Protein AF-A0A3E2GWB5-F1 (afdb_monomer_lite)

Secondary structure (DSSP, 8-state):
--SSHHHHGGG---------TTSHHHHHHHHHHHHHHHHHHHHHHHHHHHHHHHHHTS-HHHHHHHHHHHHHTTGGGS-HHHHHHHHHHHHHHHHHHHHHHTTSS---S----S----------PPP-GGG-PPPPTTTTT-GGGS--SSS-----S--S--EEEEEEETTEEEEEEE-TTHHHHT--BHHHHHHHHHTTTTPPTT--EEEEETTEE---SSSBGGGGT--TTEEEEEEE-------------------------------------------------------------PPPP---SHHHHHHHHHHHIIIIIHHHHHHHHHS--SSHHHHHHHHHHHHHHIIIIIIHHHHH---SS-HHHHHHHHHHHHHHHHHHHHHHHHTT------SSGGGTGGGS--S--------------S----SS-S-EEEE-TTBBHHHHHHHHHHHHHHT--EEEE-GGG-EEES-HHHHHHHHHHHHT---SS-SSSSS-----SHHHHHHHHHHTTTTTTSHHHHHHHHTEEE-SS--TTTTTSPPB--GGGBHHHHS-TT--EEEHHHHHHTTT-TTHHHHHHHHHHHHHHHHHHHHHHHHHHHHHHHHHHH----HHHHHHHHHHHHHHHHHHHHHHHHHHHHHHHHTSSS--

Sequence (660 aa):
MSIIPTLILLFNNEQMTEFNPLIILKTSSLRLLGVVLMNFASYVEIALVQLHKAYLQLPLPVQKYFNSVATYANLDTLSPTALLGSLLLIIAATVSMSRWGSSIWGRNSTRISPFSSRQYEASVPTITDDDFSYITSQDLQEPSRTYDPQNRPVYTPSSVEDDLLLIKHKGATYPIRFPAYSIGEGKLQVRDVKERVAAVLDLPSGTKMRLVYKGRILKDDYAPCRDYNLKNQSEILCTVTEIPITSGDDSDGRSEDIQQEEQTKKKRNSKSKKNKKKKGSDPNLSPPASSSYTGSPRTASPSPAILRTPMDKLEAIANHFHDNILPVCKKFIKSPPTEEKKKQFEHAKLSEIIMNDALLKLDAVVTDGDDSARQRRKELVREAQAILHELDTANGRVYPQHYHKSIATSRLKLNQDDNRQNRQPSTITKDRMSTFEPVITIDGKGHLLGRLASTVAKQLLNGQKIVVVRCEALNISGEFFRAKLKYHAYLRKMTRYNPTRGGPFHFRAPSRIFYKTVRGMIPHKTARGAAAMERLKVFEGVPPPYDKVKRVVVPQALRVLRLKPGRKYCTVGRLSHEVGWKYQDVVARLEERRKVKGAAYYQRKKVARKQLSDAKASAKVDDKTKKQLAEAWFNIKQRMDWRRAASEKSADGAEKLVCV

Organism: Scytalidium lignicola (NCBI:txid5539)

Radius of gyration: 44.13 Å; chains: 1; bounding box: 100×86×129 Å

Foldseek 3Di:
DPDPPVVVVVPPDDDDDDDDPPVVVVVVVVVVVVVVVVVVVVVVVVVVVVVVVVLVVDDPVVNVVVVVVCVVVVVVVDDPVVVVVVVVVVVVVVVVCCVVPVPPDDDDDDDDDPPDDDDPPDDDDDDDPVVDDDCDPVCVVCVVVPDDPVPDPDDDPPPLDFQWEWEAEPRDTDIDTDHHCCLVVLVAFQLNVVVSVCVRVVHDPPFDKWKAFPNDTSPDRGGGVVVVVDGRHGYIYIDTDDDDDDDDDDDDDDDDDDDDDDDDDDDDDDDDDDDDDDDDDDDDDDDDDDDDDDDDDDDDDDDDDDPDALVSQLVVLVCCCVPPQVVLLVVCLVDPDPDLVVSVVSLVVSLVCLVPSRVVSLVVRDDPPDVVSVVSSVVSNVVSVVSNVSSCVSNVNDDPPPDDPPPPPVPPPDPDDPDDDDDDDDPDDPDPPDPEDQEAEAEQAQFALLQVLLVLLVVLLVVHQYEYEALQRHKHFAAPVVLLVVLVVVVPFADPVDRPPPTDDNDLDSQVVSLVSSLVNFPCVDPSRVSSSVSYHTYNAQDPPRLVPDHDYDQSGGNVNPPDPPGHMDGSNVSSVVVPDPCSVVSVVVNVVSVVVVVVVVVVVVVVVVVVVVCVVVDPDDPVVVVVVVVVVVVVVCVVVVVVVVVVVVVVCVVPPPPD

pLDDT: mean 71.98, std 24.99, range [23.56, 98.5]

InterPro domains:
  IPR000626 Ubiquitin-like domain [PS50053] (190-236)
  IPR003103 BAG domain [PF02179] (314-393)
  IPR003103 BAG domain [PS51035] (323-395)
  IPR003103 BAG domain [SM00264] (313-395)
  IPR005755 Large ribosomal subunit protein uL13, eukaryota/archaea [TIGR01077] (441-583)
  IPR005822 Large ribosomal subunit protein uL13 [MF_01366] (439-564)
  IPR005822 Large ribosomal subunit protein uL13 [PF00572] (439-544)
  IPR005822 Large ribosomal subunit protein uL13 [PTHR11545] (435-610)
  IPR005822 Large ribosomal subunit protein uL13 [cd00392] (442-542)
  IPR023563 Large ribosomal subunit protein uL13, conserved site [PS00783] (518-541)
  IPR029071 Ubiquitin-like domain superfamily [SSF54236] (173-254)
  IPR036533 BAG domain superfamily [G3DSA:1.20.58.120] (252-397)
  IPR036899 Large ribosomal subunit protein uL13 superfamily [G3DSA:3.90.1180.10] (433-583)
  IPR036899 Large ribosomal subunit protein uL13 superfamily [SSF52161] (440-583)

Structure (mmCIF, N/CA/C/O backbone):
data_AF-A0A3E2GWB5-F1
#
_entry.id   AF-A0A3E2GWB5-F1
#
loop_
_atom_site.group_PDB
_atom_site.id
_atom_site.type_symbol
_atom_site.label_atom_id
_atom_site.label_alt_id
_atom_site.label_comp_id
_atom_site.label_asym_id
_atom_site.label_entity_id
_atom_site.label_seq_id
_atom_site.pdbx_PDB_ins_code
_atom_site.Cartn_x
_atom_site.Cartn_y
_atom_site.Cartn_z
_atom_site.occupancy
_atom_site.B_iso_or_equiv
_atom_site.auth_seq_id
_atom_site.auth_comp_id
_atom_site.auth_asym_id
_atom_site.auth_atom_id
_atom_site.pdbx_PDB_model_num
ATOM 1 N N . MET A 1 1 ? 53.294 7.467 -57.005 1.00 46.75 1 MET A N 1
ATOM 2 C CA . MET A 1 1 ? 52.626 8.222 -58.086 1.00 46.75 1 MET A CA 1
ATOM 3 C C . MET A 1 1 ? 52.822 7.505 -59.426 1.00 46.75 1 MET A C 1
ATOM 5 O O . MET A 1 1 ? 53.767 7.852 -60.112 1.00 46.75 1 MET A O 1
ATOM 9 N N . SER A 1 2 ? 52.017 6.484 -59.786 1.00 42.97 2 SER A N 1
ATOM 10 C CA . SER A 1 2 ? 52.048 5.898 -61.157 1.00 42.97 2 SER A CA 1
ATOM 11 C C . SER A 1 2 ? 50.873 4.947 -61.512 1.00 42.97 2 SER A C 1
ATOM 13 O O . SER A 1 2 ? 51.078 3.908 -62.125 1.00 42.97 2 SER A O 1
ATOM 15 N N . ILE A 1 3 ? 49.635 5.234 -61.077 1.00 41.16 3 ILE A N 1
ATOM 16 C CA . ILE A 1 3 ? 48.445 4.395 -61.410 1.00 41.16 3 ILE A CA 1
ATOM 17 C C . ILE A 1 3 ? 47.252 5.238 -61.924 1.00 41.16 3 ILE A C 1
ATOM 19 O O . ILE A 1 3 ? 46.281 4.715 -62.454 1.00 41.16 3 ILE A O 1
ATOM 23 N N . ILE A 1 4 ? 47.325 6.569 -61.818 1.00 45.19 4 ILE A N 1
ATOM 24 C CA . ILE A 1 4 ? 46.234 7.479 -62.204 1.00 45.19 4 ILE A CA 1
ATOM 25 C C . ILE A 1 4 ? 46.151 7.726 -63.733 1.00 45.19 4 ILE A C 1
ATOM 27 O O . ILE A 1 4 ? 45.031 7.731 -64.243 1.00 45.19 4 ILE A O 1
ATOM 31 N N . PRO A 1 5 ? 47.257 7.877 -64.501 1.00 45.84 5 PRO A N 1
ATOM 32 C CA . PRO A 1 5 ? 47.168 8.196 -65.935 1.00 45.84 5 PRO A CA 1
ATOM 33 C C . PRO A 1 5 ? 46.448 7.137 -66.786 1.00 45.84 5 PRO A C 1
ATOM 35 O O . PRO A 1 5 ? 45.696 7.476 -67.697 1.00 45.84 5 PRO A O 1
ATOM 38 N N . THR A 1 6 ? 46.632 5.852 -66.474 1.00 40.69 6 THR A N 1
ATOM 39 C CA . THR A 1 6 ? 46.067 4.724 -67.237 1.00 40.69 6 THR A CA 1
ATOM 40 C C . THR A 1 6 ? 44.550 4.583 -67.108 1.00 40.69 6 THR A C 1
ATOM 42 O O . THR A 1 6 ? 43.925 3.997 -67.986 1.00 40.69 6 THR A O 1
ATOM 45 N N . LEU A 1 7 ? 43.938 5.149 -66.064 1.00 39.25 7 LEU A N 1
ATOM 46 C CA . LEU A 1 7 ? 42.481 5.138 -65.872 1.00 39.25 7 LEU A CA 1
ATOM 47 C C . LEU A 1 7 ? 41.755 6.269 -66.621 1.00 39.25 7 LEU A C 1
ATOM 49 O O . LEU A 1 7 ? 40.544 6.188 -66.812 1.00 39.25 7 LEU A O 1
ATOM 53 N N . ILE A 1 8 ? 42.478 7.303 -67.064 1.00 44.75 8 ILE A N 1
ATOM 54 C CA . ILE A 1 8 ? 41.906 8.457 -67.779 1.00 44.75 8 ILE A CA 1
ATOM 55 C C . ILE A 1 8 ? 41.738 8.148 -69.277 1.00 44.75 8 ILE A C 1
ATOM 57 O O . ILE A 1 8 ? 40.730 8.518 -69.874 1.00 44.75 8 ILE A O 1
ATOM 61 N N . LEU A 1 9 ? 42.672 7.399 -69.877 1.00 39.81 9 LEU A N 1
ATOM 62 C CA . LEU A 1 9 ? 42.625 7.033 -71.302 1.00 39.81 9 LEU A CA 1
ATOM 63 C C . LEU A 1 9 ? 41.451 6.110 -71.683 1.00 39.81 9 LEU A C 1
ATOM 65 O O . LEU A 1 9 ? 41.078 6.061 -72.850 1.00 39.81 9 LEU A O 1
ATOM 69 N N . LEU A 1 10 ? 40.829 5.422 -70.719 1.00 40.62 10 LEU A N 1
ATOM 70 C CA . LEU A 1 10 ? 39.669 4.550 -70.958 1.00 40.62 10 LEU A CA 1
ATOM 71 C C . LEU A 1 10 ? 38.327 5.295 -71.108 1.00 40.62 10 LEU A C 1
ATOM 73 O O . LEU A 1 10 ? 37.320 4.651 -71.388 1.00 40.62 10 LEU A O 1
ATOM 77 N N . PHE A 1 11 ? 38.289 6.622 -70.932 1.00 40.50 11 PHE A N 1
ATOM 78 C CA . PHE A 1 11 ? 37.046 7.412 -70.946 1.00 40.50 11 PHE A CA 1
ATOM 79 C C . PHE A 1 11 ? 36.886 8.384 -72.131 1.00 40.50 11 PHE A C 1
ATOM 81 O O . PHE A 1 11 ? 35.860 9.055 -72.204 1.00 40.50 11 PHE A O 1
ATOM 88 N N . ASN A 1 12 ? 37.854 8.453 -73.056 1.00 41.72 12 ASN A N 1
ATOM 89 C CA . ASN A 1 12 ? 37.936 9.524 -74.067 1.00 41.72 12 ASN A CA 1
ATOM 90 C C . ASN A 1 12 ? 37.714 9.101 -75.539 1.00 41.72 12 ASN A C 1
ATOM 92 O O . ASN A 1 12 ? 37.899 9.933 -76.422 1.00 41.72 12 ASN A O 1
ATOM 96 N N . ASN A 1 13 ? 37.307 7.859 -75.829 1.00 34.53 13 ASN A N 1
ATOM 97 C CA . ASN A 1 13 ? 36.960 7.440 -77.197 1.00 34.53 13 ASN A CA 1
ATOM 98 C C . ASN A 1 13 ? 35.439 7.439 -77.415 1.00 34.53 13 ASN A C 1
ATOM 100 O O . ASN A 1 13 ? 34.759 6.467 -77.090 1.00 34.53 13 ASN A O 1
ATOM 104 N N . GLU A 1 14 ? 34.917 8.514 -78.008 1.00 44.44 14 GLU A N 1
ATOM 105 C CA . GLU A 1 14 ? 33.548 8.574 -78.533 1.00 44.44 14 GLU A CA 1
ATOM 106 C C . GLU A 1 14 ? 33.479 7.950 -79.935 1.00 44.44 14 GLU A C 1
ATOM 108 O O . GLU A 1 14 ? 33.845 8.594 -80.915 1.00 44.44 14 GLU A O 1
ATOM 113 N N . GLN A 1 15 ? 32.977 6.716 -80.040 1.00 39.53 15 GLN A N 1
ATOM 114 C CA . GLN A 1 15 ? 32.376 6.141 -81.254 1.00 39.53 15 GLN A CA 1
ATOM 115 C C . GLN A 1 15 ? 31.337 5.072 -80.872 1.00 39.53 15 GLN A C 1
ATOM 117 O O . GLN A 1 15 ? 31.369 4.542 -79.764 1.00 39.53 15 GLN A O 1
ATOM 122 N N . MET A 1 16 ? 30.471 4.733 -81.835 1.00 29.80 16 MET A N 1
ATOM 123 C CA . MET A 1 16 ? 29.294 3.850 -81.746 1.00 29.80 16 MET A CA 1
ATOM 124 C C . MET A 1 16 ? 28.069 4.450 -81.038 1.00 29.80 16 MET A C 1
ATOM 126 O O . MET A 1 16 ? 28.073 4.801 -79.861 1.00 29.80 16 MET A O 1
ATOM 130 N N . THR A 1 17 ? 26.997 4.547 -81.820 1.00 42.91 17 THR A N 1
ATOM 131 C CA . THR A 1 17 ? 25.679 5.091 -81.483 1.00 42.91 17 THR A CA 1
ATOM 132 C C . THR A 1 17 ? 24.715 4.031 -80.930 1.00 42.91 17 THR A C 1
ATOM 134 O O . THR A 1 17 ? 24.952 2.834 -81.053 1.00 42.91 17 THR A O 1
ATOM 137 N N . GLU A 1 18 ? 23.568 4.516 -80.438 1.00 43.22 18 GLU A N 1
ATOM 138 C CA . GLU A 1 18 ? 22.340 3.779 -80.078 1.00 43.22 18 GLU A CA 1
ATOM 139 C C . GLU A 1 18 ? 22.242 3.117 -78.679 1.00 43.22 18 GLU A C 1
ATOM 141 O O . GLU A 1 18 ? 23.217 2.772 -78.021 1.00 43.22 18 GLU A O 1
ATOM 146 N N . PHE A 1 19 ? 20.977 2.941 -78.266 1.00 38.34 19 PHE A N 1
ATOM 147 C CA . PHE A 1 19 ? 20.426 2.257 -77.081 1.00 38.34 19 PHE A CA 1
ATOM 148 C C . PHE A 1 19 ? 20.389 2.938 -75.685 1.00 38.34 19 PHE A C 1
ATOM 150 O O . PHE A 1 19 ? 21.379 3.156 -74.997 1.00 38.34 19 PHE A O 1
ATOM 157 N N . ASN A 1 20 ? 19.138 3.041 -75.202 1.00 39.44 20 ASN A N 1
ATOM 158 C CA . ASN A 1 20 ? 18.639 3.124 -73.816 1.00 39.44 20 ASN A CA 1
ATOM 159 C C . ASN A 1 20 ? 18.847 4.410 -72.962 1.00 39.44 20 ASN A C 1
ATOM 161 O O . ASN A 1 20 ? 19.953 4.700 -72.505 1.00 39.44 20 ASN A O 1
ATOM 165 N N . PRO A 1 21 ? 17.754 5.097 -72.540 1.00 41.44 21 PRO A N 1
ATOM 166 C CA . PRO A 1 21 ? 17.824 6.316 -71.717 1.00 41.44 21 PRO A CA 1
ATOM 167 C C . PRO A 1 21 ? 18.235 6.086 -70.246 1.00 41.44 21 PRO A C 1
ATOM 169 O O . PRO A 1 21 ? 18.482 7.043 -69.514 1.00 41.44 21 PRO A O 1
ATOM 172 N N . LEU A 1 22 ? 18.343 4.831 -69.790 1.00 41.59 22 LEU A N 1
ATOM 173 C CA . LEU A 1 22 ? 18.706 4.482 -68.405 1.00 41.59 22 LEU A CA 1
ATOM 174 C C . LEU A 1 22 ? 20.176 4.773 -68.034 1.00 41.59 22 LEU A C 1
ATOM 176 O O . LEU A 1 22 ? 20.525 4.741 -66.852 1.00 41.59 22 LEU A O 1
ATOM 180 N N . ILE A 1 23 ? 21.042 5.055 -69.012 1.00 45.25 23 ILE A N 1
ATOM 181 C CA . ILE A 1 23 ? 22.482 5.277 -68.791 1.00 45.25 23 ILE A CA 1
ATOM 182 C C . ILE A 1 23 ? 22.783 6.736 -68.393 1.00 45.25 23 ILE A C 1
ATOM 184 O O . ILE A 1 23 ? 23.653 6.982 -67.554 1.00 45.25 23 ILE A O 1
ATOM 188 N N . ILE A 1 24 ? 22.012 7.700 -68.910 1.00 42.44 24 ILE A N 1
ATOM 189 C CA . ILE A 1 24 ? 22.249 9.152 -68.758 1.00 42.44 24 ILE A CA 1
ATOM 190 C C . ILE A 1 24 ? 22.200 9.602 -67.282 1.00 42.44 24 ILE A C 1
ATOM 192 O O . ILE A 1 24 ? 22.941 10.490 -66.866 1.00 42.44 24 ILE A O 1
ATOM 196 N N . LEU A 1 25 ? 21.391 8.944 -66.445 1.00 40.75 25 LEU A N 1
ATOM 197 C CA . LEU A 1 25 ? 21.301 9.240 -65.007 1.00 40.75 25 LEU A CA 1
ATOM 198 C C . LEU A 1 25 ? 22.512 8.756 -64.181 1.00 40.75 25 LEU A C 1
ATOM 200 O O . LEU A 1 25 ? 22.728 9.252 -63.074 1.00 40.75 25 LEU A O 1
ATOM 204 N N . LYS A 1 26 ? 23.325 7.814 -64.686 1.00 43.28 26 LYS A N 1
ATOM 205 C CA . LYS A 1 26 ? 24.507 7.303 -63.962 1.00 43.28 26 LYS A CA 1
ATOM 206 C C . LYS A 1 26 ? 25.749 8.179 -64.135 1.00 43.28 26 LYS A C 1
ATOM 208 O O . LYS A 1 26 ? 26.505 8.341 -63.176 1.00 43.28 26 LYS A O 1
ATOM 213 N N . THR A 1 27 ? 25.959 8.761 -65.314 1.00 48.22 27 THR A N 1
ATOM 214 C CA . THR A 1 27 ? 27.166 9.552 -65.625 1.00 48.22 27 THR A CA 1
ATOM 215 C C . THR A 1 27 ? 27.237 10.846 -64.806 1.00 48.22 27 THR A C 1
ATOM 217 O O . THR A 1 27 ? 28.289 11.168 -64.251 1.00 48.22 27 THR A O 1
ATOM 220 N N . SER A 1 28 ? 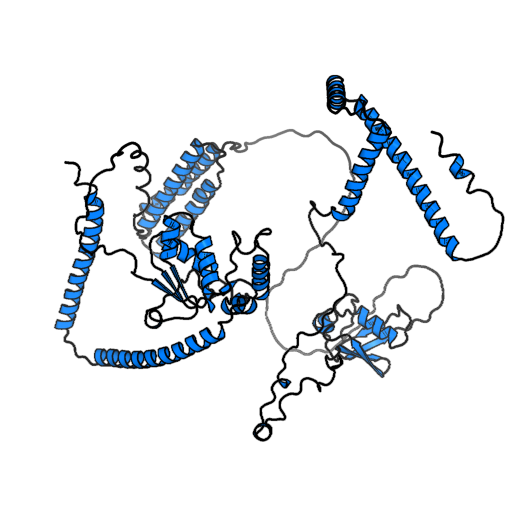26.108 11.539 -64.630 1.00 46.66 28 SER A N 1
ATOM 221 C CA . SER A 1 28 ? 26.008 12.768 -63.826 1.00 46.66 28 SER A CA 1
ATOM 222 C C . SER A 1 28 ? 26.363 12.555 -62.348 1.00 46.66 28 SER A C 1
ATOM 224 O O . SER A 1 28 ? 27.075 13.366 -61.757 1.00 46.66 28 SER A O 1
ATOM 226 N N . SER A 1 29 ? 25.925 11.438 -61.755 1.00 49.94 29 SER A N 1
ATOM 227 C CA . SER A 1 29 ? 26.216 11.105 -60.351 1.00 49.94 29 SER A CA 1
ATOM 228 C C . SER A 1 29 ? 27.706 10.808 -60.121 1.00 49.94 29 SER A C 1
ATOM 230 O O . SER A 1 29 ? 28.295 11.261 -59.139 1.00 49.94 29 SER A O 1
ATOM 232 N N . LEU A 1 30 ? 28.353 10.123 -61.073 1.00 53.59 30 LEU A N 1
ATOM 233 C CA . LEU A 1 30 ? 29.791 9.835 -61.027 1.00 53.59 30 LEU A CA 1
ATOM 234 C C . LEU A 1 30 ? 30.649 11.104 -61.152 1.00 53.59 30 LEU A C 1
ATOM 236 O O . LEU A 1 30 ? 31.619 11.254 -60.408 1.00 53.59 30 LEU A O 1
ATOM 240 N N . ARG A 1 31 ? 30.267 12.053 -62.023 1.00 52.62 31 ARG A N 1
ATOM 241 C CA . ARG A 1 31 ? 30.941 13.363 -62.122 1.00 52.62 31 ARG A CA 1
ATOM 242 C C . ARG A 1 31 ? 30.854 14.147 -60.806 1.00 52.62 31 ARG A C 1
ATOM 244 O O . ARG A 1 31 ? 31.863 14.690 -60.361 1.00 52.62 31 ARG A O 1
ATOM 251 N N . LEU A 1 32 ? 29.694 14.143 -60.143 1.00 53.34 32 LEU A N 1
ATOM 252 C CA . LEU A 1 32 ? 29.520 14.806 -58.845 1.00 53.34 32 LEU A CA 1
ATOM 253 C C . LEU A 1 32 ? 30.402 14.175 -57.749 1.00 53.34 32 LEU A C 1
ATOM 255 O O . LEU A 1 32 ? 31.018 14.893 -56.961 1.00 53.34 32 LEU A O 1
ATOM 259 N N . LEU A 1 33 ? 30.513 12.841 -57.730 1.00 52.59 33 LEU A N 1
ATOM 260 C CA . LEU A 1 33 ? 31.361 12.115 -56.778 1.00 52.59 33 LEU A CA 1
ATOM 261 C C . LEU A 1 33 ? 32.852 12.461 -56.953 1.00 52.59 33 LEU A C 1
ATOM 263 O O . LEU A 1 33 ? 33.560 12.646 -55.964 1.00 52.59 33 LEU A O 1
ATOM 267 N N . GLY A 1 34 ? 33.315 12.596 -58.201 1.00 52.88 34 GLY A N 1
ATOM 268 C CA . GLY A 1 34 ? 34.690 12.992 -58.521 1.00 52.88 34 GLY A CA 1
ATOM 269 C C . GLY A 1 34 ? 35.057 14.376 -57.976 1.00 52.88 34 GLY A C 1
ATOM 270 O O . GLY A 1 34 ? 36.101 14.527 -57.342 1.00 52.88 34 GLY A O 1
ATOM 271 N N . VAL A 1 35 ? 34.172 15.368 -58.136 1.00 57.38 35 VAL A N 1
ATOM 272 C CA . VAL A 1 35 ? 34.379 16.731 -57.604 1.00 57.38 35 VAL A CA 1
ATOM 273 C C . VAL A 1 35 ? 34.455 16.733 -56.071 1.00 57.38 35 VAL A C 1
ATOM 275 O O . VAL A 1 35 ? 35.313 17.400 -55.494 1.00 57.38 35 VAL A O 1
ATOM 278 N N . VAL A 1 36 ? 33.610 15.947 -55.393 1.00 54.62 36 VAL A N 1
ATOM 279 C CA . VAL A 1 36 ? 33.646 15.818 -53.924 1.00 54.62 36 VAL A CA 1
ATOM 280 C C . VAL A 1 36 ? 34.953 15.174 -53.443 1.00 54.62 36 VAL A C 1
ATOM 282 O O . VAL A 1 36 ? 35.527 15.636 -52.458 1.00 54.62 36 VAL A O 1
ATOM 285 N N . LEU A 1 37 ? 35.459 14.153 -54.142 1.00 58.44 37 LEU A N 1
ATOM 286 C CA . LEU A 1 37 ? 36.720 13.487 -53.790 1.00 58.44 37 LEU A CA 1
ATOM 287 C C . LEU A 1 37 ? 37.947 14.386 -54.017 1.00 58.44 37 LEU A C 1
ATOM 289 O O . LEU A 1 37 ? 38.837 14.408 -53.167 1.00 58.44 37 LEU A O 1
ATOM 293 N N . MET A 1 38 ? 37.974 15.170 -55.100 1.00 55.75 38 MET A N 1
ATOM 294 C CA . MET A 1 38 ? 39.048 16.143 -55.359 1.00 55.75 38 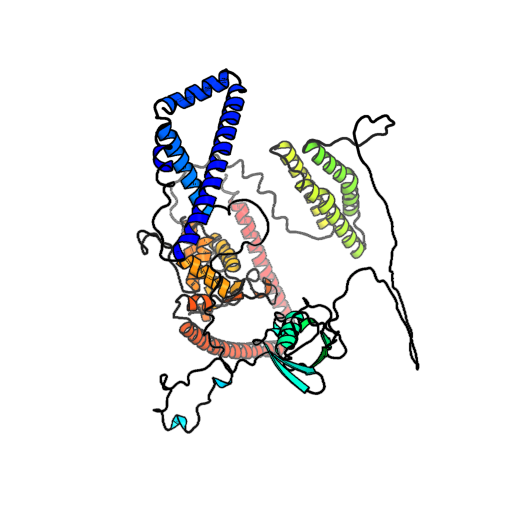MET A CA 1
ATOM 295 C C . MET A 1 38 ? 39.096 17.242 -54.288 1.00 55.75 38 MET A C 1
ATOM 297 O O . MET A 1 38 ? 40.168 17.554 -53.773 1.00 55.75 38 MET A O 1
ATOM 301 N N . ASN A 1 39 ? 37.936 17.765 -53.878 1.00 61.00 39 ASN A N 1
ATOM 302 C CA . ASN A 1 39 ? 37.860 18.734 -52.781 1.00 61.00 39 ASN A CA 1
ATOM 303 C C . ASN A 1 39 ? 38.260 18.123 -51.427 1.00 61.00 39 ASN A C 1
ATOM 305 O O . ASN A 1 39 ? 38.873 18.798 -50.606 1.00 61.00 39 ASN A O 1
ATOM 309 N N . PHE A 1 40 ? 37.953 16.847 -51.170 1.00 61.84 40 PHE A N 1
ATOM 310 C CA . PHE A 1 40 ? 38.382 16.192 -49.931 1.00 61.84 40 PHE A CA 1
ATOM 311 C C . PHE A 1 40 ? 39.910 16.024 -49.861 1.00 61.84 40 PHE A C 1
ATOM 313 O O . PHE A 1 40 ? 40.494 16.223 -48.796 1.00 61.84 40 PHE A O 1
ATOM 320 N N . ALA A 1 41 ? 40.566 15.716 -50.985 1.00 62.56 41 ALA A N 1
ATOM 321 C CA . ALA A 1 41 ? 42.020 15.572 -51.047 1.00 62.56 41 ALA A CA 1
ATOM 322 C C . ALA A 1 41 ? 42.758 16.869 -50.660 1.00 62.56 41 ALA A C 1
ATOM 324 O O . ALA A 1 41 ? 43.644 16.834 -49.806 1.00 62.56 41 ALA A O 1
ATOM 325 N N . SER A 1 42 ? 42.349 18.021 -51.206 1.00 67.12 42 SER A N 1
ATOM 326 C CA . SER A 1 42 ? 42.990 19.308 -50.896 1.00 67.12 42 SER A CA 1
ATOM 327 C C . SER A 1 42 ? 42.795 19.735 -49.434 1.00 67.12 42 SER A C 1
ATOM 329 O O . SER A 1 42 ? 43.739 20.221 -48.811 1.00 67.12 42 SER A O 1
ATOM 331 N N . TYR A 1 43 ? 41.626 19.478 -48.833 1.00 66.50 43 TYR A N 1
ATOM 332 C CA . TYR A 1 43 ? 41.426 19.699 -47.393 1.00 66.50 43 TYR A CA 1
ATOM 333 C C . TYR A 1 43 ? 42.333 18.818 -46.519 1.00 66.50 43 TYR A C 1
ATOM 335 O O . TYR A 1 43 ? 42.822 19.291 -45.490 1.00 66.50 43 TYR A O 1
ATOM 343 N N . VAL A 1 44 ? 42.589 17.564 -46.913 1.00 70.56 44 VAL A N 1
ATOM 344 C CA . VAL A 1 44 ? 43.498 16.665 -46.180 1.00 70.56 44 VAL A CA 1
ATOM 345 C C . VAL A 1 44 ? 44.950 17.140 -46.273 1.00 70.56 44 VAL A C 1
ATOM 347 O O . VAL A 1 44 ? 45.630 17.183 -45.248 1.00 70.56 44 VAL A O 1
ATOM 350 N N . GLU A 1 45 ? 45.427 17.562 -47.448 1.00 71.81 45 GLU A N 1
ATOM 351 C CA . GLU A 1 45 ? 46.792 18.092 -47.590 1.00 71.81 45 GLU A CA 1
ATOM 352 C C . GLU A 1 45 ? 47.000 19.389 -46.792 1.00 71.81 45 GLU A C 1
ATOM 354 O O . GLU A 1 45 ? 47.985 19.507 -46.060 1.00 71.81 45 GLU A O 1
ATOM 359 N N . ILE A 1 46 ? 46.047 20.330 -46.841 1.00 73.19 46 ILE A N 1
ATOM 360 C CA . ILE A 1 46 ? 46.103 21.571 -46.048 1.00 73.19 46 ILE A CA 1
ATOM 361 C C . ILE A 1 46 ? 46.160 21.256 -44.545 1.00 73.19 46 ILE A C 1
ATOM 363 O O . ILE A 1 46 ? 46.992 21.822 -43.828 1.00 73.19 46 ILE A O 1
ATOM 367 N N . ALA A 1 47 ? 45.334 20.317 -44.069 1.00 65.94 47 ALA A N 1
ATOM 368 C CA . ALA A 1 47 ? 45.324 19.898 -42.670 1.00 65.94 47 ALA A CA 1
ATOM 369 C C . ALA A 1 47 ? 46.651 19.245 -42.239 1.00 65.94 47 ALA A C 1
ATOM 371 O O . ALA A 1 47 ? 47.155 19.550 -41.158 1.00 65.94 47 ALA A O 1
ATOM 372 N N . LEU A 1 48 ? 47.256 18.400 -43.083 1.00 72.06 48 LEU A N 1
ATOM 373 C CA . LEU A 1 48 ? 48.562 17.785 -42.814 1.00 72.06 48 LEU A CA 1
ATOM 374 C C . LEU A 1 48 ? 49.692 18.826 -42.772 1.00 72.06 48 LEU A C 1
ATOM 376 O O . LEU A 1 48 ? 50.526 18.789 -41.867 1.00 72.06 48 LEU A O 1
ATOM 380 N N . VAL A 1 49 ? 49.692 19.802 -43.687 1.00 77.06 49 VAL A N 1
ATOM 381 C CA . VAL A 1 49 ? 50.666 20.909 -43.691 1.00 77.06 49 VAL A CA 1
ATOM 382 C C . VAL A 1 49 ? 50.521 21.787 -42.443 1.00 77.06 49 VAL A C 1
ATOM 384 O O . VAL A 1 49 ? 51.528 22.196 -41.860 1.00 77.06 49 VAL A O 1
ATOM 387 N N . GLN A 1 50 ? 49.295 22.060 -41.986 1.00 73.69 50 GLN A N 1
ATOM 388 C CA . GLN A 1 50 ? 49.064 22.790 -40.734 1.00 73.69 50 GLN A CA 1
ATOM 389 C C . GLN A 1 50 ? 49.476 21.975 -39.499 1.00 73.69 50 GLN A C 1
ATOM 391 O O . GLN A 1 50 ? 50.105 22.534 -38.601 1.00 73.69 50 GLN A O 1
ATOM 396 N N . LEU A 1 51 ? 49.210 20.665 -39.470 1.00 71.88 51 LEU A N 1
ATOM 397 C CA . LEU A 1 51 ? 49.639 19.778 -38.384 1.00 71.88 51 LEU A CA 1
ATOM 398 C C . LEU A 1 51 ? 51.172 19.706 -38.282 1.00 71.88 51 LEU A C 1
ATOM 400 O O . LEU A 1 51 ? 51.721 19.789 -37.186 1.00 71.88 51 LEU A O 1
ATOM 404 N N . HIS A 1 52 ? 51.874 19.624 -39.416 1.00 78.75 52 HIS A N 1
ATOM 405 C CA . HIS A 1 52 ? 53.337 19.629 -39.449 1.00 78.75 52 HIS A CA 1
ATOM 406 C C . HIS A 1 52 ? 53.923 20.976 -38.988 1.00 78.75 52 HIS A C 1
ATOM 408 O O . HIS A 1 52 ? 54.850 21.001 -38.180 1.00 78.75 52 HIS A O 1
ATOM 414 N N . LYS A 1 53 ? 53.337 22.107 -39.412 1.00 78.38 53 LYS A N 1
ATOM 415 C CA . LYS A 1 53 ? 53.724 23.440 -38.912 1.00 78.38 53 LYS A CA 1
ATOM 416 C C . LYS A 1 53 ? 53.493 23.585 -37.403 1.00 78.38 53 LYS A C 1
ATOM 418 O O . LYS A 1 53 ? 54.353 24.132 -36.721 1.00 78.38 53 LYS A O 1
ATOM 423 N N . ALA A 1 54 ? 52.391 23.050 -36.874 1.00 78.06 54 ALA A N 1
ATOM 424 C CA . ALA A 1 54 ? 52.136 23.017 -35.435 1.00 78.06 54 ALA A CA 1
ATOM 425 C C . ALA A 1 54 ? 53.140 22.117 -34.686 1.00 78.06 54 ALA A C 1
ATOM 427 O O . ALA A 1 54 ? 53.605 22.492 -33.613 1.00 78.06 54 ALA A O 1
ATOM 428 N N . TYR A 1 55 ? 53.537 20.974 -35.264 1.00 77.94 55 TYR A N 1
ATOM 429 C CA . TYR A 1 55 ? 54.574 20.108 -34.688 1.00 77.94 55 TYR A CA 1
ATOM 430 C C . TYR A 1 55 ? 55.914 20.839 -34.534 1.00 77.94 55 TYR A C 1
ATOM 432 O O . TYR A 1 55 ? 56.525 20.806 -33.464 1.00 77.94 55 TYR A O 1
ATOM 440 N N . LEU A 1 56 ? 56.334 21.569 -35.572 1.00 80.12 56 LEU A N 1
ATOM 441 C CA . LEU A 1 56 ? 57.566 22.365 -35.572 1.00 80.12 56 LEU A CA 1
ATOM 442 C C . LEU A 1 56 ? 57.552 23.536 -34.569 1.00 80.12 56 LEU A C 1
ATOM 444 O O . LEU A 1 56 ? 58.618 24.008 -34.186 1.00 80.12 56 LEU A O 1
ATOM 448 N N . GLN A 1 57 ? 56.376 23.982 -34.113 1.00 84.88 57 GLN A N 1
ATOM 449 C CA . GLN A 1 57 ? 56.222 25.044 -33.107 1.00 84.88 57 GLN A CA 1
ATOM 450 C C . GLN A 1 57 ? 56.314 24.547 -31.649 1.00 84.88 57 GLN A C 1
ATOM 452 O O . GLN A 1 57 ? 56.356 25.366 -30.730 1.00 84.88 57 GLN A O 1
ATOM 457 N N . LEU A 1 58 ? 56.353 23.231 -31.403 1.00 83.75 58 LEU A N 1
ATOM 458 C CA . LEU A 1 58 ? 56.531 22.677 -30.054 1.00 83.75 58 LEU A CA 1
ATOM 459 C C . LEU A 1 58 ? 58.000 22.738 -29.586 1.00 83.75 58 LEU A C 1
ATOM 461 O O . LEU A 1 58 ? 58.909 22.541 -30.392 1.00 83.75 58 LEU A O 1
ATOM 465 N N . PRO A 1 59 ? 58.269 22.929 -28.278 1.00 85.94 59 PRO A N 1
ATOM 466 C CA . PRO A 1 59 ? 59.631 22.911 -27.747 1.00 85.94 59 PRO A CA 1
ATOM 467 C C . PRO A 1 59 ? 60.366 21.587 -28.010 1.00 85.94 59 PRO A C 1
ATOM 469 O O . PRO A 1 59 ? 59.798 20.504 -27.841 1.00 85.94 59 PRO A O 1
ATOM 472 N N . LEU A 1 60 ? 61.665 21.670 -28.321 1.00 82.31 60 LEU A N 1
ATOM 473 C CA . LEU A 1 60 ? 62.530 20.523 -28.651 1.00 82.31 60 LEU A CA 1
ATOM 474 C C . LEU A 1 60 ? 62.447 19.324 -27.670 1.00 82.31 60 LEU A C 1
ATOM 476 O O . LEU A 1 60 ? 62.461 18.187 -28.148 1.00 82.31 60 LEU A O 1
ATOM 480 N N . PRO A 1 61 ? 62.329 19.493 -26.331 1.00 83.50 61 PRO A N 1
ATOM 481 C CA . PRO A 1 61 ? 62.160 18.355 -25.419 1.00 83.50 61 PRO A CA 1
ATOM 482 C C . PRO A 1 61 ? 60.859 17.574 -25.655 1.00 83.50 61 PRO A C 1
ATOM 484 O O . PRO A 1 61 ? 60.832 16.355 -25.504 1.00 83.50 61 PRO A O 1
ATOM 487 N N . VAL A 1 62 ? 59.790 18.263 -26.064 1.00 78.06 62 VAL A N 1
ATOM 488 C CA . VAL A 1 62 ? 58.465 17.674 -26.303 1.00 78.06 62 VAL A CA 1
ATOM 489 C C . VAL A 1 62 ? 58.440 16.927 -27.638 1.00 78.06 62 VAL A C 1
ATOM 491 O O . VAL A 1 62 ? 57.925 15.815 -27.703 1.00 78.06 62 VAL A O 1
ATOM 494 N N . GLN A 1 63 ? 59.080 17.470 -28.680 1.00 79.00 63 GLN A N 1
ATOM 495 C CA . GLN A 1 63 ? 59.296 16.756 -29.947 1.00 79.00 63 GLN A CA 1
ATOM 496 C C . GLN A 1 63 ? 60.115 15.468 -29.737 1.00 79.00 63 GLN A C 1
ATOM 498 O O . GLN A 1 63 ? 59.741 14.400 -30.220 1.00 79.00 63 GLN A O 1
ATOM 503 N N . LYS A 1 64 ? 61.191 15.525 -28.936 1.00 80.69 64 LYS A N 1
ATOM 504 C CA . LYS A 1 64 ? 61.973 14.330 -28.565 1.00 80.69 64 LYS A CA 1
ATOM 505 C C . LYS A 1 64 ? 61.136 13.290 -27.813 1.00 80.69 64 LYS A C 1
ATOM 507 O O . LYS A 1 64 ? 61.291 12.100 -28.074 1.00 80.69 64 LYS A O 1
ATOM 512 N N . TYR A 1 65 ? 60.226 13.717 -26.934 1.00 82.38 65 TYR A N 1
ATOM 513 C CA . TYR A 1 65 ? 59.290 12.808 -26.267 1.00 82.38 65 TYR A CA 1
ATOM 514 C C . TYR A 1 65 ? 58.317 12.148 -27.259 1.00 82.38 65 TYR A C 1
ATOM 516 O O . TYR A 1 65 ? 58.145 10.933 -27.212 1.00 82.38 65 TYR A O 1
ATOM 524 N N . PHE A 1 66 ? 57.744 12.896 -28.208 1.00 77.94 66 PHE A N 1
ATOM 525 C CA . PHE A 1 66 ? 56.872 12.319 -29.241 1.00 77.94 66 PHE A CA 1
ATOM 526 C C . PHE A 1 66 ? 57.600 11.318 -30.149 1.00 77.94 66 PHE A C 1
ATOM 528 O O . PHE A 1 66 ? 57.074 10.230 -30.375 1.00 77.94 66 PHE A O 1
ATOM 535 N N . ASN A 1 67 ? 58.827 11.616 -30.589 1.00 76.25 67 ASN A N 1
ATOM 536 C CA . ASN A 1 67 ? 59.647 10.664 -31.351 1.00 76.25 67 ASN A CA 1
ATOM 537 C C . ASN A 1 67 ? 59.997 9.410 -30.518 1.00 76.25 67 ASN A C 1
ATOM 539 O O . ASN A 1 67 ? 60.021 8.296 -31.040 1.00 76.25 67 ASN A O 1
ATOM 543 N N . SER A 1 68 ? 60.225 9.560 -29.206 1.00 78.25 68 SER A N 1
ATOM 544 C CA . SER A 1 68 ? 60.420 8.419 -28.300 1.00 78.25 68 SER A CA 1
ATOM 545 C C . SER A 1 68 ? 59.154 7.559 -28.178 1.00 78.25 68 SER A C 1
ATOM 547 O O . SER A 1 68 ? 59.239 6.336 -28.210 1.00 78.25 68 SER A O 1
ATOM 549 N N . VAL A 1 69 ? 57.968 8.167 -28.099 1.00 76.50 69 VAL A N 1
ATOM 550 C CA . VAL A 1 69 ? 56.692 7.431 -28.085 1.00 76.50 69 VAL A CA 1
ATOM 551 C C . VAL A 1 69 ? 56.418 6.740 -29.430 1.00 76.50 69 VAL A C 1
ATOM 553 O O . VAL A 1 69 ? 55.925 5.614 -29.426 1.00 76.50 69 VAL A O 1
ATOM 556 N N . ALA A 1 70 ? 56.773 7.355 -30.565 1.00 72.06 70 ALA A N 1
ATOM 557 C CA . ALA A 1 70 ? 56.649 6.746 -31.895 1.00 72.06 70 ALA A CA 1
ATOM 558 C C . ALA A 1 70 ? 57.510 5.477 -32.033 1.00 72.06 70 ALA A C 1
ATOM 560 O O . ALA A 1 70 ? 56.991 4.412 -32.387 1.00 72.06 70 ALA A O 1
ATOM 561 N N . THR A 1 71 ? 58.781 5.572 -31.629 1.00 76.25 71 THR A N 1
ATOM 562 C CA . THR A 1 71 ? 59.729 4.447 -31.629 1.00 76.25 71 THR A CA 1
ATOM 563 C C . THR A 1 71 ? 59.304 3.335 -30.667 1.00 76.25 71 THR A C 1
ATOM 565 O O . THR A 1 71 ? 59.244 2.178 -31.078 1.00 76.25 71 THR A O 1
ATOM 568 N N . TYR A 1 72 ? 58.901 3.650 -29.427 1.00 73.62 72 TYR A N 1
ATOM 569 C CA . TYR A 1 72 ? 58.356 2.646 -28.494 1.00 73.62 72 TYR A CA 1
ATOM 570 C C . TYR A 1 72 ? 57.073 1.970 -29.009 1.00 73.62 72 TYR A C 1
ATOM 572 O O . TYR A 1 72 ? 56.840 0.793 -28.732 1.00 73.62 72 TYR A O 1
ATOM 580 N N . ALA A 1 73 ? 56.246 2.685 -29.774 1.00 72.56 73 ALA A N 1
ATOM 581 C CA . ALA A 1 73 ? 55.044 2.140 -30.402 1.00 72.56 73 ALA A CA 1
ATOM 582 C C . ALA A 1 73 ? 55.320 1.369 -31.711 1.00 72.56 73 ALA A C 1
ATOM 584 O O . ALA A 1 73 ? 54.376 0.850 -32.306 1.00 72.56 73 ALA A O 1
ATOM 585 N N . ASN A 1 74 ? 56.581 1.279 -32.160 1.00 69.25 74 ASN A N 1
ATOM 586 C CA . ASN A 1 74 ? 56.991 0.726 -33.461 1.00 69.25 74 ASN A CA 1
ATOM 587 C C . ASN A 1 74 ? 56.269 1.383 -34.661 1.00 69.25 74 ASN A C 1
ATOM 589 O O . ASN A 1 74 ? 56.115 0.779 -35.725 1.00 69.25 74 ASN A O 1
ATOM 593 N N . LEU A 1 75 ? 55.825 2.638 -34.511 1.00 64.12 75 LEU A N 1
ATOM 594 C CA . LEU A 1 75 ? 55.131 3.365 -35.579 1.00 64.12 75 LEU A CA 1
ATOM 595 C C . LEU A 1 75 ? 56.071 3.667 -36.751 1.00 64.12 75 LEU A C 1
ATOM 597 O O . LEU A 1 75 ? 55.642 3.622 -37.900 1.00 64.12 75 LEU A O 1
ATOM 601 N N . ASP A 1 76 ? 57.358 3.870 -36.468 1.00 63.44 76 ASP A N 1
ATOM 602 C CA . ASP A 1 76 ? 58.388 4.177 -37.466 1.00 63.44 76 ASP A CA 1
ATOM 603 C C . ASP A 1 76 ? 58.793 2.962 -38.328 1.00 63.44 76 ASP A C 1
ATOM 605 O O . ASP A 1 76 ? 59.415 3.130 -39.375 1.00 63.44 76 ASP A O 1
ATOM 609 N N . THR A 1 77 ? 58.426 1.735 -37.928 1.00 66.75 77 THR A N 1
ATOM 610 C CA . THR A 1 77 ? 58.664 0.512 -38.725 1.00 66.75 77 THR A CA 1
ATOM 611 C C . THR A 1 77 ? 57.485 0.142 -39.630 1.00 66.75 77 THR A C 1
ATOM 613 O O . THR A 1 77 ? 57.594 -0.769 -40.450 1.00 66.75 77 THR A O 1
ATOM 616 N N . LEU A 1 78 ? 56.337 0.810 -39.479 1.00 61.94 78 LEU A N 1
ATOM 617 C CA . LEU A 1 78 ? 55.148 0.565 -40.292 1.00 61.94 78 LEU A CA 1
ATOM 618 C C . LEU A 1 78 ? 55.207 1.386 -41.581 1.00 61.94 78 LEU A C 1
ATOM 620 O O . LEU A 1 78 ? 55.456 2.590 -41.566 1.00 61.94 78 LEU A O 1
ATOM 624 N N . SER A 1 79 ? 54.926 0.745 -42.717 1.00 62.59 79 SER A N 1
ATOM 625 C CA . SER A 1 79 ? 54.887 1.450 -43.998 1.00 62.59 79 SER A CA 1
ATOM 626 C C . SER A 1 79 ? 53.814 2.555 -43.985 1.00 62.59 79 SER A C 1
ATOM 628 O O . SER A 1 79 ? 52.731 2.358 -43.418 1.00 62.59 79 SER A O 1
ATOM 630 N N . PRO A 1 80 ? 54.034 3.704 -44.658 1.00 61.78 80 PRO A N 1
ATOM 631 C CA . PRO A 1 80 ? 53.044 4.784 -44.703 1.00 61.78 80 PRO A CA 1
ATOM 632 C C . PRO A 1 80 ? 51.674 4.338 -45.234 1.00 61.78 80 PRO A C 1
ATOM 634 O O . PRO A 1 80 ? 50.643 4.867 -44.827 1.00 61.78 80 PRO A O 1
ATOM 637 N N . THR A 1 81 ? 51.641 3.319 -46.098 1.00 62.56 81 THR A N 1
ATOM 638 C CA . THR A 1 81 ? 50.408 2.694 -46.597 1.00 62.56 81 THR A CA 1
ATOM 639 C C . THR A 1 81 ? 49.673 1.874 -45.533 1.00 62.56 81 THR A C 1
ATOM 641 O O . THR A 1 81 ? 48.445 1.889 -45.520 1.00 62.56 81 THR A O 1
ATOM 644 N N . ALA A 1 82 ? 50.378 1.211 -44.610 1.00 65.06 82 ALA A N 1
ATOM 645 C CA . ALA A 1 82 ? 49.767 0.513 -43.477 1.00 65.06 82 ALA A CA 1
ATOM 646 C C . ALA A 1 82 ? 49.216 1.493 -42.426 1.00 65.06 82 ALA A C 1
ATOM 648 O O . ALA A 1 82 ? 48.126 1.271 -41.897 1.00 65.06 82 ALA A O 1
ATOM 649 N N . LEU A 1 83 ? 49.919 2.604 -42.170 1.00 66.94 83 LEU A N 1
ATOM 650 C CA . LEU A 1 83 ? 49.443 3.677 -41.286 1.00 66.94 83 LEU A CA 1
ATOM 651 C C . LEU A 1 83 ? 48.236 4.420 -41.878 1.00 66.94 83 LEU A C 1
ATOM 653 O O . LEU A 1 83 ? 47.259 4.664 -41.173 1.00 66.94 83 LEU A O 1
ATOM 657 N N . LEU A 1 84 ? 48.245 4.712 -43.183 1.00 62.12 84 LEU A N 1
ATOM 658 C CA . LEU A 1 84 ? 47.063 5.232 -43.873 1.00 62.12 84 LEU A CA 1
ATOM 659 C C . LEU A 1 84 ? 45.916 4.214 -43.863 1.00 62.12 84 LEU A C 1
ATOM 661 O O . LEU A 1 84 ? 44.781 4.603 -43.620 1.00 62.12 84 LEU A O 1
ATOM 665 N N . GLY A 1 85 ? 46.188 2.921 -44.062 1.00 65.50 85 GLY A N 1
ATOM 666 C CA . GLY A 1 85 ? 45.176 1.863 -44.010 1.00 65.50 85 GLY A CA 1
ATOM 667 C C . GLY A 1 85 ? 44.521 1.709 -42.633 1.00 65.50 85 GLY A C 1
ATOM 668 O O . GLY A 1 85 ? 43.298 1.590 -42.546 1.00 65.50 85 GLY A O 1
ATOM 669 N N . SER A 1 86 ? 45.299 1.769 -41.548 1.00 68.50 86 SER A N 1
ATOM 670 C CA . SER A 1 86 ? 44.766 1.715 -40.181 1.00 68.50 86 SER A CA 1
ATOM 671 C C . SER A 1 86 ? 44.021 2.999 -39.805 1.00 68.50 86 SER A C 1
ATOM 673 O O . SER A 1 86 ? 42.941 2.920 -39.219 1.00 68.50 86 SER A O 1
ATOM 675 N N . LEU A 1 87 ? 44.509 4.172 -40.225 1.00 71.25 87 LEU A N 1
ATOM 676 C CA . LEU A 1 87 ? 43.795 5.441 -40.077 1.00 71.25 87 LEU A CA 1
ATOM 677 C C . LEU A 1 87 ? 42.471 5.438 -40.857 1.00 71.25 87 LEU A C 1
ATOM 679 O O . LEU A 1 87 ? 41.452 5.859 -40.318 1.00 71.25 87 LEU A O 1
ATOM 683 N N . LEU A 1 88 ? 42.447 4.911 -42.085 1.00 68.94 88 LEU A N 1
ATOM 684 C CA . LEU A 1 88 ? 41.234 4.784 -42.898 1.00 68.94 88 LEU A CA 1
ATOM 685 C C . LEU A 1 88 ? 40.265 3.762 -42.281 1.00 68.94 88 LEU A C 1
ATOM 687 O O . LEU A 1 88 ? 39.065 4.010 -42.278 1.00 68.94 88 LEU A O 1
ATOM 691 N N . LEU A 1 89 ? 40.746 2.683 -41.652 1.00 70.88 89 LEU A N 1
ATOM 692 C CA . LEU A 1 89 ? 39.908 1.783 -40.846 1.00 70.88 89 LEU A CA 1
ATOM 693 C C . LEU A 1 89 ? 39.344 2.460 -39.586 1.00 70.88 89 LEU A C 1
ATOM 695 O O . LEU A 1 89 ? 38.178 2.245 -39.263 1.00 70.88 89 LEU A O 1
ATOM 699 N N . ILE A 1 90 ? 40.110 3.311 -38.897 1.00 73.00 90 ILE A N 1
ATOM 700 C CA . ILE A 1 90 ? 39.637 4.085 -37.734 1.00 73.00 90 ILE A CA 1
ATOM 701 C C . ILE A 1 90 ? 38.632 5.166 -38.166 1.00 73.00 90 ILE A C 1
ATOM 703 O O . ILE A 1 90 ? 37.618 5.372 -37.496 1.00 73.00 90 ILE A O 1
ATOM 707 N N . ILE A 1 91 ? 38.845 5.814 -39.312 1.00 68.81 91 ILE A N 1
ATOM 708 C CA . ILE A 1 91 ? 37.900 6.763 -39.914 1.00 68.81 91 ILE A CA 1
ATOM 709 C C . ILE A 1 91 ? 36.641 6.027 -40.393 1.00 68.81 91 ILE A C 1
ATOM 711 O O . ILE A 1 91 ? 35.537 6.454 -40.081 1.00 68.81 91 ILE A O 1
ATOM 715 N N . ALA A 1 92 ? 36.756 4.874 -41.051 1.00 64.81 92 ALA A N 1
ATOM 716 C CA . ALA A 1 92 ? 35.612 4.051 -41.443 1.00 64.81 92 ALA A CA 1
ATOM 717 C C . ALA A 1 92 ? 34.833 3.534 -40.222 1.00 64.81 92 ALA A C 1
ATOM 719 O O . ALA A 1 92 ? 33.602 3.558 -40.225 1.00 64.81 92 ALA A O 1
ATOM 720 N N . ALA A 1 93 ? 35.521 3.140 -39.146 1.00 60.34 93 ALA A N 1
ATOM 721 C CA . ALA A 1 93 ? 34.901 2.756 -37.884 1.00 60.34 93 ALA A CA 1
ATOM 722 C C . ALA A 1 93 ? 34.188 3.942 -37.222 1.00 60.34 93 ALA A C 1
ATOM 724 O O . ALA A 1 93 ? 33.042 3.800 -36.811 1.00 60.34 93 ALA A O 1
ATOM 725 N N . THR A 1 94 ? 34.794 5.131 -37.173 1.00 57.62 94 THR A N 1
ATOM 726 C CA . THR A 1 94 ? 34.163 6.333 -36.595 1.00 57.62 94 THR A CA 1
ATOM 727 C C . THR A 1 94 ? 33.079 6.946 -37.488 1.00 57.62 94 THR A C 1
ATOM 729 O O . THR A 1 94 ? 32.134 7.528 -36.962 1.00 57.62 94 THR A O 1
ATOM 732 N N . VAL A 1 95 ? 33.105 6.748 -38.809 1.00 59.25 95 VAL A N 1
ATOM 733 C CA . VAL A 1 95 ? 32.008 7.093 -39.738 1.00 59.25 95 VAL A CA 1
ATOM 734 C C . VAL A 1 95 ? 30.852 6.093 -39.616 1.00 59.25 95 VAL A C 1
ATOM 736 O O . VAL A 1 95 ? 29.695 6.496 -39.492 1.00 59.25 95 VAL A O 1
ATOM 739 N N . SER A 1 96 ? 31.145 4.792 -39.551 1.00 51.62 96 SER A N 1
ATOM 740 C CA . SER A 1 96 ? 30.154 3.742 -39.275 1.00 51.62 96 SER A CA 1
ATOM 741 C C . SER A 1 96 ? 29.499 3.945 -37.902 1.00 51.62 96 SER A C 1
ATOM 743 O O . SER A 1 96 ? 28.272 3.961 -37.778 1.00 51.62 96 SER A O 1
ATOM 745 N N . MET A 1 97 ? 30.303 4.233 -36.873 1.00 44.66 97 MET A N 1
ATOM 746 C CA . MET A 1 97 ? 29.812 4.534 -35.532 1.00 44.66 97 MET A CA 1
ATOM 747 C C . MET A 1 97 ? 29.144 5.906 -35.432 1.00 44.66 97 MET A C 1
ATOM 749 O O . MET A 1 97 ? 28.204 6.014 -34.662 1.00 44.66 97 MET A O 1
ATOM 753 N N . SER A 1 98 ? 29.510 6.943 -36.194 1.00 47.62 98 SER A N 1
ATOM 754 C CA . SER A 1 98 ? 28.795 8.237 -36.153 1.00 47.62 98 SER A CA 1
ATOM 755 C C . SER A 1 98 ? 27.460 8.214 -36.906 1.00 47.62 98 SER A C 1
ATOM 757 O O . SER A 1 98 ? 26.532 8.913 -36.489 1.00 47.62 98 SER A O 1
ATOM 759 N N . ARG A 1 99 ? 27.283 7.310 -37.884 1.00 49.31 99 ARG A N 1
ATOM 760 C CA . ARG A 1 99 ? 25.956 6.940 -38.420 1.00 49.31 99 ARG A CA 1
ATOM 761 C C . ARG A 1 99 ? 25.074 6.172 -37.413 1.00 49.31 99 ARG A C 1
ATOM 763 O O . ARG A 1 99 ? 23.883 6.030 -37.672 1.00 49.31 99 ARG A O 1
ATOM 770 N N . TRP A 1 100 ? 25.603 5.758 -36.252 1.00 44.72 100 TRP A N 1
ATOM 771 C CA . TRP A 1 100 ? 24.838 5.152 -35.139 1.00 44.72 100 TRP A CA 1
ATOM 772 C C . TRP A 1 100 ? 24.988 5.894 -33.781 1.00 44.72 100 TRP A C 1
ATOM 774 O O . TRP A 1 100 ? 24.291 5.592 -32.816 1.00 44.72 100 TRP A O 1
ATOM 784 N N . GLY A 1 101 ? 25.886 6.877 -33.672 1.00 44.69 101 GLY A N 1
ATOM 785 C CA . GLY A 1 101 ? 26.457 7.324 -32.389 1.00 44.69 101 GLY A CA 1
ATOM 786 C C . GLY A 1 101 ? 26.212 8.787 -32.024 1.00 44.69 101 GLY A C 1
ATOM 787 O O . GLY A 1 101 ? 26.516 9.202 -30.907 1.00 44.69 101 GLY A O 1
ATOM 788 N N . SER A 1 102 ? 25.613 9.574 -32.916 1.00 39.22 102 SER A N 1
ATOM 789 C CA . SER A 1 102 ? 25.365 11.013 -32.747 1.00 39.22 102 SER A CA 1
ATOM 790 C C . SER A 1 102 ? 24.225 11.348 -31.762 1.00 39.22 102 SER A C 1
ATOM 792 O O . SER A 1 102 ? 23.366 12.174 -32.066 1.00 39.22 102 SER A O 1
ATOM 794 N N . SER A 1 103 ? 24.167 10.716 -30.579 1.00 40.25 103 SER A N 1
ATOM 795 C CA . SER A 1 103 ? 23.119 10.948 -29.557 1.00 40.25 103 SER A CA 1
ATOM 796 C C . SER A 1 103 ? 23.579 10.918 -28.088 1.00 40.25 103 SER A C 1
ATOM 798 O O . SER A 1 103 ? 22.742 10.891 -27.185 1.00 40.25 103 SER A O 1
ATOM 800 N N . ILE A 1 104 ? 24.889 10.962 -27.824 1.00 39.16 104 ILE A N 1
ATOM 801 C CA . ILE A 1 104 ? 25.451 10.993 -26.466 1.00 39.16 104 ILE A CA 1
ATOM 802 C C . ILE A 1 104 ? 26.113 12.362 -26.225 1.00 39.16 104 ILE A C 1
ATOM 804 O O . ILE A 1 104 ? 27.080 12.705 -26.892 1.00 39.16 104 ILE A O 1
ATOM 808 N N . TRP A 1 105 ? 25.575 13.092 -25.235 1.00 30.50 105 TRP A N 1
ATOM 809 C CA . TRP A 1 105 ? 25.914 14.462 -24.789 1.00 30.50 105 TRP A CA 1
ATOM 810 C C . TRP A 1 105 ? 25.372 15.604 -25.683 1.00 30.50 105 TRP A C 1
ATOM 812 O O . TRP A 1 105 ? 25.220 15.467 -26.892 1.00 30.50 105 TRP A O 1
ATOM 822 N N . GLY A 1 106 ? 25.009 16.728 -25.044 1.00 29.56 106 GLY A N 1
ATOM 823 C CA . GLY A 1 106 ? 24.228 17.838 -25.625 1.00 29.56 106 GLY A CA 1
ATOM 824 C C . GLY A 1 106 ? 22.788 17.903 -25.079 1.00 29.56 106 GLY A C 1
ATOM 825 O O . GLY A 1 106 ? 22.158 16.870 -24.857 1.00 29.56 106 GLY A O 1
ATOM 826 N N . ARG A 1 107 ? 22.267 19.109 -24.791 1.00 34.00 107 ARG A N 1
ATOM 827 C CA . ARG A 1 107 ? 20.958 19.324 -24.126 1.00 34.00 107 ARG A CA 1
ATOM 828 C C . ARG A 1 107 ? 19.913 19.948 -25.062 1.00 34.00 107 ARG A C 1
ATOM 830 O O . ARG A 1 107 ? 20.252 20.723 -25.943 1.00 34.00 107 ARG A O 1
ATOM 837 N N . ASN A 1 108 ? 18.650 19.692 -24.712 1.00 33.78 108 ASN A N 1
ATOM 838 C CA . ASN A 1 108 ? 17.395 20.248 -25.239 1.00 33.78 108 ASN A CA 1
ATOM 839 C C . ASN A 1 108 ? 16.861 19.732 -26.595 1.00 33.78 108 ASN A C 1
ATOM 841 O O . ASN A 1 108 ? 17.580 19.480 -27.549 1.00 33.78 108 ASN A O 1
ATOM 845 N N . SER A 1 109 ? 15.526 19.653 -26.604 1.00 35.94 109 SER A N 1
ATOM 846 C CA . SER A 1 109 ? 14.567 19.333 -27.669 1.00 35.94 109 SER A CA 1
ATOM 847 C C . SER A 1 109 ? 14.550 17.946 -28.336 1.00 35.94 109 SER A C 1
ATOM 849 O O . SER A 1 109 ? 15.549 17.355 -28.728 1.00 35.94 109 SER A O 1
ATOM 851 N N . THR A 1 110 ? 13.309 17.470 -28.459 1.00 47.88 110 THR A N 1
ATOM 852 C CA . THR A 1 110 ? 12.740 16.499 -29.409 1.00 47.88 110 THR A CA 1
ATOM 853 C C . THR A 1 110 ? 13.682 15.849 -30.432 1.00 47.88 110 THR A C 1
ATOM 855 O O . THR A 1 110 ? 14.029 16.463 -31.440 1.00 47.88 110 THR A O 1
ATOM 858 N N . ARG A 1 111 ? 13.947 14.544 -30.270 1.00 34.91 111 ARG A N 1
ATOM 859 C CA . ARG A 1 111 ? 14.423 13.694 -31.372 1.00 34.91 111 ARG A CA 1
ATOM 860 C C . ARG A 1 111 ? 13.296 12.878 -31.992 1.00 34.91 111 ARG A C 1
ATOM 862 O O . ARG A 1 111 ? 12.621 12.110 -31.312 1.00 34.91 111 ARG A O 1
ATOM 869 N N . ILE A 1 112 ? 13.168 13.049 -33.303 1.00 35.12 112 ILE A N 1
ATOM 870 C CA . ILE A 1 112 ? 12.434 12.195 -34.238 1.00 35.12 112 ILE A CA 1
ATOM 871 C C . ILE A 1 112 ? 13.029 10.776 -34.195 1.00 35.12 112 ILE A C 1
ATOM 873 O O . ILE A 1 112 ? 14.244 10.623 -34.051 1.00 35.12 112 ILE A O 1
ATOM 877 N N . SER A 1 113 ? 12.196 9.740 -34.330 1.00 32.31 113 SER A N 1
ATOM 878 C CA . SER A 1 113 ? 12.626 8.336 -34.394 1.00 32.31 113 SER A CA 1
ATOM 879 C C . SER A 1 113 ? 12.349 7.718 -35.777 1.00 32.31 113 SER A C 1
ATOM 881 O O . SER A 1 113 ? 11.223 7.812 -36.265 1.00 32.31 113 SER A O 1
ATOM 883 N N . PRO A 1 114 ? 13.316 7.010 -36.400 1.00 34.78 114 PRO A N 1
ATOM 884 C CA . PRO A 1 114 ? 13.160 6.395 -37.727 1.00 34.78 114 PRO A CA 1
ATOM 885 C C . PRO A 1 114 ? 12.404 5.047 -37.701 1.00 34.78 114 PRO A C 1
ATOM 887 O O . PRO A 1 114 ? 12.609 4.196 -38.557 1.00 34.78 114 PRO A O 1
ATOM 890 N N . PHE A 1 115 ? 11.533 4.847 -36.710 1.00 34.88 115 PHE A N 1
ATOM 891 C CA . PHE A 1 115 ? 10.608 3.708 -36.596 1.00 34.88 115 PHE A CA 1
ATOM 892 C C . PHE A 1 115 ? 9.169 4.228 -36.424 1.00 34.88 115 PHE A C 1
ATOM 894 O O . PHE A 1 115 ? 8.420 3.774 -35.561 1.00 34.88 115 PHE A O 1
ATOM 901 N N . SER A 1 116 ? 8.822 5.254 -37.204 1.00 35.22 116 SER A N 1
ATOM 902 C CA . SER A 1 116 ? 7.477 5.824 -37.286 1.00 35.22 116 SER A CA 1
ATOM 903 C C . SER A 1 116 ? 6.843 5.467 -38.630 1.00 35.22 116 SER A C 1
ATOM 905 O O . SER A 1 116 ? 7.528 5.444 -39.652 1.00 35.22 116 SER A O 1
ATOM 907 N N . SER A 1 117 ? 5.529 5.230 -38.616 1.00 34.47 117 SER A N 1
ATOM 908 C CA . SER A 1 117 ? 4.743 4.538 -39.652 1.00 34.47 117 SER A CA 1
ATOM 909 C C . SER A 1 117 ? 5.137 3.058 -39.865 1.00 34.47 117 SER A C 1
ATOM 911 O O . SER A 1 117 ? 6.298 2.680 -39.754 1.00 34.47 117 SER A O 1
ATOM 913 N N . ARG A 1 118 ? 4.196 2.149 -40.144 1.00 27.14 118 ARG A N 1
ATOM 914 C CA . ARG A 1 118 ? 2.735 2.331 -40.268 1.00 27.14 118 ARG A CA 1
ATOM 915 C C . ARG A 1 118 ? 2.000 2.008 -38.962 1.00 27.14 118 ARG A C 1
ATOM 917 O O . ARG A 1 118 ? 2.375 1.082 -38.249 1.00 27.14 118 ARG A O 1
ATOM 924 N N . GLN A 1 119 ? 0.915 2.733 -38.688 1.00 36.19 119 GLN A N 1
ATOM 925 C CA . GLN A 1 119 ? -0.102 2.271 -37.741 1.00 36.19 119 GLN A CA 1
ATOM 926 C C . GLN A 1 119 ? -0.793 1.033 -38.326 1.00 36.19 119 GLN A C 1
ATOM 928 O O . GLN A 1 119 ? -1.345 1.096 -39.420 1.00 36.19 119 GLN A O 1
ATOM 933 N N . TYR A 1 120 ? -0.792 -0.065 -37.573 1.00 28.58 120 TYR A N 1
ATOM 934 C CA . TYR A 1 120 ? -1.813 -1.108 -37.671 1.00 28.58 120 TYR A CA 1
ATOM 935 C C . TYR A 1 120 ? -2.628 -1.050 -36.378 1.00 28.58 120 TYR A C 1
ATOM 937 O O . TYR A 1 120 ? -2.433 -1.820 -35.441 1.00 28.58 120 TYR A O 1
ATOM 945 N N . GLU A 1 121 ? -3.483 -0.034 -36.296 1.00 34.78 121 GLU A N 1
ATOM 946 C CA . GLU A 1 121 ? -4.325 0.249 -35.134 1.00 34.78 121 GLU A CA 1
ATOM 947 C C . GLU A 1 121 ? -5.687 -0.429 -35.323 1.00 34.78 121 GLU A C 1
ATOM 949 O O . GLU A 1 121 ? -6.709 0.210 -35.546 1.00 34.78 121 GLU A O 1
ATOM 954 N N . ALA A 1 122 ? -5.664 -1.765 -35.306 1.00 39.19 122 ALA A N 1
ATOM 955 C CA . ALA A 1 122 ? -6.825 -2.616 -35.539 1.00 39.19 122 ALA A CA 1
ATOM 956 C C . ALA A 1 122 ? -7.158 -3.458 -34.296 1.00 39.19 122 ALA A C 1
ATOM 958 O O . ALA A 1 122 ? -6.302 -4.146 -33.742 1.00 39.19 122 ALA A O 1
ATOM 959 N N . SER A 1 123 ? -8.432 -3.430 -33.897 1.00 41.94 123 SER A N 1
ATOM 960 C CA . SER A 1 123 ? -9.059 -4.307 -32.894 1.00 41.94 123 SER A CA 1
ATOM 961 C C . SER A 1 123 ? -8.386 -4.407 -31.510 1.00 41.94 123 SER A C 1
ATOM 963 O O . SER A 1 123 ? -7.705 -5.376 -31.181 1.00 41.94 123 SER A O 1
ATOM 965 N N . VAL A 1 124 ? -8.770 -3.498 -30.613 1.00 39.38 124 VAL A N 1
ATOM 966 C CA . VAL A 1 124 ? -9.284 -3.930 -29.302 1.00 39.38 124 VAL A CA 1
ATOM 967 C C . VAL A 1 124 ? -10.753 -3.502 -29.269 1.00 39.38 124 VAL A C 1
ATOM 969 O O . VAL A 1 124 ? -10.995 -2.301 -29.363 1.00 39.38 124 VAL A O 1
ATOM 972 N N . PRO A 1 125 ? -11.732 -4.424 -29.196 1.00 40.38 125 PRO A N 1
ATOM 973 C CA . PRO A 1 125 ? -13.141 -4.041 -29.178 1.00 40.38 125 PRO A CA 1
ATOM 974 C C . PRO A 1 125 ? -13.485 -3.216 -27.934 1.00 40.38 125 PRO A C 1
ATOM 976 O O . PRO A 1 125 ? -13.133 -3.593 -26.812 1.00 40.38 125 PRO A O 1
ATOM 979 N N . THR A 1 126 ? -14.198 -2.111 -28.135 1.00 48.66 126 THR A N 1
ATOM 980 C CA . THR A 1 126 ? -14.932 -1.434 -27.062 1.00 48.66 126 THR A CA 1
ATOM 981 C C . THR A 1 126 ? -16.245 -2.179 -26.888 1.00 48.66 126 THR A C 1
ATOM 983 O O . THR A 1 126 ? -17.016 -2.231 -27.836 1.00 48.66 126 THR A O 1
ATOM 986 N N . ILE A 1 127 ? -16.479 -2.752 -25.706 1.00 46.84 127 ILE A N 1
ATOM 987 C CA . ILE A 1 127 ? -17.764 -3.385 -25.381 1.00 46.84 127 ILE A CA 1
ATOM 988 C C . ILE A 1 127 ? -18.816 -2.276 -25.252 1.00 46.84 127 ILE A C 1
ATOM 990 O O . ILE A 1 127 ? -18.596 -1.337 -24.477 1.00 46.84 127 ILE A O 1
ATOM 994 N N . THR A 1 128 ? -19.912 -2.371 -26.002 1.00 54.66 128 THR A N 1
ATOM 995 C CA . THR A 1 128 ? -21.064 -1.452 -25.933 1.00 54.66 128 THR A CA 1
ATOM 996 C C . THR A 1 128 ? -22.254 -2.126 -25.250 1.00 54.66 128 THR A C 1
ATOM 998 O O . THR A 1 128 ? -22.228 -3.327 -24.989 1.00 54.66 128 THR A O 1
ATOM 1001 N N . ASP A 1 129 ? -23.301 -1.367 -24.909 1.00 50.22 129 ASP A N 1
ATOM 1002 C CA . ASP A 1 129 ? -24.475 -1.961 -24.253 1.00 50.22 129 ASP A CA 1
ATOM 1003 C C . ASP A 1 129 ? -25.244 -2.931 -25.183 1.00 50.22 129 ASP A C 1
ATOM 1005 O O . ASP A 1 129 ? -25.890 -3.859 -24.701 1.00 50.22 129 ASP A O 1
ATOM 1009 N N . ASP A 1 130 ? -25.082 -2.802 -26.506 1.00 50.09 130 ASP A N 1
ATOM 1010 C CA . ASP A 1 130 ? -25.635 -3.721 -27.516 1.00 50.09 130 ASP A CA 1
ATOM 1011 C C . ASP A 1 130 ? -24.958 -5.111 -27.534 1.00 50.09 130 ASP A C 1
ATOM 1013 O O . ASP A 1 130 ? -25.521 -6.058 -28.082 1.00 50.09 130 ASP A O 1
ATOM 1017 N N . ASP A 1 131 ? -23.782 -5.274 -26.907 1.00 55.16 131 ASP A N 1
ATOM 1018 C CA . ASP A 1 131 ? -23.147 -6.590 -26.712 1.00 55.16 131 ASP A CA 1
ATOM 1019 C C . ASP A 1 131 ? -23.870 -7.442 -25.636 1.00 55.16 131 ASP A C 1
ATOM 1021 O O . ASP A 1 131 ? -23.535 -8.616 -25.446 1.00 55.16 131 ASP A O 1
ATOM 1025 N N . PHE A 1 132 ? -24.855 -6.886 -24.911 1.00 46.88 132 PHE A N 1
ATOM 1026 C CA . PHE A 1 132 ? -25.620 -7.585 -23.869 1.00 46.88 132 PHE A CA 1
ATOM 1027 C C . PHE A 1 132 ? -27.011 -8.027 -24.349 1.00 46.88 132 PHE A C 1
ATOM 1029 O O . PHE A 1 132 ? -28.037 -7.467 -23.953 1.00 46.88 132 PHE A O 1
ATOM 1036 N N . SER A 1 133 ? -27.074 -9.105 -25.133 1.00 56.69 133 SER A N 1
ATOM 1037 C CA . SER A 1 133 ? -28.342 -9.810 -25.342 1.00 56.69 133 SER A CA 1
ATOM 1038 C C . SER A 1 133 ? -28.806 -10.500 -24.050 1.00 56.69 133 SER A C 1
ATOM 1040 O O . SER A 1 133 ? -28.071 -11.253 -23.406 1.00 56.69 133 SER A O 1
ATOM 1042 N N . TYR A 1 134 ? -30.054 -10.248 -23.653 1.00 55.34 134 TYR A N 1
ATOM 1043 C CA . TYR A 1 134 ? -30.701 -10.995 -22.577 1.00 55.34 134 TYR A CA 1
ATOM 1044 C C . TYR A 1 134 ? -31.205 -12.334 -23.119 1.00 55.34 134 TYR A C 1
ATOM 1046 O O . TYR A 1 134 ? -31.899 -12.360 -24.131 1.00 55.34 134 TYR A O 1
ATOM 1054 N N . ILE A 1 135 ? -30.889 -13.429 -22.420 1.00 61.06 135 ILE A N 1
ATOM 1055 C CA . ILE A 1 135 ? -31.411 -14.772 -22.720 1.00 61.06 135 ILE A CA 1
ATOM 1056 C C . ILE A 1 135 ? -32.942 -14.715 -22.684 1.00 61.06 135 ILE A C 1
ATOM 1058 O O . ILE A 1 135 ? -33.528 -14.433 -21.634 1.00 61.06 135 ILE A O 1
ATOM 1062 N N . THR A 1 136 ? -33.586 -14.975 -23.819 1.00 63.31 136 THR A N 1
ATOM 1063 C CA . THR A 1 136 ? -35.045 -15.014 -23.916 1.00 63.31 136 THR A CA 1
ATOM 1064 C C . THR A 1 136 ? -35.589 -16.346 -23.396 1.00 63.31 136 THR A C 1
ATOM 1066 O O . THR A 1 136 ? -34.872 -17.341 -23.267 1.00 63.31 136 THR A O 1
ATOM 1069 N N . SER A 1 137 ? -36.895 -16.409 -23.135 1.00 65.94 137 SER A N 1
ATOM 1070 C CA . SER A 1 137 ? -37.579 -17.672 -22.825 1.00 65.94 137 SER A CA 1
ATOM 1071 C C . SER A 1 137 ? -37.539 -18.688 -23.976 1.00 65.94 137 SER A C 1
ATOM 1073 O O . SER A 1 137 ? -37.781 -19.867 -23.733 1.00 65.94 137 SER A O 1
ATOM 1075 N N . GLN A 1 138 ? -37.220 -18.249 -25.197 1.00 59.69 138 GLN A N 1
ATOM 1076 C CA . GLN A 1 138 ? -37.113 -19.087 -26.391 1.00 59.69 138 GLN A CA 1
ATOM 1077 C C . GLN A 1 138 ? -35.702 -19.694 -26.528 1.00 59.69 138 GLN A C 1
ATOM 1079 O O . GLN A 1 138 ? -35.571 -20.880 -26.822 1.00 59.69 138 GLN A O 1
ATOM 1084 N N . ASP A 1 139 ? -34.651 -18.946 -26.170 1.00 57.31 139 ASP A N 1
ATOM 1085 C CA . ASP A 1 139 ? -33.265 -19.455 -26.103 1.00 57.31 139 ASP A CA 1
ATOM 1086 C C . ASP A 1 139 ? -33.091 -20.570 -25.052 1.00 57.31 139 ASP A C 1
ATOM 1088 O O . ASP A 1 139 ? -32.211 -21.422 -25.168 1.00 57.31 139 ASP A O 1
ATOM 1092 N N . LEU A 1 140 ? -33.949 -20.595 -24.025 1.00 64.25 140 LEU A N 1
ATOM 1093 C CA . LEU A 1 140 ? -33.990 -21.659 -23.014 1.00 64.25 140 LEU A CA 1
ATOM 1094 C C . LEU A 1 140 ? -34.631 -22.968 -23.514 1.00 64.25 140 LEU A C 1
ATOM 1096 O O . LEU A 1 140 ? -34.534 -23.980 -22.820 1.00 64.25 140 LEU A O 1
ATOM 1100 N N . GLN A 1 141 ? -35.286 -22.960 -24.679 1.00 65.94 141 GLN A N 1
ATOM 1101 C CA . GLN A 1 141 ? -35.951 -24.133 -25.262 1.00 65.94 141 GLN A CA 1
ATOM 1102 C C . GLN A 1 141 ? -35.092 -24.826 -26.338 1.00 65.94 141 GLN A C 1
ATOM 1104 O O . GLN A 1 141 ? -35.183 -26.043 -26.487 1.00 65.94 141 GLN A O 1
ATOM 1109 N N . GLU A 1 142 ? -34.209 -24.093 -27.031 1.00 53.78 142 GLU A N 1
ATOM 1110 C CA . GLU A 1 142 ? -33.348 -24.605 -28.116 1.00 53.78 142 GLU A CA 1
ATOM 1111 C C . GLU A 1 142 ? -31.838 -24.408 -27.818 1.00 53.78 142 GLU A C 1
ATOM 1113 O O . GLU A 1 142 ? -31.183 -23.553 -28.423 1.00 53.78 142 GLU A O 1
ATOM 1118 N N . PRO A 1 143 ? -31.217 -25.206 -26.923 1.00 51.06 143 PRO A N 1
ATOM 1119 C CA . PRO A 1 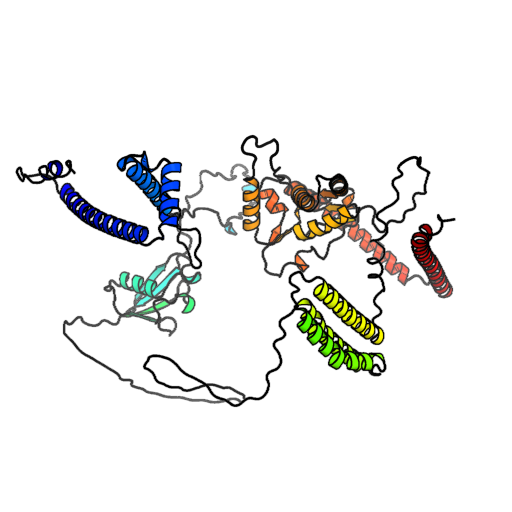143 ? -29.829 -24.986 -26.486 1.00 51.06 143 PRO A CA 1
ATOM 1120 C C . PRO A 1 143 ? -28.771 -25.127 -27.600 1.00 51.06 143 PRO A C 1
ATOM 1122 O O . PRO A 1 143 ? -27.641 -24.656 -27.450 1.00 51.06 143 PRO A O 1
ATOM 1125 N N . SER A 1 144 ? -29.117 -25.751 -28.729 1.00 50.56 144 SER A N 1
ATOM 1126 C CA . SER A 1 144 ? -28.256 -25.900 -29.910 1.00 50.56 144 SER A CA 1
ATOM 1127 C C . SER A 1 144 ? -28.047 -24.603 -30.702 1.00 50.56 144 SER A C 1
ATOM 1129 O O . SER A 1 144 ? -27.135 -24.550 -31.521 1.00 50.56 144 SER A O 1
ATOM 1131 N N . ARG A 1 145 ? -28.821 -23.538 -30.446 1.00 50.38 145 ARG A N 1
ATOM 1132 C CA . ARG A 1 145 ? -28.684 -22.234 -31.127 1.00 50.38 145 ARG A CA 1
ATOM 1133 C C . ARG A 1 145 ? -27.558 -21.348 -30.557 1.00 50.38 145 ARG A C 1
ATOM 1135 O O . ARG A 1 145 ? -27.464 -20.161 -30.862 1.00 50.38 145 ARG A O 1
ATOM 1142 N N . THR A 1 146 ? -26.692 -21.925 -29.723 1.00 48.12 146 THR A N 1
ATOM 1143 C CA . THR A 1 146 ? -25.631 -21.223 -28.989 1.00 48.12 146 THR A CA 1
ATOM 1144 C C . THR A 1 146 ? -24.417 -20.901 -29.871 1.00 48.12 146 THR A C 1
ATOM 1146 O O . THR A 1 146 ? -23.583 -21.768 -30.109 1.00 48.12 146 THR A O 1
ATOM 1149 N N . TYR A 1 147 ? -24.284 -19.626 -30.253 1.00 49.19 147 TYR A N 1
ATOM 1150 C CA . TYR A 1 147 ? -23.045 -18.951 -30.687 1.00 49.19 147 TYR A CA 1
ATOM 1151 C C . TYR A 1 147 ? -22.156 -19.723 -31.688 1.00 49.19 147 TYR A C 1
ATOM 1153 O O . TYR A 1 147 ? -21.157 -20.337 -31.311 1.00 49.19 147 TYR A O 1
ATOM 1161 N N . ASP A 1 148 ? -22.457 -19.604 -32.984 1.00 46.03 148 ASP A N 1
ATOM 1162 C CA . ASP A 1 148 ? -21.520 -19.980 -34.049 1.00 46.03 148 ASP A CA 1
ATOM 1163 C C . ASP A 1 148 ? -20.503 -18.841 -34.310 1.00 46.03 148 ASP A C 1
ATOM 1165 O O . ASP A 1 148 ? -20.896 -17.763 -34.766 1.00 46.03 148 ASP A O 1
ATOM 1169 N N . PRO A 1 149 ? -19.193 -19.039 -34.049 1.00 47.22 149 PRO A N 1
ATOM 1170 C CA . PRO A 1 149 ? -18.171 -18.029 -34.308 1.00 47.22 149 PRO A CA 1
ATOM 1171 C C . PRO A 1 149 ? -17.786 -17.889 -35.791 1.00 47.22 149 PRO A C 1
ATOM 1173 O O . PRO A 1 149 ? -17.044 -16.961 -36.119 1.00 47.22 149 PRO A O 1
ATOM 1176 N N . GLN A 1 150 ? -18.219 -18.793 -36.680 1.00 44.47 150 GLN A N 1
ATOM 1177 C CA . GLN A 1 150 ? -17.856 -18.768 -38.102 1.00 44.47 150 GLN A CA 1
ATOM 1178 C C . GLN A 1 150 ? -18.772 -17.858 -38.929 1.00 44.47 150 GLN A C 1
ATOM 1180 O O . GLN A 1 150 ? -18.301 -17.227 -39.874 1.00 44.47 150 GLN A O 1
ATOM 1185 N N . ASN A 1 151 ? -20.042 -17.707 -38.545 1.00 46.31 151 ASN A N 1
ATOM 1186 C CA . ASN A 1 151 ? -21.033 -16.928 -39.294 1.00 46.31 151 ASN A CA 1
ATOM 1187 C C . ASN A 1 151 ? -21.171 -15.464 -38.813 1.00 46.31 151 ASN A C 1
ATOM 1189 O O . ASN A 1 151 ? -22.267 -14.909 -38.722 1.00 46.31 151 ASN A O 1
ATOM 1193 N N . ARG A 1 152 ? -20.048 -14.819 -38.459 1.00 44.47 152 ARG A N 1
ATOM 1194 C CA . ARG A 1 152 ? -20.032 -13.403 -38.052 1.00 44.47 152 ARG A CA 1
ATOM 1195 C C . ARG A 1 152 ? -20.010 -12.495 -39.293 1.00 44.47 152 ARG A C 1
ATOM 1197 O O . ARG A 1 152 ? -19.088 -12.634 -40.098 1.00 44.47 152 ARG A O 1
ATOM 1204 N N . PRO A 1 153 ? -20.919 -11.508 -39.434 1.00 34.84 153 PRO A N 1
ATOM 1205 C CA . PRO A 1 153 ? -20.831 -10.537 -40.521 1.00 34.84 153 PRO A CA 1
ATOM 1206 C C . PRO A 1 153 ? -19.517 -9.749 -40.433 1.00 34.84 153 PRO A C 1
ATOM 1208 O O . PRO A 1 153 ? -19.118 -9.283 -39.360 1.00 34.84 153 PRO A O 1
ATOM 1211 N N . VAL A 1 154 ? -18.829 -9.608 -41.569 1.00 31.84 154 VAL A N 1
ATOM 1212 C CA . VAL A 1 154 ? -17.549 -8.894 -41.650 1.00 31.84 154 VAL A CA 1
ATOM 1213 C C . VAL A 1 154 ? -17.796 -7.401 -41.447 1.00 31.84 154 VAL A C 1
ATOM 1215 O O . VAL A 1 154 ? -18.352 -6.729 -42.311 1.00 31.84 154 VAL A O 1
ATOM 1218 N N . TYR A 1 155 ? -17.369 -6.878 -40.298 1.00 31.14 155 TYR A N 1
ATOM 1219 C CA . TYR A 1 155 ? -17.502 -5.462 -39.969 1.00 31.14 155 TYR A CA 1
ATOM 1220 C C . TYR A 1 155 ? -16.563 -4.610 -40.839 1.00 31.14 155 TYR A C 1
ATOM 1222 O O . TYR A 1 155 ? -15.364 -4.491 -40.571 1.00 31.14 155 TYR A O 1
ATOM 1230 N N . THR A 1 156 ? -17.121 -4.007 -41.888 1.00 36.81 156 THR A N 1
ATOM 1231 C CA . THR A 1 156 ? -16.503 -2.892 -42.612 1.00 36.81 156 THR A CA 1
ATOM 1232 C C . THR A 1 156 ? -16.419 -1.654 -41.706 1.00 36.81 156 THR A C 1
ATOM 1234 O O . THR A 1 156 ? -17.281 -1.470 -40.846 1.00 36.81 156 THR A O 1
ATOM 1237 N N . PRO A 1 157 ? -15.411 -0.776 -41.865 1.00 39.44 157 PRO A N 1
ATOM 1238 C CA . PRO A 1 157 ? -15.176 0.352 -40.958 1.00 39.44 157 PRO A CA 1
ATOM 1239 C C . PRO A 1 157 ? -16.128 1.533 -41.239 1.00 39.44 157 PRO A C 1
ATOM 1241 O O . PRO A 1 157 ? -15.688 2.614 -41.617 1.00 39.44 157 PRO A O 1
ATOM 1244 N N . SER A 1 158 ? -17.439 1.315 -41.093 1.00 39.84 158 SER A N 1
ATOM 1245 C CA . SER A 1 158 ? -18.494 2.206 -41.606 1.00 39.84 158 SER A CA 1
ATOM 1246 C C . SER A 1 158 ? -19.488 2.744 -40.565 1.00 39.84 158 SER A C 1
ATOM 1248 O O . SER A 1 158 ? -20.368 3.508 -40.946 1.00 39.84 158 SER A O 1
ATOM 1250 N N . SER A 1 159 ? -19.363 2.403 -39.273 1.00 45.03 159 SER A N 1
ATOM 1251 C CA . SER A 1 159 ? -20.197 2.976 -38.192 1.00 45.03 159 SER A CA 1
ATOM 1252 C C . SER A 1 159 ? -19.401 3.689 -37.089 1.00 45.03 159 SER A C 1
ATOM 1254 O O . SER A 1 159 ? -19.850 3.780 -35.948 1.00 45.03 159 SER A O 1
ATOM 1256 N N . VAL A 1 160 ? -18.221 4.224 -37.422 1.00 54.16 160 VAL A N 1
ATOM 1257 C CA . VAL A 1 160 ? -17.660 5.366 -36.685 1.00 54.16 160 VAL A CA 1
ATOM 1258 C C . VAL A 1 160 ? -18.053 6.603 -37.485 1.00 54.16 160 VAL A C 1
ATOM 1260 O O . VAL A 1 160 ? -17.568 6.777 -38.599 1.00 54.16 160 VAL A O 1
ATOM 1263 N N . GLU A 1 161 ? -18.983 7.410 -36.974 1.00 63.06 161 GLU A N 1
ATOM 1264 C CA . GLU A 1 161 ? -19.503 8.559 -37.724 1.00 63.06 161 GLU A CA 1
ATOM 1265 C C . GLU A 1 161 ? -18.409 9.610 -37.971 1.00 63.06 161 GLU A C 1
ATOM 1267 O O . GLU A 1 161 ? -17.782 10.106 -37.031 1.00 63.06 161 GLU A O 1
ATOM 1272 N N . ASP A 1 162 ? -18.197 9.959 -39.243 1.00 80.19 162 ASP A N 1
ATOM 1273 C CA . ASP A 1 162 ? -17.331 11.069 -39.649 1.00 80.19 162 ASP A CA 1
ATOM 1274 C C . ASP A 1 162 ? -17.790 12.396 -39.018 1.00 80.19 162 ASP A C 1
ATOM 1276 O O . ASP A 1 162 ? -18.985 12.654 -38.853 1.00 80.19 162 ASP A O 1
ATOM 1280 N N . ASP A 1 163 ? -16.839 13.289 -38.739 1.00 87.00 163 ASP A N 1
ATOM 1281 C CA . ASP A 1 163 ? -17.145 14.674 -38.380 1.00 87.00 163 ASP A CA 1
ATOM 1282 C C . ASP A 1 163 ? -17.647 15.410 -39.638 1.00 87.00 163 ASP A C 1
ATOM 1284 O O . ASP A 1 163 ? -16.874 15.755 -40.537 1.00 87.00 163 ASP A O 1
ATOM 1288 N N . LEU A 1 164 ? -18.958 15.653 -39.713 1.00 89.75 164 LEU A N 1
ATOM 1289 C CA . LEU A 1 164 ? -19.614 16.357 -40.814 1.00 89.75 164 LEU A CA 1
ATOM 1290 C C . LEU A 1 164 ? -19.614 17.874 -40.582 1.00 89.75 164 LEU A C 1
ATOM 1292 O O . LEU A 1 164 ? -19.934 18.348 -39.490 1.00 89.75 164 LEU A O 1
ATOM 1296 N N . LEU A 1 165 ? -19.351 18.652 -41.632 1.00 92.44 165 LEU A N 1
ATOM 1297 C CA . LEU A 1 165 ? -19.570 20.101 -41.678 1.00 92.44 165 LEU A CA 1
ATOM 1298 C C . LEU A 1 165 ? -20.463 20.451 -42.875 1.00 92.44 165 LEU A C 1
ATOM 1300 O O . LEU A 1 165 ? -20.253 19.963 -43.983 1.00 92.44 165 LEU A O 1
ATOM 1304 N N . LEU A 1 166 ? -21.469 21.297 -42.649 1.00 93.00 166 LEU A N 1
ATOM 1305 C CA . LEU A 1 166 ? -22.476 21.664 -43.648 1.00 93.00 166 LEU A CA 1
ATOM 1306 C C . LEU A 1 166 ? -22.150 23.050 -44.210 1.00 93.00 166 LEU A C 1
ATOM 1308 O O . LEU A 1 166 ? -22.370 24.064 -43.551 1.00 93.00 166 LEU A O 1
ATOM 1312 N N . ILE A 1 167 ? -21.598 23.111 -45.418 1.00 94.50 167 ILE A N 1
ATOM 1313 C CA . ILE A 1 167 ? -21.113 24.363 -46.005 1.00 94.50 167 ILE A CA 1
ATOM 1314 C C . ILE A 1 167 ? -22.204 24.983 -46.874 1.00 94.50 167 ILE A C 1
ATOM 1316 O O . ILE A 1 167 ? -22.591 24.405 -47.884 1.00 94.50 167 ILE A O 1
ATOM 1320 N N . LYS A 1 168 ? -22.701 26.164 -46.507 1.00 92.31 168 LYS A N 1
ATOM 1321 C CA . LYS A 1 168 ? -23.716 26.897 -47.276 1.00 92.31 168 LYS A CA 1
ATOM 1322 C C . LYS A 1 168 ? -23.051 27.893 -48.222 1.00 92.31 168 LYS A C 1
ATOM 1324 O O . LYS A 1 168 ? -22.306 28.756 -47.764 1.00 92.31 168 LYS A O 1
ATOM 1329 N N . HIS A 1 169 ? -23.313 27.787 -49.523 1.00 90.00 169 HIS A N 1
ATOM 1330 C CA . HIS A 1 169 ? -22.748 28.655 -50.564 1.00 90.00 169 HIS A CA 1
ATOM 1331 C C . HIS A 1 169 ? -23.762 28.865 -51.698 1.00 90.00 169 HIS A C 1
ATOM 1333 O O . HIS A 1 169 ? -24.357 27.899 -52.168 1.00 90.00 169 HIS A O 1
ATOM 1339 N N . LYS A 1 170 ? -23.983 30.124 -52.114 1.00 84.06 170 LYS A N 1
ATOM 1340 C CA . LYS A 1 170 ? -24.934 30.532 -53.179 1.00 84.06 170 LYS A CA 1
ATOM 1341 C C . LYS A 1 170 ? -26.312 29.823 -53.111 1.00 84.06 170 LYS A C 1
ATOM 1343 O O . LYS A 1 170 ? -26.906 29.500 -54.130 1.00 84.06 170 LYS A O 1
ATOM 1348 N N . GLY A 1 171 ? -26.820 29.579 -51.896 1.00 79.81 171 GLY A N 1
ATOM 1349 C CA . GLY A 1 171 ? -28.111 28.921 -51.627 1.00 79.81 171 GLY A CA 1
ATOM 1350 C C . GLY A 1 171 ? -28.058 27.396 -51.439 1.00 79.81 171 GLY A C 1
ATOM 1351 O O . GLY A 1 171 ? -28.912 26.847 -50.747 1.00 79.81 171 GLY A O 1
ATOM 1352 N N . ALA A 1 172 ? -27.038 26.713 -51.962 1.00 85.31 172 ALA A N 1
ATOM 1353 C CA . ALA A 1 172 ? -26.846 25.272 -51.790 1.00 85.31 172 ALA A CA 1
ATOM 1354 C C . ALA A 1 172 ? -26.126 24.928 -50.469 1.00 85.31 172 ALA A C 1
ATOM 1356 O O . ALA A 1 172 ? -25.400 25.754 -49.908 1.00 85.31 172 ALA A O 1
ATOM 1357 N N . THR A 1 173 ? -26.321 23.699 -49.970 1.00 91.62 173 THR A N 1
ATOM 1358 C CA . THR A 1 173 ? -25.658 23.169 -48.762 1.00 91.62 173 THR A CA 1
ATOM 1359 C C . THR A 1 173 ? -24.848 21.920 -49.107 1.00 91.62 173 THR A C 1
ATOM 1361 O O . THR A 1 173 ? -25.414 20.912 -49.518 1.00 91.62 173 THR A O 1
ATOM 1364 N N . TYR A 1 174 ? -23.533 21.976 -48.906 1.00 91.06 174 TYR A N 1
ATOM 1365 C CA . TYR A 1 174 ? -22.575 20.930 -49.260 1.00 91.06 174 TYR A CA 1
ATOM 1366 C C . TYR A 1 174 ? -22.100 20.193 -47.992 1.00 91.06 174 TYR A C 1
ATOM 1368 O O . TYR A 1 174 ? -21.449 20.814 -47.144 1.00 91.06 174 TYR A O 1
ATOM 1376 N N . PRO A 1 175 ? -22.416 18.895 -47.813 1.00 91.81 175 PRO A N 1
ATOM 1377 C CA . PRO A 1 175 ? -21.967 18.119 -46.661 1.00 91.81 175 PRO A CA 1
ATOM 1378 C C . PRO A 1 175 ? -20.528 17.624 -46.860 1.00 91.81 175 PRO A C 1
ATOM 1380 O O . PRO A 1 175 ? -20.274 16.689 -47.618 1.00 91.81 175 PRO A O 1
ATOM 1383 N N . ILE A 1 176 ? -19.580 18.231 -46.150 1.00 91.25 176 ILE A N 1
ATOM 1384 C CA . ILE A 1 176 ? -18.167 17.842 -46.175 1.00 91.25 176 ILE A CA 1
ATOM 1385 C C . ILE A 1 176 ? -17.865 16.921 -44.990 1.00 91.25 176 ILE A C 1
ATOM 1387 O O . ILE A 1 176 ? -18.220 17.231 -43.853 1.00 91.25 176 ILE A O 1
ATOM 1391 N N . ARG A 1 177 ? -17.195 15.794 -45.257 1.00 89.31 177 ARG A N 1
ATOM 1392 C CA . ARG A 1 177 ? -16.787 14.810 -44.242 1.00 89.31 177 ARG A CA 1
ATOM 1393 C C . ARG A 1 177 ? -15.318 14.966 -43.866 1.00 89.31 177 ARG A C 1
ATOM 1395 O O . ARG A 1 177 ? -14.471 15.134 -44.743 1.00 89.31 177 ARG A O 1
ATOM 1402 N N . PHE A 1 178 ? -15.024 14.831 -42.578 1.00 89.88 178 PHE A N 1
ATOM 1403 C CA . PHE A 1 178 ? -13.676 14.717 -42.026 1.00 89.88 178 PHE A CA 1
ATOM 1404 C C . PHE A 1 178 ? -13.599 13.480 -41.118 1.00 89.88 178 PHE A C 1
ATOM 1406 O O . PHE A 1 178 ? -14.615 13.125 -40.520 1.00 89.88 178 PHE A O 1
ATOM 1413 N N . PRO A 1 179 ? -12.427 12.833 -40.964 1.00 88.19 179 PRO A N 1
ATOM 1414 C CA . PRO A 1 179 ? -12.310 11.623 -40.154 1.00 88.19 179 PRO A CA 1
ATOM 1415 C C . PRO A 1 179 ? -12.838 11.829 -38.731 1.00 88.19 179 PRO A C 1
ATOM 1417 O O . PRO A 1 179 ? -12.552 12.859 -38.110 1.00 88.19 179 PRO A O 1
ATOM 1420 N N . ALA A 1 180 ? -13.579 10.847 -38.219 1.00 81.69 180 ALA A N 1
ATOM 1421 C CA . ALA A 1 180 ? -14.243 10.896 -36.917 1.00 81.69 180 ALA A CA 1
ATOM 1422 C C . ALA A 1 180 ? -13.383 11.500 -35.784 1.00 81.69 180 ALA A C 1
ATOM 1424 O O . ALA A 1 180 ? -12.200 11.186 -35.624 1.00 81.69 180 ALA A O 1
ATOM 1425 N N . TYR A 1 181 ? -14.008 12.358 -34.973 1.00 81.19 181 TYR A N 1
ATOM 1426 C CA . TYR A 1 181 ? -13.425 13.080 -33.831 1.00 81.19 181 TYR A CA 1
ATOM 1427 C C . TYR A 1 181 ? -12.321 14.117 -34.143 1.00 81.19 181 TYR A C 1
ATOM 1429 O O . TYR A 1 181 ? -11.801 14.735 -33.206 1.00 81.19 181 TYR A O 1
ATOM 1437 N N . SER A 1 182 ? -11.979 14.382 -35.411 1.00 86.12 182 SER A N 1
ATOM 1438 C CA . SER A 1 182 ? -10.979 15.398 -35.797 1.00 86.12 182 SER A CA 1
ATOM 1439 C C . SER A 1 182 ? -11.290 16.807 -35.266 1.00 86.12 182 SER A C 1
ATOM 1441 O O . SER A 1 182 ? -10.365 17.543 -34.899 1.00 86.12 182 SER A O 1
ATOM 1443 N N . ILE A 1 183 ? -12.570 17.184 -35.167 1.00 86.62 183 ILE A N 1
ATOM 1444 C CA . ILE A 1 183 ? -13.024 18.437 -34.543 1.00 86.62 183 ILE A CA 1
ATOM 1445 C C . ILE A 1 183 ? -12.865 18.351 -33.019 1.00 86.62 183 ILE A C 1
ATOM 1447 O O . ILE A 1 183 ? -12.320 19.264 -32.398 1.00 86.62 183 ILE A O 1
ATOM 1451 N N . GLY A 1 184 ? -13.310 17.252 -32.403 1.00 80.88 184 GLY A N 1
ATOM 1452 C CA . GLY A 1 184 ? -13.299 17.065 -30.946 1.00 80.88 184 GLY A CA 1
ATOM 1453 C C . GLY A 1 184 ? -11.892 17.080 -30.339 1.00 80.88 184 GLY A C 1
ATOM 1454 O O . GLY A 1 184 ? -11.629 17.796 -29.365 1.00 80.88 184 GLY A O 1
ATOM 1455 N N . GLU A 1 185 ? -10.954 16.361 -30.955 1.00 83.62 185 GLU A N 1
ATOM 1456 C CA . GLU A 1 185 ? -9.545 16.364 -30.546 1.00 83.62 185 GLU A CA 1
ATOM 1457 C C . GLU A 1 185 ? -8.844 17.699 -30.847 1.00 83.62 185 GLU A C 1
ATOM 1459 O O . GLU A 1 185 ? -7.875 18.053 -30.170 1.00 83.62 185 GLU A O 1
ATOM 1464 N N . GLY A 1 186 ? -9.384 18.500 -31.774 1.00 85.44 186 GLY A N 1
ATOM 1465 C CA . GLY A 1 186 ? -8.796 19.766 -32.218 1.00 85.44 186 GLY A CA 1
ATOM 1466 C C . GLY A 1 186 ? -7.661 19.573 -33.224 1.00 85.44 186 GLY A C 1
ATOM 1467 O O . GLY A 1 186 ? -6.730 20.373 -33.241 1.00 85.44 186 GLY A O 1
ATOM 1468 N N . LYS A 1 187 ? -7.725 18.500 -34.024 1.00 87.81 187 LYS A N 1
ATOM 1469 C CA . LYS A 1 187 ? -6.796 18.221 -35.129 1.00 87.81 187 LYS A CA 1
ATOM 1470 C C . LYS A 1 187 ? -7.157 19.010 -36.388 1.00 87.81 187 LYS A C 1
ATOM 1472 O O . LYS A 1 187 ? -6.252 19.460 -37.076 1.00 87.81 187 LYS A O 1
ATOM 1477 N N . LEU A 1 188 ? -8.453 19.184 -36.663 1.00 93.12 188 LEU A N 1
ATOM 1478 C CA . LEU A 1 188 ? -8.943 19.909 -37.837 1.00 93.12 188 LEU A CA 1
ATOM 1479 C C . LEU A 1 188 ? -8.719 21.423 -37.690 1.00 93.12 188 LEU A C 1
ATOM 1481 O O . LEU A 1 188 ? -9.265 22.044 -36.772 1.00 93.12 188 LEU A O 1
ATOM 1485 N N . GLN A 1 189 ? -7.963 22.020 -38.607 1.00 94.31 189 GLN A N 1
ATOM 1486 C CA . GLN A 1 189 ? -7.664 23.453 -38.676 1.00 94.31 189 GLN A CA 1
ATOM 1487 C C . GLN A 1 189 ? -8.545 24.160 -39.717 1.00 94.31 189 GLN A C 1
ATOM 1489 O O . GLN A 1 189 ? -9.108 23.533 -40.614 1.00 94.31 189 GLN A O 1
ATOM 1494 N N . VAL A 1 190 ? -8.680 25.485 -39.604 1.00 93.19 190 VAL A N 1
ATOM 1495 C CA . VAL A 1 190 ? -9.506 26.288 -40.527 1.00 93.19 190 VAL A CA 1
ATOM 1496 C C . VAL A 1 190 ? -9.030 26.180 -41.980 1.00 93.19 190 VAL A C 1
ATOM 1498 O O . VAL A 1 190 ? -9.868 26.091 -42.879 1.00 93.19 190 VAL A O 1
ATOM 1501 N N . ARG A 1 191 ? -7.711 26.136 -42.220 1.00 91.31 191 ARG A N 1
ATOM 1502 C CA . ARG A 1 191 ? -7.141 25.930 -43.563 1.00 91.31 191 ARG A CA 1
ATOM 1503 C C . ARG A 1 191 ? -7.607 24.620 -44.203 1.00 91.31 191 ARG A C 1
ATOM 1505 O O . ARG A 1 191 ? -7.977 24.633 -45.369 1.00 91.31 191 ARG A O 1
ATOM 1512 N N . ASP A 1 192 ? -7.670 23.531 -43.433 1.00 92.19 192 ASP A N 1
ATOM 1513 C CA . ASP A 1 192 ? -8.028 22.198 -43.927 1.00 92.19 192 ASP A CA 1
ATOM 1514 C C . ASP A 1 192 ? -9.491 22.200 -44.413 1.00 92.19 192 ASP A C 1
ATOM 1516 O O . ASP A 1 192 ? -9.834 21.596 -45.430 1.00 92.19 192 ASP A O 1
ATOM 1520 N N . VAL A 1 193 ? -10.356 22.951 -43.715 1.00 92.44 193 VAL A N 1
ATOM 1521 C CA . VAL A 1 193 ? -11.743 23.191 -44.132 1.00 92.44 193 VAL A CA 1
ATOM 1522 C C . VAL A 1 193 ? -11.797 24.065 -45.386 1.00 92.44 193 VAL A C 1
ATOM 1524 O O . VAL A 1 193 ? -12.542 23.729 -46.300 1.00 92.44 193 VAL A O 1
ATOM 1527 N N . LYS A 1 194 ? -11.006 25.144 -45.487 1.00 91.44 194 LYS A N 1
ATOM 1528 C CA . LYS A 1 194 ? -10.953 25.990 -46.700 1.00 91.44 194 LYS A CA 1
ATOM 1529 C C . LYS A 1 194 ? -10.457 25.227 -47.932 1.00 91.44 194 LYS A C 1
ATOM 1531 O O . LYS A 1 194 ? -11.054 25.350 -48.995 1.00 91.44 194 LYS A O 1
ATOM 1536 N N . GLU A 1 195 ? -9.416 24.412 -47.792 1.00 90.88 195 GLU A N 1
ATOM 1537 C CA . GLU A 1 195 ? -8.870 23.572 -48.865 1.00 90.88 195 GLU A CA 1
ATOM 1538 C C . GLU A 1 195 ? -9.890 22.518 -49.323 1.00 90.88 195 GLU A C 1
ATOM 1540 O O . GLU A 1 195 ? -10.123 22.339 -50.520 1.00 90.88 195 GLU A O 1
ATOM 1545 N N . ARG A 1 196 ? -10.579 21.866 -48.376 1.00 90.06 196 ARG A N 1
ATOM 1546 C CA . ARG A 1 196 ? -11.649 20.912 -48.692 1.00 90.06 196 ARG A CA 1
ATOM 1547 C C . ARG A 1 196 ? -12.885 21.590 -49.297 1.00 90.06 196 ARG A C 1
ATOM 1549 O O . ARG A 1 196 ? -13.507 20.994 -50.164 1.00 90.06 196 ARG A O 1
ATOM 1556 N N . VAL A 1 197 ? -13.207 22.828 -48.910 1.00 91.44 197 VAL A N 1
ATOM 1557 C CA . VAL A 1 197 ? -14.257 23.646 -49.548 1.00 91.44 197 VAL A CA 1
ATOM 1558 C C . VAL A 1 197 ? -13.870 24.046 -50.970 1.00 91.44 197 VAL A C 1
ATOM 1560 O O . VAL A 1 197 ? -14.704 23.929 -51.861 1.00 91.44 197 VAL A O 1
ATOM 1563 N N . ALA A 1 198 ? -12.622 24.459 -51.214 1.00 90.00 198 ALA A N 1
ATOM 1564 C CA . ALA A 1 198 ? -12.141 24.779 -52.560 1.00 90.00 198 ALA A CA 1
ATOM 1565 C C . ALA A 1 198 ? -12.288 23.575 -53.502 1.00 90.00 198 ALA A C 1
ATOM 1567 O O . ALA A 1 198 ? -12.865 23.707 -54.575 1.00 90.00 198 ALA A O 1
ATOM 1568 N N . ALA A 1 199 ? -11.873 22.390 -53.042 1.00 87.69 199 ALA A N 1
ATOM 1569 C CA . ALA A 1 199 ? -11.961 21.133 -53.786 1.00 87.69 199 ALA A CA 1
ATOM 1570 C C . ALA A 1 199 ? -13.380 20.526 -53.901 1.00 87.69 199 ALA A C 1
ATOM 1572 O O . ALA A 1 199 ? -13.539 19.506 -54.561 1.00 87.69 199 ALA A O 1
ATOM 1573 N N . VAL A 1 200 ? -14.393 21.094 -53.234 1.00 88.12 200 VAL A N 1
ATOM 1574 C CA . VAL A 1 200 ? -15.816 20.686 -53.342 1.00 88.12 200 VAL A CA 1
ATOM 1575 C C . VAL A 1 200 ? -16.640 21.705 -54.144 1.00 88.12 200 VAL A C 1
ATOM 1577 O O . VAL A 1 200 ? -17.760 21.414 -54.554 1.00 88.12 200 VAL A O 1
ATOM 1580 N N . LEU A 1 201 ? -16.087 22.897 -54.383 1.00 86.81 201 LEU A N 1
ATOM 1581 C CA . LEU A 1 201 ? -16.680 23.969 -55.188 1.00 86.81 201 LEU A CA 1
ATOM 1582 C C . LEU A 1 201 ? -15.893 24.230 -56.492 1.00 86.81 201 LEU A C 1
ATOM 1584 O O . LEU A 1 201 ? -16.120 25.258 -57.126 1.00 86.81 201 LEU A O 1
ATOM 1588 N N . ASP A 1 202 ? -14.952 23.345 -56.841 1.00 85.81 202 ASP A N 1
ATOM 1589 C CA . ASP A 1 202 ? -14.030 23.432 -57.988 1.00 85.81 202 ASP A CA 1
ATOM 1590 C C . ASP A 1 202 ? -13.333 24.801 -58.149 1.00 85.81 202 ASP A C 1
ATOM 1592 O O . ASP A 1 202 ? -13.132 25.320 -59.247 1.00 85.81 202 ASP A O 1
ATOM 1596 N N . LEU A 1 203 ? -12.938 25.398 -57.019 1.00 84.56 203 LEU A N 1
ATOM 1597 C CA . LEU A 1 203 ? -12.267 26.700 -56.973 1.00 84.56 203 LEU A CA 1
ATOM 1598 C C . LEU A 1 203 ? -10.740 26.541 -57.078 1.00 84.56 203 LEU A C 1
ATOM 1600 O O . LEU A 1 203 ? -10.173 25.677 -56.401 1.00 84.56 203 LEU A O 1
ATOM 1604 N N . PRO A 1 204 ? -10.036 27.409 -57.831 1.00 82.25 204 PRO A N 1
ATOM 1605 C CA . PRO A 1 204 ? -8.585 27.332 -57.950 1.00 82.25 204 PRO A CA 1
ATOM 1606 C C . PRO A 1 204 ? -7.890 27.539 -56.596 1.00 82.25 204 PRO A C 1
ATOM 1608 O O . PRO A 1 204 ? -8.317 28.344 -55.758 1.00 82.25 204 PRO A O 1
ATOM 1611 N N . SER A 1 205 ? -6.795 26.806 -56.379 1.00 69.06 205 SER A N 1
ATOM 1612 C CA . SER A 1 205 ? -6.046 26.847 -55.119 1.00 69.06 205 SER A CA 1
ATOM 1613 C C . SER A 1 205 ? -5.536 28.263 -54.824 1.00 69.06 205 SER A C 1
ATOM 1615 O O . SER A 1 205 ? -4.987 28.930 -55.697 1.00 69.06 205 SER A O 1
ATOM 1617 N N . GLY A 1 206 ? -5.750 28.735 -53.593 1.00 68.19 206 GLY A N 1
ATOM 1618 C CA . GLY A 1 206 ? -5.471 30.119 -53.186 1.00 68.19 206 GLY A CA 1
ATOM 1619 C C . GLY A 1 206 ? -6.651 31.097 -53.310 1.00 68.19 206 GLY A C 1
ATOM 1620 O O . GLY A 1 206 ? -6.516 32.249 -52.894 1.00 68.19 206 GLY A O 1
ATOM 1621 N N . THR A 1 207 ? -7.819 30.667 -53.810 1.00 79.06 207 THR A N 1
ATOM 1622 C CA . THR A 1 207 ? -9.034 31.506 -53.864 1.00 79.06 207 THR A CA 1
ATOM 1623 C C . THR A 1 207 ? -9.387 32.090 -52.490 1.00 79.06 207 THR A C 1
ATOM 1625 O O . THR A 1 207 ? -9.616 31.364 -51.518 1.00 79.06 207 THR A O 1
ATOM 1628 N N . LYS A 1 208 ? -9.490 33.425 -52.404 1.00 80.44 208 LYS A N 1
ATOM 1629 C CA . LYS A 1 208 ? -9.843 34.142 -51.169 1.00 80.44 208 LYS A CA 1
ATOM 1630 C C . LYS A 1 208 ? -11.319 33.914 -50.821 1.00 80.44 208 LYS A C 1
ATOM 1632 O O . LYS A 1 208 ? -12.204 34.618 -51.307 1.00 80.44 208 LYS A O 1
ATOM 1637 N N . MET A 1 209 ? -11.577 32.945 -49.943 1.00 85.06 209 MET A N 1
ATOM 1638 C CA . MET A 1 209 ? -12.906 32.633 -49.405 1.00 85.06 209 MET A CA 1
ATOM 1639 C C . MET A 1 209 ? -13.052 33.009 -47.924 1.00 85.06 209 MET A C 1
ATOM 1641 O O . MET A 1 209 ? -12.146 32.821 -47.105 1.00 85.06 209 MET A O 1
ATOM 1645 N N . ARG A 1 210 ? -14.231 33.521 -47.564 1.00 88.31 210 ARG A N 1
ATOM 1646 C CA . ARG A 1 210 ? -14.612 33.915 -46.205 1.00 88.31 210 ARG A CA 1
ATOM 1647 C C . ARG A 1 210 ? -15.560 32.868 -45.620 1.00 88.31 210 ARG A C 1
ATOM 1649 O O . ARG A 1 210 ? -16.697 32.754 -46.064 1.00 88.31 210 ARG A O 1
ATOM 1656 N N . LEU A 1 211 ? -15.103 32.139 -44.603 1.00 92.06 211 LEU A N 1
ATOM 1657 C CA . LEU A 1 211 ? -15.943 31.218 -43.832 1.00 92.06 211 LEU A CA 1
ATOM 1658 C C . LEU A 1 211 ? -16.506 31.923 -42.589 1.00 92.06 211 LEU A C 1
ATOM 1660 O O . LEU A 1 211 ? -15.767 32.584 -41.852 1.00 92.06 211 LEU A O 1
ATOM 1664 N N . VAL A 1 212 ? -17.809 31.775 -42.346 1.00 91.88 212 VAL A N 1
ATOM 1665 C CA . VAL A 1 212 ? -18.534 32.402 -41.233 1.00 91.88 212 VAL A CA 1
ATOM 1666 C C . VAL A 1 212 ? -19.392 31.365 -40.509 1.00 91.88 212 VAL A C 1
ATOM 1668 O O . VAL A 1 212 ? -20.270 30.742 -41.099 1.00 91.88 212 VAL A O 1
ATOM 1671 N N . TYR A 1 213 ? -19.177 31.210 -39.204 1.00 92.69 213 TYR A N 1
ATOM 1672 C CA . TYR A 1 213 ? -19.941 30.314 -38.334 1.00 92.69 213 TYR A CA 1
ATOM 1673 C C . TYR A 1 213 ? -20.570 31.121 -37.197 1.00 92.69 213 TYR A C 1
ATOM 1675 O O . TYR A 1 213 ? -19.865 31.790 -36.441 1.00 92.69 213 TYR A O 1
ATOM 1683 N N . LYS A 1 214 ? -21.907 31.090 -37.084 1.00 88.44 214 LYS A N 1
ATOM 1684 C CA . LYS A 1 214 ? -22.685 31.785 -36.030 1.00 88.44 214 LYS A CA 1
ATOM 1685 C C . LYS A 1 214 ? -22.258 33.252 -35.823 1.00 88.44 214 LYS A C 1
ATOM 1687 O O . LYS A 1 214 ? -22.003 33.695 -34.706 1.00 88.44 214 LYS A O 1
ATOM 1692 N N . GLY A 1 215 ? -22.128 33.989 -36.930 1.00 82.19 215 GLY A N 1
ATOM 1693 C CA . GLY A 1 215 ? -21.723 35.402 -36.952 1.00 82.19 215 GLY A CA 1
ATOM 1694 C C . GLY A 1 215 ? -20.229 35.672 -36.719 1.00 82.19 215 GLY A C 1
ATOM 1695 O O . GLY A 1 215 ? -19.809 36.824 -36.775 1.00 82.19 215 GLY A O 1
ATOM 1696 N N . ARG A 1 216 ? -19.399 34.645 -36.484 1.00 88.94 216 ARG A N 1
ATOM 1697 C CA . ARG A 1 216 ? -17.940 34.778 -36.348 1.00 88.94 216 ARG A CA 1
ATOM 1698 C C . ARG A 1 216 ? -17.241 34.393 -37.646 1.00 88.94 216 ARG A C 1
ATOM 1700 O O . ARG A 1 216 ? -17.469 33.309 -38.176 1.00 88.94 216 ARG A O 1
ATOM 1707 N N . ILE A 1 217 ? -16.356 35.263 -38.129 1.00 90.31 217 ILE A N 1
ATOM 1708 C CA . ILE A 1 217 ? -15.487 34.977 -39.277 1.00 90.31 217 ILE A CA 1
ATOM 1709 C C . ILE A 1 217 ? -14.312 34.109 -38.807 1.00 90.31 217 ILE A C 1
ATOM 1711 O O . ILE A 1 217 ? -13.621 34.467 -37.849 1.00 90.31 217 ILE A O 1
ATOM 1715 N N . LEU A 1 218 ? -14.060 33.005 -39.508 1.00 91.31 218 LEU A N 1
ATOM 1716 C CA . LEU A 1 218 ? -12.883 32.153 -39.329 1.00 91.31 218 LEU A CA 1
ATOM 1717 C C . LEU A 1 218 ? -11.677 32.849 -39.987 1.00 91.31 218 LEU A C 1
ATOM 1719 O O . LEU A 1 218 ? -11.395 32.661 -41.172 1.00 91.31 218 LEU A O 1
ATOM 1723 N N . LYS A 1 219 ? -11.039 33.751 -39.228 1.00 86.62 219 LYS A N 1
ATOM 1724 C CA . LYS A 1 219 ? -9.946 34.618 -39.706 1.00 86.62 219 LYS A CA 1
ATOM 1725 C C . LYS A 1 219 ? -8.557 33.980 -39.642 1.00 86.62 219 LYS A C 1
ATOM 1727 O O . LYS A 1 219 ? -7.722 34.340 -40.459 1.00 86.62 219 LYS A O 1
ATOM 1732 N N . ASP A 1 220 ? -8.305 33.110 -38.666 1.00 90.00 220 ASP A N 1
ATOM 1733 C CA . ASP A 1 220 ? -7.012 32.445 -38.481 1.00 90.00 220 ASP A CA 1
ATOM 1734 C C . ASP A 1 220 ? -7.069 31.048 -39.106 1.00 90.00 220 ASP A C 1
ATOM 1736 O O . ASP A 1 220 ? -7.907 30.231 -38.726 1.00 90.00 220 ASP A O 1
ATOM 1740 N N . ASP A 1 221 ? -6.187 30.804 -40.072 1.00 88.56 221 ASP A N 1
ATOM 1741 C CA . ASP A 1 221 ? -6.097 29.566 -40.845 1.00 88.56 221 ASP A CA 1
ATOM 1742 C C . ASP A 1 221 ? -5.428 28.411 -40.084 1.00 88.56 221 ASP A C 1
ATOM 1744 O O . ASP A 1 221 ? -5.690 27.241 -40.376 1.00 88.56 221 ASP A O 1
ATOM 1748 N N . TYR A 1 222 ? -4.606 28.724 -39.079 1.00 91.19 222 TYR A N 1
ATOM 1749 C CA . TYR A 1 222 ? -3.883 27.746 -38.266 1.00 91.19 222 TYR A CA 1
ATOM 1750 C C . TYR A 1 222 ? -4.598 27.423 -36.947 1.00 91.19 222 TYR A C 1
ATOM 1752 O O . TYR A 1 222 ? -4.283 26.414 -36.310 1.00 91.19 222 TYR A O 1
ATOM 1760 N N . ALA A 1 223 ? -5.584 28.225 -36.546 1.00 91.00 223 ALA A N 1
ATOM 1761 C CA . ALA A 1 223 ? -6.432 27.923 -35.400 1.00 91.00 223 ALA A CA 1
ATOM 1762 C C . ALA A 1 223 ? -7.259 26.631 -35.624 1.00 91.00 223 ALA A C 1
ATOM 1764 O O . ALA A 1 223 ? -7.785 26.404 -36.721 1.00 91.00 223 ALA A O 1
ATOM 1765 N N . PRO A 1 224 ? -7.415 25.771 -34.597 1.00 94.00 224 PRO A N 1
ATOM 1766 C CA . PRO A 1 224 ? -8.232 24.568 -34.698 1.00 94.00 224 PRO A CA 1
ATOM 1767 C C . PRO A 1 224 ? -9.727 24.918 -34.670 1.00 94.00 224 PRO A C 1
ATOM 1769 O O . PRO A 1 224 ? -10.182 25.756 -33.890 1.00 94.00 224 PRO A O 1
ATOM 1772 N N . CYS A 1 225 ? -10.527 24.215 -35.471 1.00 90.75 225 CYS A N 1
ATOM 1773 C CA . CYS A 1 225 ? -11.962 24.467 -35.645 1.00 90.75 225 CYS A CA 1
ATOM 1774 C C . CYS A 1 225 ? -12.756 24.455 -34.323 1.00 90.75 225 CYS A C 1
ATOM 1776 O O . CYS A 1 225 ? -13.717 25.210 -34.148 1.00 90.75 225 CYS A O 1
ATOM 1778 N N . ARG A 1 226 ? -12.321 23.639 -33.355 1.00 91.00 226 ARG A N 1
ATOM 1779 C CA . ARG A 1 226 ? -12.904 23.548 -32.008 1.00 91.00 226 ARG A CA 1
ATOM 1780 C C . ARG A 1 226 ? -12.919 24.880 -31.256 1.00 91.00 226 ARG A C 1
ATOM 1782 O O . ARG A 1 226 ? -13.863 25.145 -30.510 1.00 91.00 226 ARG A O 1
ATOM 1789 N N . ASP A 1 227 ? -11.914 25.725 -31.461 1.00 89.88 227 ASP A N 1
ATOM 1790 C CA . ASP A 1 227 ? -11.749 26.971 -30.706 1.00 89.88 227 ASP A CA 1
ATOM 1791 C C . ASP A 1 227 ? -12.682 28.078 -31.248 1.00 89.88 227 ASP A C 1
ATOM 1793 O O . ASP A 1 227 ? -13.095 28.972 -30.509 1.00 89.88 227 ASP A O 1
ATOM 1797 N N . TYR A 1 228 ? -13.164 27.925 -32.490 1.00 89.38 228 TYR A N 1
ATOM 1798 C CA . TYR A 1 228 ? -14.331 28.635 -33.036 1.00 89.38 228 TYR A CA 1
ATOM 1799 C C . TYR A 1 228 ? -15.686 28.028 -32.604 1.00 89.38 228 TYR A C 1
ATOM 1801 O O . TYR A 1 228 ? -16.739 28.495 -33.034 1.00 89.38 228 TYR A O 1
ATOM 1809 N N . ASN A 1 229 ? -15.680 27.021 -31.722 1.00 89.31 229 ASN A N 1
ATOM 1810 C CA . ASN A 1 229 ? -16.842 26.268 -31.230 1.00 89.31 229 ASN A CA 1
ATOM 1811 C C . ASN A 1 229 ? -17.619 25.490 -32.311 1.00 89.31 229 ASN A C 1
ATOM 1813 O O . ASN A 1 229 ? -18.835 25.289 -32.184 1.00 89.31 229 ASN A O 1
ATOM 1817 N N . LEU A 1 230 ? -16.921 25.032 -33.354 1.00 89.38 230 LEU A N 1
ATOM 1818 C CA . LEU A 1 230 ? -17.448 24.052 -34.305 1.00 89.38 230 LEU A CA 1
ATOM 1819 C C . LEU A 1 230 ? -17.618 22.673 -33.643 1.00 89.38 230 LEU A C 1
ATOM 1821 O O . LEU A 1 230 ? -16.952 22.340 -32.660 1.00 89.38 230 LEU A O 1
ATOM 1825 N N . LYS A 1 231 ? -18.553 21.895 -34.186 1.00 89.81 231 LYS A N 1
ATOM 1826 C CA . LYS A 1 231 ? -18.961 20.539 -33.781 1.00 89.81 231 LYS A CA 1
ATOM 1827 C C . LYS A 1 231 ? -19.367 19.740 -35.028 1.00 89.81 231 LYS A C 1
ATOM 1829 O O . LYS A 1 231 ? -19.608 20.359 -36.066 1.00 89.81 231 LYS A O 1
ATOM 1834 N N . ASN A 1 232 ? -19.548 18.424 -34.907 1.00 88.94 232 ASN A N 1
ATOM 1835 C CA . ASN A 1 232 ? -20.250 17.633 -35.925 1.00 88.94 232 ASN A CA 1
ATOM 1836 C C . ASN A 1 232 ? -21.600 18.298 -36.303 1.00 88.94 232 ASN A C 1
ATOM 1838 O O . ASN A 1 232 ? -22.251 18.912 -35.451 1.00 88.94 232 ASN A O 1
ATOM 1842 N N . GLN A 1 233 ? -21.965 18.224 -37.583 1.00 87.44 233 GLN A N 1
ATOM 1843 C CA . GLN A 1 233 ? -23.132 18.843 -38.228 1.00 87.44 233 GLN A CA 1
ATOM 1844 C C . GLN A 1 233 ? -23.214 20.382 -38.099 1.00 87.44 233 GLN A C 1
ATOM 1846 O O . GLN A 1 233 ? -24.293 20.968 -38.167 1.00 87.44 233 GLN A O 1
ATOM 1851 N N . SER A 1 234 ? -22.083 21.082 -37.930 1.00 92.31 234 SER A N 1
ATOM 1852 C CA . SER A 1 234 ? -22.091 22.556 -37.884 1.00 92.31 234 SER A CA 1
ATOM 1853 C C . SER A 1 234 ? -22.277 23.186 -39.264 1.00 92.31 234 SER A C 1
ATOM 1855 O O . SER A 1 234 ? -21.503 22.917 -40.182 1.00 92.31 234 SER A O 1
ATOM 1857 N N . GLU A 1 235 ? -23.250 24.092 -39.378 1.00 92.12 235 GLU A N 1
ATOM 1858 C CA . GLU A 1 235 ? -23.468 24.902 -40.581 1.00 92.12 235 GLU A CA 1
ATOM 1859 C C . GLU A 1 235 ? -22.500 26.091 -40.665 1.00 92.12 235 GLU A C 1
ATOM 1861 O O . GLU A 1 235 ? -22.493 26.952 -39.782 1.00 92.12 235 GLU A O 1
ATOM 1866 N N . ILE A 1 236 ? -21.716 26.174 -41.741 1.00 93.69 236 ILE A N 1
ATOM 1867 C CA . ILE A 1 236 ? -20.772 27.266 -42.016 1.00 93.69 236 ILE A CA 1
ATOM 1868 C C . ILE A 1 236 ? -21.193 27.956 -43.314 1.00 93.69 236 ILE A C 1
ATOM 1870 O O . ILE A 1 236 ? -21.296 27.311 -44.354 1.00 93.69 236 ILE A O 1
ATOM 1874 N N . LEU A 1 237 ? -21.395 29.271 -43.284 1.00 92.50 237 LEU A N 1
ATOM 1875 C CA . LEU A 1 237 ? -21.604 30.063 -44.494 1.00 92.50 237 LEU A CA 1
ATOM 1876 C C . LEU A 1 237 ? -20.250 30.322 -45.168 1.00 92.50 237 LEU A C 1
ATOM 1878 O O . LEU A 1 237 ? -19.338 30.858 -44.537 1.00 92.50 237 LEU A O 1
ATOM 1882 N N . CYS A 1 238 ? -20.127 29.967 -46.442 1.00 91.44 238 CYS A N 1
ATOM 1883 C CA . CYS A 1 238 ? -19.003 30.335 -47.292 1.00 91.44 238 CYS A CA 1
ATOM 1884 C C . CYS A 1 238 ? -19.402 31.503 -48.201 1.00 91.44 238 CYS A C 1
ATOM 1886 O O . CYS A 1 238 ? -20.454 31.485 -48.841 1.00 91.44 238 CYS A O 1
ATOM 1888 N N . THR A 1 239 ? -18.541 32.513 -48.282 1.00 89.00 239 THR A N 1
ATOM 1889 C CA . THR A 1 239 ? -18.623 33.586 -49.275 1.00 89.00 239 THR A CA 1
ATOM 1890 C C . THR A 1 239 ? -17.312 33.618 -50.047 1.00 89.00 239 THR A C 1
ATOM 1892 O O . THR A 1 239 ? -16.267 33.958 -49.488 1.00 89.00 239 THR A O 1
ATOM 1895 N N . VAL A 1 240 ? -17.357 33.240 -51.321 1.00 86.19 240 VAL A N 1
ATOM 1896 C CA . VAL A 1 240 ? -16.218 33.358 -52.235 1.00 86.19 240 VAL A CA 1
ATOM 1897 C C . VAL A 1 240 ? -16.141 34.808 -52.708 1.00 86.19 240 VAL A C 1
ATOM 1899 O O . VAL A 1 240 ? -17.143 35.364 -53.151 1.00 86.19 240 VAL A O 1
ATOM 1902 N N . THR A 1 241 ? -14.968 35.429 -52.593 1.00 76.62 241 THR A N 1
ATOM 1903 C CA . THR A 1 241 ? -14.690 36.717 -53.243 1.00 76.62 241 THR A CA 1
ATOM 1904 C C . THR A 1 241 ? -13.999 36.440 -54.570 1.00 76.62 241 THR A C 1
ATOM 1906 O O . THR A 1 241 ? -12.785 36.255 -54.617 1.00 76.62 241 THR A O 1
ATOM 1909 N N . GLU A 1 242 ? -14.801 36.361 -55.629 1.00 55.50 242 GLU A N 1
ATOM 1910 C CA . GLU A 1 242 ? -14.332 36.282 -57.012 1.00 55.50 242 GLU A CA 1
ATOM 1911 C C . GLU A 1 242 ? -13.686 37.625 -57.389 1.00 55.50 242 GLU A C 1
ATOM 1913 O O . GLU A 1 242 ? -14.332 38.670 -57.340 1.00 55.50 242 GLU A O 1
ATOM 1918 N N . ILE A 1 243 ? -12.395 37.595 -57.724 1.00 46.75 243 ILE A N 1
ATOM 1919 C CA . ILE A 1 243 ? -11.659 38.727 -58.299 1.00 46.75 243 ILE A CA 1
ATOM 1920 C C . ILE A 1 243 ? -11.345 38.326 -59.746 1.00 46.75 243 ILE A C 1
ATOM 1922 O O . ILE A 1 243 ? -10.681 37.301 -59.928 1.00 46.75 243 ILE A O 1
ATOM 1926 N N . PRO A 1 244 ? -11.808 39.070 -60.767 1.00 39.44 244 PRO A N 1
ATOM 1927 C CA . PRO A 1 244 ? -11.434 38.806 -62.152 1.00 39.44 244 PRO A CA 1
ATOM 1928 C C . PRO A 1 244 ? -9.916 38.892 -62.328 1.00 39.44 244 PRO A C 1
ATOM 1930 O O . PRO A 1 244 ? -9.284 39.836 -61.856 1.00 39.44 244 PRO A O 1
ATOM 1933 N N . ILE A 1 245 ? -9.322 37.909 -63.005 1.00 38.28 245 ILE A N 1
ATOM 1934 C CA . ILE A 1 245 ? -7.883 37.909 -63.284 1.00 38.28 245 ILE A CA 1
ATOM 1935 C C . ILE A 1 245 ? -7.632 38.790 -64.510 1.00 38.28 245 ILE A C 1
ATOM 1937 O O . ILE A 1 245 ? -7.833 38.359 -65.643 1.00 38.28 245 ILE A O 1
ATOM 1941 N N . THR A 1 246 ? -7.159 40.012 -64.277 1.00 30.28 246 THR A N 1
ATOM 1942 C CA . THR A 1 246 ? -6.533 40.864 -65.297 1.00 30.28 246 THR A CA 1
ATOM 1943 C C . THR A 1 246 ? -5.057 41.040 -64.962 1.00 30.28 246 THR A C 1
ATOM 1945 O O . THR A 1 246 ? -4.717 41.437 -63.850 1.00 30.28 246 THR A O 1
ATOM 1948 N N . SER A 1 247 ? -4.181 40.738 -65.917 1.00 37.81 247 SER A N 1
ATOM 1949 C CA . SER A 1 247 ? -2.731 40.937 -65.815 1.00 37.81 247 SER A CA 1
ATOM 1950 C C . SER A 1 247 ? -2.357 42.424 -65.850 1.00 37.81 247 SER A C 1
ATOM 1952 O O . SER A 1 247 ? -2.819 43.131 -66.745 1.00 37.81 247 SER A O 1
ATOM 1954 N N . GLY A 1 248 ? -1.487 42.876 -64.944 1.00 31.53 248 GLY A N 1
ATOM 1955 C CA . GLY A 1 248 ? -0.957 44.243 -64.917 1.00 31.53 248 GLY A CA 1
ATOM 1956 C C . GLY A 1 248 ? 0.050 44.461 -63.781 1.00 31.53 248 GLY A C 1
ATOM 1957 O O . GLY A 1 248 ? 0.013 43.737 -62.786 1.00 31.53 248 GLY A O 1
ATOM 1958 N N . ASP A 1 249 ? 0.950 45.425 -63.975 1.00 30.36 249 ASP A N 1
ATOM 1959 C CA . ASP A 1 249 ? 2.102 45.735 -63.115 1.00 30.36 249 ASP A CA 1
ATOM 1960 C C . ASP A 1 249 ? 1.788 46.550 -61.840 1.00 30.36 249 ASP A C 1
ATOM 1962 O O . ASP A 1 249 ? 0.758 47.210 -61.729 1.00 30.36 249 ASP A O 1
ATOM 1966 N N . ASP A 1 250 ? 2.785 46.533 -60.947 1.00 30.80 250 ASP A N 1
ATOM 1967 C CA . ASP A 1 250 ? 3.267 47.610 -60.062 1.00 30.80 250 ASP A CA 1
ATOM 1968 C C . ASP A 1 250 ? 2.452 48.254 -58.911 1.00 30.80 250 ASP A C 1
ATOM 1970 O O . ASP A 1 250 ? 1.263 48.550 -58.971 1.00 30.80 250 ASP A O 1
ATOM 1974 N N . SER A 1 251 ? 3.261 48.652 -57.913 1.00 34.09 251 SER A N 1
ATOM 1975 C CA . SER A 1 251 ? 3.117 49.809 -57.006 1.00 34.09 251 SER A CA 1
ATOM 1976 C C . SER A 1 251 ? 2.170 49.791 -55.787 1.00 34.09 251 SER A C 1
ATOM 1978 O O . SER A 1 251 ? 1.291 48.952 -55.598 1.00 34.09 251 SER A O 1
ATOM 1980 N N . ASP A 1 252 ? 2.479 50.737 -54.888 1.00 30.94 252 ASP A N 1
ATOM 1981 C CA . ASP A 1 252 ? 1.967 50.925 -53.526 1.00 30.94 252 ASP A CA 1
ATOM 1982 C C . ASP A 1 252 ? 0.461 51.233 -53.406 1.00 30.94 252 ASP A C 1
ATOM 1984 O O . ASP A 1 252 ? -0.155 51.851 -54.271 1.00 30.94 252 ASP A O 1
ATOM 1988 N N . GLY A 1 253 ? -0.115 50.930 -52.233 1.00 28.36 253 GLY A N 1
ATOM 1989 C CA . GLY A 1 253 ? -1.460 51.373 -51.849 1.00 28.36 253 GLY A CA 1
ATOM 1990 C C . GLY A 1 253 ? -1.718 51.282 -50.340 1.00 28.36 253 GLY A C 1
ATOM 1991 O O . GLY A 1 253 ? -1.395 50.280 -49.701 1.00 28.36 253 GLY A O 1
ATOM 1992 N N . ARG A 1 254 ? -2.300 52.332 -49.744 1.00 28.12 254 ARG A N 1
ATOM 1993 C CA . ARG A 1 254 ? -2.506 52.478 -48.289 1.00 28.12 254 ARG A CA 1
ATOM 1994 C C . ARG A 1 254 ? -3.882 53.084 -47.979 1.00 28.12 254 ARG A C 1
ATOM 1996 O O . ARG A 1 254 ? -4.301 54.006 -48.670 1.00 28.12 254 ARG A O 1
ATOM 2003 N N . SER A 1 255 ? -4.486 52.649 -46.860 1.00 29.95 255 SER A N 1
ATOM 2004 C CA . SER A 1 255 ? -5.745 53.175 -46.270 1.00 29.95 255 SER A CA 1
ATOM 2005 C C . SER A 1 255 ? -6.998 52.997 -47.178 1.00 29.95 255 SER A C 1
ATOM 2007 O O . SER A 1 255 ? -6.863 52.456 -48.267 1.00 29.95 255 SER A O 1
ATOM 2009 N N . GLU A 1 256 ? -8.258 53.229 -46.777 1.00 28.38 256 GLU A N 1
ATOM 2010 C CA . GLU A 1 256 ? -8.861 53.983 -45.651 1.00 28.38 256 GLU A CA 1
ATOM 2011 C C . GLU A 1 256 ? -9.989 53.230 -44.898 1.00 28.38 256 GLU A C 1
ATOM 2013 O O . GLU A 1 256 ? -10.453 52.169 -45.316 1.00 28.38 256 GLU A O 1
ATOM 2018 N N . ASP A 1 257 ? -10.422 53.804 -43.766 1.00 28.08 257 ASP A N 1
ATOM 2019 C CA . ASP A 1 257 ? -11.639 53.447 -43.018 1.00 28.08 257 ASP A CA 1
ATOM 2020 C C . ASP A 1 257 ? -12.852 54.263 -43.512 1.00 28.08 257 ASP A C 1
ATOM 2022 O O . ASP A 1 257 ? -12.721 55.459 -43.759 1.00 28.08 257 ASP A O 1
ATOM 2026 N N . ILE A 1 258 ? -14.062 53.684 -43.499 1.00 27.78 258 ILE A N 1
ATOM 2027 C CA . ILE A 1 258 ? -15.327 54.448 -43.451 1.00 27.78 258 ILE A CA 1
ATOM 2028 C C . ILE A 1 258 ? -16.227 53.892 -42.335 1.00 27.78 258 ILE A C 1
ATOM 2030 O O . ILE A 1 258 ? -16.296 52.684 -42.102 1.00 27.78 258 ILE A O 1
ATOM 2034 N N . GLN A 1 259 ? -16.895 54.801 -41.620 1.00 27.08 259 GLN A N 1
ATOM 2035 C CA . GLN A 1 259 ? -17.730 54.552 -40.440 1.00 27.08 259 GLN A CA 1
ATOM 2036 C C . GLN A 1 259 ? -19.210 54.852 -40.724 1.00 27.08 259 GLN A C 1
ATOM 2038 O O . GLN A 1 259 ? -19.490 55.719 -41.544 1.00 27.08 259 GLN A O 1
ATOM 2043 N N . GLN A 1 260 ? -20.117 54.201 -39.981 1.00 25.56 260 GLN A N 1
ATOM 2044 C CA . GLN A 1 260 ? -21.335 54.730 -39.311 1.00 25.56 260 GLN A CA 1
ATOM 2045 C C . GLN A 1 260 ? -22.130 53.513 -38.756 1.00 25.56 260 GLN A C 1
ATOM 2047 O O . GLN A 1 260 ? -22.057 52.429 -39.328 1.00 25.56 260 GLN A O 1
ATOM 2052 N N . GLU A 1 261 ? -22.712 53.473 -37.547 1.00 24.08 261 GLU A N 1
ATOM 2053 C CA . GLU A 1 261 ? -23.609 54.401 -36.815 1.00 24.08 261 GLU A CA 1
ATOM 2054 C C . GLU A 1 261 ? -25.067 54.382 -37.345 1.00 24.08 261 GLU A C 1
ATOM 2056 O O . GLU A 1 261 ? -25.274 54.323 -38.548 1.00 24.08 261 GLU A O 1
ATOM 2061 N N . GLU A 1 262 ? -26.136 54.369 -36.525 1.00 25.23 262 GLU A N 1
ATOM 2062 C CA . GLU A 1 262 ? -26.261 54.365 -35.047 1.00 25.23 262 GLU A CA 1
ATOM 2063 C C . GLU A 1 262 ? -27.638 53.787 -34.570 1.00 25.23 262 GLU A C 1
ATOM 2065 O O . GLU A 1 262 ? -28.495 53.466 -35.384 1.00 25.23 262 GLU A O 1
ATOM 2070 N N . GLN A 1 263 ? -27.886 53.773 -33.243 1.00 26.80 263 GLN A N 1
ATOM 2071 C CA . GLN A 1 263 ? -29.216 53.781 -32.561 1.00 26.80 263 GLN A CA 1
ATOM 2072 C C . GLN A 1 263 ? -30.112 52.502 -32.563 1.00 26.80 263 GLN A C 1
ATOM 2074 O O . GLN A 1 263 ? -29.993 51.638 -33.414 1.00 26.80 263 GLN A O 1
ATOM 2079 N N . THR A 1 264 ? -31.000 52.245 -31.571 1.00 24.38 264 THR A N 1
ATOM 2080 C CA . THR A 1 264 ? -31.441 53.054 -30.395 1.00 24.38 264 THR A CA 1
ATOM 2081 C C . THR A 1 264 ? -31.726 52.255 -29.093 1.00 24.38 264 THR A C 1
ATOM 2083 O O . THR A 1 264 ? -32.625 51.427 -29.024 1.00 24.38 264 THR A O 1
ATOM 2086 N N . LYS A 1 265 ? -31.033 52.633 -28.006 1.00 24.25 265 LYS A N 1
ATOM 2087 C CA . LYS A 1 265 ? -31.543 53.127 -26.691 1.00 24.25 265 LYS A CA 1
ATOM 2088 C C . LYS A 1 265 ? -32.853 52.561 -26.056 1.00 24.25 265 LYS A C 1
ATOM 2090 O O . LYS A 1 265 ? -33.941 52.998 -26.417 1.00 24.25 265 LYS A O 1
ATOM 2095 N N . LYS A 1 266 ? -32.721 51.883 -24.892 1.00 26.33 266 LYS A N 1
ATOM 2096 C CA . LYS A 1 266 ? -33.345 52.181 -23.551 1.00 26.33 266 LYS A CA 1
ATOM 2097 C C . LYS A 1 266 ? -32.784 51.184 -22.497 1.00 26.33 266 LYS A C 1
ATOM 2099 O O . LYS A 1 266 ? -32.732 49.998 -22.774 1.00 26.33 266 LYS A O 1
ATOM 2104 N N . LYS A 1 267 ? -32.107 51.586 -21.398 1.00 24.56 267 LYS A N 1
ATOM 2105 C CA . LYS A 1 267 ? -32.581 52.203 -20.119 1.00 24.56 267 LYS A CA 1
ATOM 2106 C C . LYS A 1 267 ? -33.621 51.322 -19.399 1.00 24.56 267 LYS A C 1
ATOM 2108 O O . LYS A 1 267 ? -34.624 51.018 -20.019 1.00 24.56 267 LYS A O 1
ATOM 2113 N N . ARG A 1 268 ? -33.519 50.944 -18.113 1.00 26.50 268 ARG A N 1
ATOM 2114 C CA . ARG A 1 268 ? -32.588 51.148 -16.953 1.00 26.50 268 ARG A CA 1
ATOM 2115 C C . ARG A 1 268 ? -32.429 49.757 -16.255 1.00 26.50 268 ARG A C 1
ATOM 2117 O O . ARG A 1 268 ? -33.119 48.843 -16.676 1.00 26.50 268 ARG A O 1
ATOM 2124 N N . ASN A 1 269 ? -31.623 49.445 -15.227 1.00 23.56 269 ASN A N 1
ATOM 2125 C CA . ASN A 1 269 ? -30.707 50.114 -14.267 1.00 23.56 269 ASN A CA 1
ATOM 2126 C C . ASN A 1 269 ? -29.668 49.025 -13.793 1.00 23.56 269 ASN A C 1
ATOM 2128 O O . ASN A 1 269 ? -29.712 47.927 -14.330 1.00 23.56 269 ASN A O 1
ATOM 2132 N N . SER A 1 270 ? -28.716 49.149 -12.846 1.00 27.33 270 SER A N 1
ATOM 2133 C CA . SER A 1 270 ? -28.208 50.236 -11.982 1.00 27.33 270 SER A CA 1
ATOM 2134 C C . SER A 1 270 ? -26.767 49.962 -11.461 1.00 27.33 270 SER A C 1
ATOM 2136 O O . SER A 1 270 ? -26.243 48.857 -11.516 1.00 27.33 270 SER A O 1
ATOM 2138 N N . LYS A 1 271 ? -26.163 51.032 -10.927 1.00 26.00 271 LYS A N 1
ATOM 2139 C CA . LYS A 1 271 ? -25.003 51.208 -10.011 1.00 26.00 271 LYS A CA 1
ATOM 2140 C C . LYS A 1 271 ? -24.748 50.113 -8.927 1.00 26.00 271 LYS A C 1
ATOM 2142 O O . LYS A 1 271 ? -25.712 49.556 -8.428 1.00 26.00 271 LYS A O 1
ATOM 2147 N N . SER A 1 272 ? -23.507 49.869 -8.439 1.00 29.25 272 SER A N 1
ATOM 2148 C CA . SER A 1 272 ? -22.210 50.553 -8.724 1.00 29.25 272 SER A CA 1
ATOM 2149 C C . SER A 1 272 ? -20.891 49.886 -8.241 1.00 29.25 272 SER A C 1
ATOM 2151 O O . SER A 1 272 ? -20.855 49.424 -7.109 1.00 29.25 272 SER A O 1
ATOM 2153 N N . LYS A 1 273 ? -19.789 50.162 -8.993 1.00 31.86 273 LYS A N 1
ATOM 2154 C CA . LYS A 1 273 ? -18.380 50.496 -8.565 1.00 31.86 273 LYS A CA 1
ATOM 2155 C C . LYS A 1 273 ? -17.556 49.411 -7.817 1.00 31.86 273 LYS A C 1
ATOM 2157 O O . LYS A 1 273 ? -18.135 48.531 -7.210 1.00 31.86 273 LYS A O 1
ATOM 2162 N N . LYS A 1 274 ? -16.204 49.389 -7.777 1.00 26.69 274 LYS A N 1
ATOM 2163 C CA . LYS A 1 274 ? -15.017 50.152 -8.311 1.00 26.69 274 LYS A CA 1
ATOM 2164 C C . LYS A 1 274 ? -13.805 49.156 -8.242 1.00 26.69 274 LYS A C 1
ATOM 2166 O O . LYS A 1 274 ? -13.929 48.189 -7.508 1.00 26.69 274 LYS A O 1
ATOM 2171 N N . ASN A 1 275 ? -12.589 49.265 -8.810 1.00 27.50 275 ASN A N 1
ATOM 2172 C CA . ASN A 1 275 ? -11.890 49.996 -9.898 1.00 27.50 275 ASN A CA 1
ATOM 2173 C C . ASN A 1 275 ? -10.628 49.122 -10.208 1.00 27.50 275 ASN A C 1
ATOM 2175 O O . ASN A 1 275 ? -10.005 48.660 -9.262 1.00 27.50 275 ASN A O 1
ATOM 2179 N N . LYS A 1 276 ? -10.250 48.700 -11.424 1.00 26.14 276 LYS A N 1
ATOM 2180 C CA . LYS A 1 276 ? -9.712 49.415 -12.609 1.00 26.14 276 LYS A CA 1
ATOM 2181 C C . LYS A 1 276 ? -8.350 50.130 -12.401 1.00 26.14 276 LYS A C 1
ATOM 2183 O O . LYS A 1 276 ? -8.292 51.140 -11.704 1.00 26.14 276 LYS A O 1
ATOM 2188 N N . LYS A 1 277 ? -7.301 49.664 -13.108 1.00 23.83 277 LYS A N 1
ATOM 2189 C CA . LYS A 1 277 ? -6.003 50.339 -13.397 1.00 23.83 277 LYS A CA 1
ATOM 2190 C C . LYS A 1 277 ? -5.476 49.844 -14.769 1.00 23.83 277 LYS A C 1
ATOM 2192 O O . LYS A 1 277 ? -5.722 48.682 -15.087 1.00 23.83 277 LYS A O 1
ATOM 2197 N N . LYS A 1 278 ? -4.845 50.687 -15.612 1.00 27.11 278 LYS A N 1
ATOM 2198 C CA . LYS A 1 278 ? -4.382 50.327 -16.984 1.00 27.11 278 LYS A CA 1
ATOM 2199 C C . LYS A 1 278 ? -3.415 51.384 -17.580 1.00 27.11 278 LYS A C 1
ATOM 2201 O O . LYS A 1 278 ? -3.783 52.548 -17.508 1.00 27.11 278 LYS A O 1
ATOM 2206 N N 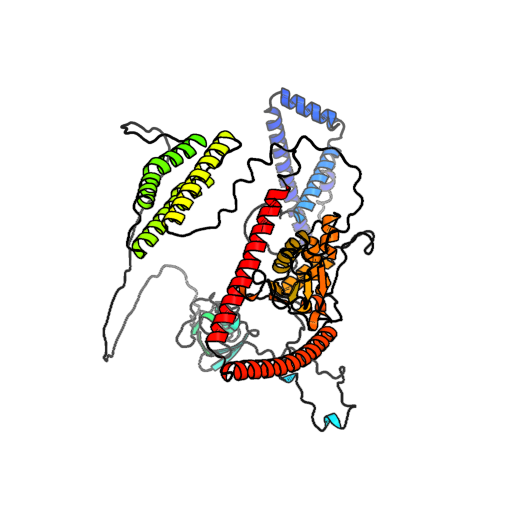. LYS A 1 279 ? -2.314 50.953 -18.240 1.00 29.22 279 LYS A N 1
ATOM 2207 C CA . LYS A 1 279 ? -1.334 51.717 -19.086 1.00 29.22 279 LYS A CA 1
ATOM 2208 C C . LYS A 1 279 ? -0.613 52.939 -18.443 1.00 29.22 279 LYS A C 1
ATOM 2210 O O . LYS A 1 279 ? -1.105 53.472 -17.459 1.00 29.22 279 LYS A O 1
ATOM 2215 N N . GLY A 1 280 ? 0.549 53.420 -18.923 1.00 33.00 280 GLY A N 1
ATOM 2216 C CA . GLY A 1 280 ? 1.565 52.830 -19.833 1.00 33.00 280 GLY A CA 1
ATOM 2217 C C . GLY A 1 280 ? 1.800 53.552 -21.181 1.00 33.00 280 GLY A C 1
ATOM 2218 O O . GLY A 1 280 ? 0.873 53.571 -21.994 1.00 33.00 280 GLY A O 1
ATOM 2219 N N . SER A 1 281 ? 3.026 54.055 -21.419 1.00 25.92 281 SER A N 1
ATOM 2220 C CA . SER A 1 281 ? 3.546 54.625 -22.689 1.00 25.92 281 SER A CA 1
ATOM 2221 C C . SER A 1 281 ? 5.092 54.762 -22.695 1.00 25.92 281 SER A C 1
ATOM 2223 O O . SER A 1 281 ? 5.690 54.844 -21.624 1.00 25.92 281 SER A O 1
ATOM 2225 N N . ASP A 1 282 ? 5.692 54.793 -23.894 1.00 29.94 282 ASP A N 1
ATOM 2226 C CA . ASP A 1 282 ? 7.134 54.646 -24.246 1.00 29.94 282 ASP A CA 1
ATOM 2227 C C . ASP A 1 282 ? 7.754 56.027 -24.687 1.00 29.94 282 ASP A C 1
ATOM 2229 O O . ASP A 1 282 ? 7.196 57.017 -24.199 1.00 29.94 282 ASP A O 1
ATOM 2233 N N . PRO A 1 283 ? 8.787 56.232 -25.578 1.00 50.09 283 PRO A N 1
ATOM 2234 C CA . PRO A 1 283 ? 9.730 55.334 -26.313 1.00 50.09 283 PRO A CA 1
ATOM 2235 C C . PRO A 1 283 ? 11.224 55.810 -26.520 1.00 50.09 283 PRO A C 1
ATOM 2237 O O . PRO A 1 283 ? 11.567 56.951 -26.231 1.00 50.09 283 PRO A O 1
ATOM 2240 N N . ASN A 1 284 ? 12.044 54.969 -27.203 1.00 31.28 284 ASN A N 1
ATOM 2241 C CA . ASN A 1 284 ? 13.241 55.283 -28.056 1.00 31.28 284 ASN A CA 1
ATOM 2242 C C . ASN A 1 284 ? 14.554 55.827 -27.404 1.00 31.28 284 ASN A C 1
ATOM 2244 O O . ASN A 1 284 ? 14.508 56.367 -26.309 1.00 31.28 284 ASN A O 1
ATOM 2248 N N . LEU A 1 285 ? 15.787 55.710 -27.962 1.00 31.70 285 LEU A N 1
ATOM 2249 C CA . LEU A 1 285 ? 16.348 55.260 -29.276 1.00 31.70 285 LEU A CA 1
ATOM 2250 C C . LEU A 1 285 ? 17.794 54.649 -29.102 1.00 31.70 285 LEU A C 1
ATOM 2252 O O . LEU A 1 285 ? 18.207 54.388 -27.974 1.00 31.70 285 LEU A O 1
ATOM 2256 N N . SER A 1 286 ? 18.576 54.370 -30.169 1.00 30.34 286 SER A N 1
ATOM 2257 C CA . SER A 1 286 ? 19.975 53.808 -30.160 1.00 30.34 286 SER A CA 1
ATOM 2258 C C . SER A 1 286 ? 20.687 54.029 -31.527 1.00 30.34 286 SER A C 1
ATOM 2260 O O . SER A 1 286 ? 19.959 54.425 -32.440 1.00 30.34 286 SER A O 1
ATOM 2262 N N . PRO A 1 287 ? 21.987 53.689 -31.794 1.00 53.50 287 PRO A N 1
ATOM 2263 C CA . PRO A 1 287 ? 23.197 53.403 -30.973 1.00 53.50 287 PRO A CA 1
ATOM 2264 C C . PRO A 1 287 ? 24.339 54.461 -31.258 1.00 53.50 287 PRO A C 1
ATOM 2266 O O . PRO A 1 287 ? 23.940 55.550 -31.670 1.00 53.50 287 PRO A O 1
ATOM 2269 N N . PRO A 1 288 ? 25.687 54.296 -31.028 1.00 35.53 288 PRO A N 1
ATOM 2270 C CA . PRO A 1 288 ? 26.624 53.296 -31.610 1.00 35.53 288 PRO A CA 1
ATOM 2271 C C . PRO A 1 288 ? 27.700 52.765 -30.600 1.00 35.53 288 PRO A C 1
ATOM 2273 O O . PRO A 1 288 ? 27.339 52.441 -29.473 1.00 35.53 288 PRO A O 1
ATOM 2276 N N . ALA A 1 289 ? 28.983 52.576 -30.982 1.00 27.47 289 ALA A N 1
ATOM 2277 C CA . ALA A 1 289 ? 29.943 51.673 -30.302 1.00 27.47 289 ALA A CA 1
ATOM 2278 C C . ALA A 1 289 ? 31.393 52.207 -30.091 1.00 27.47 289 ALA A C 1
ATOM 2280 O O . ALA A 1 289 ? 31.764 53.227 -30.664 1.00 27.47 289 ALA A O 1
ATOM 2281 N N . SER A 1 290 ? 32.211 51.409 -29.368 1.00 26.97 290 SER A N 1
ATOM 2282 C CA . SER A 1 290 ? 33.704 51.315 -29.317 1.00 26.97 290 SER A CA 1
ATOM 2283 C C . SER A 1 290 ? 34.476 51.660 -28.008 1.00 26.97 290 SER A C 1
ATOM 2285 O O . SER A 1 290 ? 34.173 52.594 -27.280 1.00 26.97 290 SER A O 1
ATOM 2287 N N . SER A 1 291 ? 35.469 50.797 -27.724 1.00 27.55 291 SER A N 1
ATOM 2288 C CA . SER A 1 291 ? 36.748 50.952 -26.982 1.00 27.55 291 SER A CA 1
ATOM 2289 C C . SER A 1 291 ? 36.938 51.900 -25.766 1.00 27.55 291 SER A C 1
ATOM 2291 O O . SER A 1 291 ? 37.353 53.043 -25.909 1.00 27.55 291 SER A O 1
ATOM 2293 N N . SER A 1 292 ? 36.945 51.270 -24.579 1.00 28.33 292 SER A N 1
ATOM 2294 C CA . SER A 1 292 ? 38.116 51.118 -23.668 1.00 28.33 292 SER A CA 1
ATOM 2295 C C . SER A 1 292 ? 38.675 52.249 -22.762 1.00 28.33 292 SER A C 1
ATOM 2297 O O . SER A 1 292 ? 38.987 53.342 -23.211 1.00 28.33 292 SER A O 1
ATOM 2299 N N . TYR A 1 293 ? 39.040 51.807 -21.543 1.00 28.52 293 TYR A N 1
ATOM 2300 C CA . TYR A 1 293 ? 40.060 52.307 -20.594 1.00 28.52 293 TYR A CA 1
ATOM 2301 C C . TYR A 1 293 ? 39.811 53.526 -19.678 1.00 28.52 293 TYR A C 1
ATOM 2303 O O . TYR A 1 293 ? 39.147 54.501 -20.002 1.00 28.52 293 TYR A O 1
ATOM 2311 N N . THR A 1 294 ? 40.482 53.435 -18.515 1.00 26.80 294 THR A N 1
ATOM 2312 C CA . THR A 1 294 ? 40.594 54.389 -17.387 1.00 26.80 294 THR A CA 1
ATOM 2313 C C . THR A 1 294 ? 39.346 54.596 -16.513 1.00 26.80 294 THR A C 1
ATOM 2315 O O . THR A 1 294 ? 38.212 54.389 -16.931 1.00 26.80 294 THR A O 1
ATOM 2318 N N . GLY A 1 295 ? 39.579 54.937 -15.241 1.00 28.12 295 GLY A N 1
ATOM 2319 C CA . GLY A 1 295 ? 38.565 55.117 -14.198 1.00 28.12 295 GLY A CA 1
ATOM 2320 C C . GLY A 1 295 ? 39.215 55.340 -12.824 1.00 28.12 295 GLY A C 1
ATOM 2321 O O . GLY A 1 295 ? 40.399 55.040 -12.663 1.00 28.12 295 GLY A O 1
ATOM 2322 N N . SER A 1 296 ? 38.436 55.793 -11.827 1.00 36.22 296 SER A N 1
ATOM 2323 C CA . SER A 1 296 ? 38.884 56.454 -10.566 1.00 36.22 296 SER A CA 1
ATOM 2324 C C . SER A 1 296 ? 39.166 57.965 -10.754 1.00 36.22 296 SER A C 1
ATOM 2326 O O . SER A 1 296 ? 39.483 58.341 -11.880 1.00 36.22 296 SER A O 1
ATOM 2328 N N . PRO A 1 297 ? 39.085 58.834 -9.708 1.00 43.44 297 PRO A N 1
ATOM 2329 C CA . PRO A 1 297 ? 39.162 58.488 -8.276 1.00 43.44 297 PRO A CA 1
ATOM 2330 C C . PRO A 1 297 ? 38.211 59.194 -7.268 1.00 43.44 297 PRO A C 1
ATOM 2332 O O . PRO A 1 297 ? 37.895 60.369 -7.409 1.00 43.44 297 PRO A O 1
ATOM 2335 N N . ARG A 1 298 ? 37.990 58.507 -6.124 1.00 31.20 298 ARG A N 1
ATOM 2336 C CA . ARG A 1 298 ? 37.611 59.045 -4.782 1.00 31.20 298 ARG A CA 1
ATOM 2337 C C . ARG A 1 298 ? 36.184 59.642 -4.673 1.00 31.20 298 ARG A C 1
ATOM 2339 O O . ARG A 1 298 ? 35.547 59.911 -5.677 1.00 31.20 298 ARG A O 1
ATOM 2346 N N . THR A 1 299 ? 35.594 59.819 -3.484 1.00 30.48 299 THR A N 1
ATOM 2347 C CA . THR A 1 299 ? 36.054 59.644 -2.080 1.00 30.48 299 THR A CA 1
ATOM 2348 C C . THR A 1 299 ? 35.373 58.461 -1.361 1.00 30.48 299 THR A C 1
ATOM 2350 O O . THR A 1 299 ? 34.566 57.753 -1.956 1.00 30.48 299 THR A O 1
ATOM 2353 N N . ALA A 1 300 ? 35.755 58.177 -0.106 1.00 36.72 300 ALA A N 1
ATOM 2354 C CA . ALA A 1 300 ? 35.404 56.940 0.602 1.00 36.72 300 ALA A CA 1
ATOM 2355 C C . ALA A 1 300 ? 34.763 57.165 1.984 1.00 36.72 300 ALA A C 1
ATOM 2357 O O . ALA A 1 300 ? 35.129 58.095 2.696 1.00 36.72 300 ALA A O 1
ATOM 2358 N N . SER A 1 301 ? 33.892 56.225 2.364 1.00 30.89 301 SER A N 1
ATOM 2359 C CA . SER A 1 301 ? 33.410 55.932 3.724 1.00 30.89 301 SER A CA 1
ATOM 2360 C C . SER A 1 301 ? 33.220 54.404 3.843 1.00 30.89 301 SER A C 1
ATOM 2362 O O . SER A 1 301 ? 33.087 53.737 2.812 1.00 30.89 301 SER A O 1
ATOM 2364 N N . PRO A 1 302 ? 33.304 53.802 5.045 1.00 36.78 302 PRO A N 1
ATOM 2365 C CA . PRO A 1 302 ? 33.752 52.412 5.177 1.00 36.78 302 PRO A CA 1
ATOM 2366 C C . PRO A 1 302 ? 32.706 51.352 4.798 1.00 36.78 302 PRO A C 1
ATOM 2368 O O . PRO A 1 302 ? 31.538 51.435 5.168 1.00 36.78 302 PRO A O 1
ATOM 2371 N N . SER A 1 303 ? 33.170 50.296 4.122 1.00 30.50 303 SER A N 1
ATOM 2372 C CA . SER A 1 303 ? 32.417 49.049 3.924 1.00 30.50 303 SER A CA 1
ATOM 2373 C C . SER A 1 303 ? 32.700 48.053 5.061 1.00 30.50 303 SER A C 1
ATOM 2375 O O . SER A 1 303 ? 33.842 47.989 5.520 1.00 30.50 303 SER A O 1
ATOM 2377 N N . PRO A 1 304 ? 31.717 47.243 5.501 1.00 41.19 304 PRO A N 1
ATOM 2378 C CA . PRO A 1 304 ? 31.947 46.189 6.488 1.00 41.19 304 PRO A CA 1
ATOM 2379 C C . PRO A 1 304 ? 32.873 45.090 5.939 1.00 41.19 304 PRO A C 1
ATOM 2381 O O . PRO A 1 304 ? 32.892 44.810 4.739 1.00 41.19 304 PRO A O 1
ATOM 2384 N N . ALA A 1 305 ? 33.650 44.468 6.828 1.00 39.81 305 ALA A N 1
ATOM 2385 C CA . ALA A 1 305 ? 34.713 43.537 6.456 1.00 39.81 305 ALA A CA 1
ATOM 2386 C C . ALA A 1 305 ? 34.201 42.241 5.795 1.00 39.81 305 ALA A C 1
ATOM 2388 O O . ALA A 1 305 ? 33.144 41.705 6.129 1.00 39.81 305 ALA A O 1
ATOM 2389 N N . ILE A 1 306 ? 35.000 41.703 4.869 1.00 50.81 306 ILE A N 1
ATOM 2390 C CA . ILE A 1 306 ? 34.688 40.471 4.136 1.00 50.81 306 ILE A CA 1
ATOM 2391 C C . ILE A 1 306 ? 34.973 39.259 5.037 1.00 50.81 306 ILE A C 1
ATOM 2393 O O . ILE A 1 306 ? 36.118 38.826 5.140 1.00 50.81 306 ILE A O 1
ATOM 2397 N N . LEU A 1 307 ? 33.928 38.692 5.648 1.00 54.59 307 LEU A N 1
ATOM 2398 C CA . LEU A 1 307 ? 33.986 37.442 6.423 1.00 54.59 307 LEU A CA 1
ATOM 2399 C C . LEU A 1 307 ? 34.346 36.265 5.497 1.00 54.59 307 LEU A C 1
ATOM 2401 O O . LEU A 1 307 ? 33.501 35.766 4.742 1.00 54.59 307 LEU A O 1
ATOM 2405 N N . ARG A 1 308 ? 35.613 35.839 5.504 1.00 65.62 308 ARG A N 1
ATOM 2406 C CA . ARG A 1 308 ? 36.140 34.848 4.551 1.00 65.62 308 ARG A CA 1
ATOM 2407 C C . ARG A 1 308 ? 36.035 33.427 5.091 1.00 65.62 308 ARG A C 1
ATOM 2409 O O . ARG A 1 308 ? 35.583 32.550 4.349 1.00 65.62 308 ARG A O 1
ATOM 2416 N N . THR A 1 309 ? 36.383 33.185 6.352 1.00 83.75 309 THR A N 1
ATOM 2417 C CA . THR A 1 309 ? 36.424 31.828 6.918 1.00 83.75 309 THR A CA 1
ATOM 2418 C C . THR A 1 309 ? 35.025 31.325 7.323 1.00 83.75 309 THR A C 1
ATOM 2420 O O . THR A 1 309 ? 34.065 32.103 7.374 1.00 83.75 309 THR A O 1
ATOM 2423 N N . PRO A 1 310 ? 34.849 30.015 7.581 1.00 84.31 310 PRO A N 1
ATOM 2424 C CA . PRO A 1 310 ? 33.652 29.493 8.240 1.00 84.31 310 PRO A CA 1
ATOM 2425 C C . PRO A 1 310 ? 33.511 29.957 9.700 1.00 84.31 310 PRO A C 1
ATOM 2427 O O . PRO A 1 310 ? 32.384 30.096 10.171 1.00 84.31 310 PRO A O 1
ATOM 2430 N N . MET A 1 311 ? 34.620 30.229 10.401 1.00 86.81 311 MET A N 1
ATOM 2431 C CA . MET A 1 311 ? 34.616 30.684 11.797 1.00 86.81 311 MET A CA 1
ATOM 2432 C C . MET A 1 311 ? 34.063 32.104 11.932 1.00 86.81 311 MET A C 1
ATOM 2434 O O . MET A 1 311 ? 33.098 32.284 12.670 1.00 86.81 311 MET A O 1
ATOM 2438 N N . ASP A 1 312 ? 34.550 33.072 11.143 1.00 87.69 312 ASP A N 1
ATOM 2439 C CA . ASP A 1 312 ? 34.068 34.467 11.195 1.00 87.69 312 ASP A CA 1
ATOM 2440 C C . ASP A 1 312 ? 32.539 34.545 10.974 1.00 87.69 312 ASP A C 1
ATOM 2442 O O . ASP A 1 312 ? 31.844 35.391 11.534 1.00 87.69 312 ASP A O 1
ATOM 2446 N N . LYS A 1 313 ? 31.992 33.627 10.162 1.00 88.38 313 LYS A N 1
ATOM 2447 C CA . LYS A 1 313 ? 30.551 33.509 9.882 1.00 88.38 313 LYS A CA 1
ATOM 2448 C C . LYS A 1 313 ? 29.776 32.923 11.063 1.00 88.38 313 LYS A C 1
ATOM 2450 O O . LYS A 1 313 ? 28.674 33.388 11.347 1.00 88.38 313 LYS A O 1
ATOM 2455 N N . LEU A 1 314 ? 30.329 31.926 11.757 1.00 91.06 314 LEU A N 1
ATOM 2456 C CA . LEU A 1 314 ? 29.733 31.377 12.980 1.00 91.06 314 LEU A CA 1
ATOM 2457 C C . LEU A 1 314 ? 29.766 32.391 14.125 1.00 91.06 314 LEU A C 1
ATOM 2459 O O . LEU A 1 314 ? 28.799 32.477 14.874 1.00 91.06 314 LEU A O 1
ATOM 2463 N N . GLU A 1 315 ? 30.831 33.183 14.233 1.00 91.62 315 GLU A N 1
ATOM 2464 C CA . GLU A 1 315 ? 30.969 34.237 15.242 1.00 91.62 315 GLU A CA 1
ATOM 2465 C C . GLU A 1 315 ? 30.039 35.423 14.962 1.00 91.62 315 GLU A C 1
ATOM 2467 O O . GLU A 1 315 ? 29.340 35.866 15.867 1.00 91.62 315 GLU A O 1
ATOM 2472 N N . ALA A 1 316 ? 29.894 35.855 13.705 1.00 91.19 316 ALA A N 1
ATOM 2473 C CA . ALA A 1 316 ? 28.891 36.857 13.336 1.00 91.19 316 ALA A CA 1
ATOM 2474 C C . ALA A 1 316 ? 27.448 36.408 13.661 1.00 91.19 316 ALA A C 1
ATOM 2476 O O . ALA A 1 316 ? 26.633 37.215 14.114 1.00 91.19 316 ALA A O 1
ATOM 2477 N N . ILE A 1 317 ? 27.125 35.119 13.474 1.00 90.31 317 ILE A N 1
ATOM 2478 C CA . ILE A 1 317 ? 25.823 34.550 13.869 1.00 90.31 317 ILE A CA 1
ATOM 2479 C C . ILE A 1 317 ? 25.705 34.440 15.399 1.00 90.31 317 ILE A C 1
ATOM 2481 O O . ILE A 1 317 ? 24.635 34.724 15.938 1.00 90.31 317 ILE A O 1
ATOM 2485 N N . ALA A 1 318 ? 26.779 34.061 16.100 1.00 91.81 318 ALA A N 1
ATOM 2486 C CA . ALA A 1 318 ? 26.812 33.978 17.560 1.00 91.81 318 ALA A CA 1
ATOM 2487 C C . ALA A 1 318 ? 26.551 35.343 18.203 1.00 91.81 318 ALA A C 1
ATOM 2489 O O . ALA A 1 318 ? 25.630 35.457 19.004 1.00 91.81 318 ALA A O 1
ATOM 2490 N N . ASN A 1 319 ? 27.278 36.381 17.782 1.00 93.38 319 ASN A N 1
ATOM 2491 C CA . ASN A 1 319 ? 27.121 37.742 18.294 1.00 93.38 319 ASN A CA 1
ATOM 2492 C C . ASN A 1 319 ? 25.695 38.248 18.029 1.00 93.38 319 ASN A C 1
ATOM 2494 O O . ASN A 1 319 ? 25.002 38.651 18.954 1.00 93.38 319 ASN A O 1
ATOM 2498 N N . HIS A 1 320 ? 25.168 38.084 16.807 1.00 90.12 320 HIS A N 1
ATOM 2499 C CA . HIS A 1 320 ? 23.771 38.431 16.512 1.00 90.12 320 HIS A CA 1
ATOM 2500 C C . HIS A 1 320 ? 22.758 37.690 17.411 1.00 90.12 320 HIS A C 1
ATOM 2502 O O . HIS A 1 320 ? 21.755 38.265 17.840 1.00 90.12 320 HIS A O 1
ATOM 2508 N N . PHE A 1 321 ? 22.988 36.408 17.702 1.00 93.69 321 PHE A N 1
ATOM 2509 C CA . PHE A 1 321 ? 22.141 35.630 18.609 1.00 93.69 321 PHE A CA 1
ATOM 2510 C C . PHE A 1 321 ? 22.267 36.107 20.067 1.00 93.69 321 PHE A C 1
ATOM 2512 O O . PHE A 1 321 ? 21.251 36.239 20.754 1.00 93.69 321 PHE A O 1
ATOM 2519 N N . HIS A 1 322 ? 23.478 36.419 20.528 1.00 92.81 322 HIS A N 1
ATOM 2520 C CA . HIS A 1 322 ? 23.772 36.867 21.890 1.00 92.81 322 HIS A CA 1
ATOM 2521 C C . HIS A 1 322 ? 23.299 38.298 22.173 1.00 92.81 322 HIS A C 1
ATOM 2523 O O . HIS A 1 322 ? 22.701 38.525 23.224 1.00 92.81 322 HIS A O 1
ATOM 2529 N N . ASP A 1 323 ? 23.474 39.218 21.226 1.00 91.81 323 ASP A N 1
ATOM 2530 C CA . ASP A 1 323 ? 23.153 40.640 21.377 1.00 91.81 323 ASP A CA 1
ATOM 2531 C C . ASP A 1 323 ? 21.664 40.932 21.128 1.00 91.81 323 ASP A C 1
ATOM 2533 O O . ASP A 1 323 ? 21.028 41.639 21.908 1.00 91.81 323 ASP A O 1
ATOM 2537 N N . ASN A 1 324 ? 21.072 40.364 20.067 1.00 89.00 324 ASN A N 1
ATOM 2538 C CA . ASN A 1 324 ? 19.706 40.715 19.650 1.00 89.00 324 ASN A CA 1
ATOM 2539 C C . ASN A 1 324 ? 18.637 39.722 20.131 1.00 89.00 324 ASN A C 1
ATOM 2541 O O . ASN A 1 324 ? 17.509 40.125 20.417 1.00 89.00 324 ASN A O 1
ATOM 2545 N N . ILE A 1 325 ? 18.947 38.421 20.196 1.00 90.25 325 ILE A N 1
ATOM 2546 C CA . ILE A 1 325 ? 17.930 37.369 20.395 1.00 90.25 325 ILE A CA 1
ATOM 2547 C C . ILE A 1 325 ? 17.867 36.923 21.864 1.00 90.25 325 ILE A C 1
ATOM 2549 O O . ILE A 1 325 ? 16.785 36.917 22.462 1.00 90.25 325 ILE A O 1
ATOM 2553 N N . LEU A 1 326 ? 19.011 36.604 22.483 1.00 90.94 326 LEU A N 1
ATOM 2554 C CA . LEU A 1 326 ? 19.079 36.165 23.880 1.00 90.94 326 LEU A CA 1
ATOM 2555 C C . LEU A 1 326 ? 18.433 37.122 24.897 1.00 90.94 326 LEU A C 1
ATOM 2557 O O . LEU A 1 326 ? 17.697 36.609 25.744 1.00 90.94 326 LEU A O 1
ATOM 2561 N N . PRO A 1 327 ? 18.656 38.455 24.900 1.00 94.19 327 PRO A N 1
ATOM 2562 C CA . PRO A 1 327 ? 18.091 39.311 25.945 1.00 94.19 327 PRO A CA 1
ATOM 2563 C C . PRO A 1 327 ? 16.562 39.369 25.887 1.00 94.19 327 PRO A C 1
ATOM 2565 O O . PRO A 1 327 ? 15.913 39.368 26.934 1.00 94.19 327 PRO A O 1
ATOM 2568 N N . VAL A 1 328 ? 15.968 39.334 24.689 1.00 91.19 328 VAL A N 1
ATOM 2569 C CA . VAL A 1 328 ? 14.506 39.314 24.524 1.00 91.19 328 VAL A CA 1
ATOM 2570 C C . VAL A 1 328 ? 13.925 37.982 25.009 1.00 91.19 328 VAL A C 1
ATOM 2572 O O . VAL A 1 328 ? 12.933 37.971 25.739 1.00 91.19 328 VAL A O 1
ATOM 2575 N N . CYS A 1 329 ? 14.586 36.861 24.702 1.00 89.44 329 CYS A N 1
ATOM 2576 C CA . CYS A 1 329 ? 14.182 35.541 25.193 1.00 89.44 329 CYS A CA 1
ATOM 2577 C C . CYS A 1 329 ? 14.300 35.444 26.724 1.00 89.44 329 CYS A C 1
ATOM 2579 O O . CYS A 1 329 ? 13.349 35.050 27.396 1.00 89.44 329 CYS A O 1
ATOM 2581 N N . LYS A 1 330 ? 15.426 35.893 27.297 1.00 91.00 330 LYS A N 1
ATOM 2582 C CA . LYS A 1 330 ? 15.655 35.939 28.752 1.00 91.00 330 LYS A CA 1
ATOM 2583 C C . LYS A 1 330 ? 14.658 36.861 29.470 1.00 91.00 330 LYS A C 1
ATOM 2585 O O . LYS A 1 330 ? 14.281 36.563 30.601 1.00 91.00 330 LYS A O 1
ATOM 2590 N N . LYS A 1 331 ? 14.185 37.937 28.825 1.00 91.31 331 LYS A N 1
ATOM 2591 C CA . LYS A 1 331 ? 13.101 38.788 29.344 1.00 91.31 331 LYS A CA 1
ATOM 2592 C C . LYS A 1 331 ? 11.769 38.032 29.407 1.00 91.31 331 LYS A C 1
ATOM 2594 O O . LYS A 1 331 ? 11.146 38.024 30.462 1.00 91.31 331 LYS A O 1
ATOM 2599 N N . PHE A 1 332 ? 11.369 37.340 28.336 1.00 90.31 332 PHE A N 1
ATOM 2600 C CA . PHE A 1 332 ? 10.142 36.528 28.326 1.00 90.31 332 PHE A CA 1
ATOM 2601 C C . PHE A 1 332 ? 10.180 35.382 29.353 1.00 90.31 332 PHE A C 1
ATOM 2603 O O . PHE A 1 332 ? 9.186 35.132 30.027 1.00 90.31 332 PHE A O 1
ATOM 2610 N N . ILE A 1 333 ? 11.331 34.718 29.519 1.00 89.31 333 ILE A N 1
ATOM 2611 C CA . ILE A 1 333 ? 11.513 33.638 30.507 1.00 89.31 333 ILE A CA 1
ATOM 2612 C C . ILE A 1 333 ? 11.380 34.166 31.947 1.00 89.31 333 ILE A C 1
ATOM 2614 O O . ILE A 1 333 ? 10.742 33.521 32.776 1.00 89.31 333 ILE A O 1
ATOM 2618 N N . LYS A 1 334 ? 11.951 35.342 32.253 1.00 90.44 334 LYS A N 1
ATOM 2619 C CA . LYS A 1 334 ? 11.879 35.958 33.593 1.00 90.44 334 LYS A CA 1
ATOM 2620 C C . LYS A 1 334 ? 10.512 36.565 33.919 1.00 90.44 334 LYS A C 1
ATOM 2622 O O . LYS A 1 334 ? 10.100 36.529 35.073 1.00 90.44 334 LYS A O 1
ATOM 2627 N N . SER A 1 335 ? 9.832 37.145 32.932 1.00 84.88 335 SER A N 1
ATOM 2628 C CA . SER A 1 335 ? 8.531 37.801 33.098 1.00 84.88 335 SER A CA 1
ATOM 2629 C C . SER A 1 335 ? 7.585 37.436 31.943 1.00 84.88 335 SER A C 1
ATOM 2631 O O . SER A 1 335 ? 7.414 38.240 31.020 1.00 84.88 335 SER A O 1
ATOM 2633 N N . PRO A 1 336 ? 6.985 36.230 31.952 1.00 85.00 336 PRO A N 1
ATOM 2634 C CA . PRO A 1 336 ? 6.024 35.828 30.929 1.00 85.00 336 PRO A CA 1
ATOM 2635 C C . PRO A 1 336 ? 4.714 36.634 31.065 1.00 85.00 336 PRO A C 1
ATOM 2637 O O . PRO A 1 336 ? 4.244 36.821 32.190 1.00 85.00 336 PRO A O 1
ATOM 2640 N N . PRO A 1 337 ? 4.077 37.080 29.963 1.00 85.50 337 PRO A N 1
ATOM 2641 C CA . PRO A 1 337 ? 2.835 37.851 30.032 1.00 85.50 337 PRO A CA 1
ATOM 2642 C C . PRO A 1 337 ? 1.689 37.109 30.736 1.00 85.50 337 PRO A C 1
ATOM 2644 O O . PRO A 1 337 ? 1.453 35.927 30.480 1.00 85.50 337 PRO A O 1
ATOM 2647 N N . THR A 1 338 ? 0.927 37.824 31.568 1.00 82.50 338 THR A N 1
ATOM 2648 C CA . THR A 1 338 ? -0.220 37.278 32.319 1.00 82.50 338 THR A CA 1
ATOM 2649 C C . THR A 1 338 ? -1.379 36.852 31.410 1.00 82.50 338 THR A C 1
ATOM 2651 O O . THR A 1 338 ? -2.089 35.894 31.705 1.00 82.50 338 THR A O 1
ATOM 2654 N N . GLU A 1 339 ? -1.579 37.540 30.283 1.00 85.38 339 GLU A N 1
ATOM 2655 C CA . GLU A 1 339 ? -2.586 37.166 29.286 1.00 85.38 339 GLU A CA 1
ATOM 2656 C C . GLU A 1 339 ? -2.098 36.012 28.408 1.00 85.38 339 GLU A C 1
ATOM 2658 O O . GLU A 1 339 ? -1.213 36.186 27.567 1.00 85.38 339 GLU A O 1
ATOM 2663 N N . GLU A 1 340 ? -2.752 34.854 28.520 1.00 83.12 340 GLU A N 1
ATOM 2664 C CA . GLU A 1 340 ? -2.387 33.636 27.790 1.00 83.12 340 GLU A CA 1
ATOM 2665 C C . GLU A 1 340 ? -2.272 33.845 26.266 1.00 83.12 340 GLU A C 1
ATOM 2667 O O . GLU A 1 340 ? -1.331 33.360 25.643 1.00 83.12 340 GLU A O 1
ATOM 2672 N N . LYS A 1 341 ? -3.169 34.632 25.654 1.00 84.56 341 LYS A N 1
ATOM 2673 C CA . LYS A 1 341 ? -3.121 34.928 24.208 1.00 84.56 341 LYS A CA 1
ATOM 2674 C C . LYS A 1 341 ? -1.874 35.727 23.809 1.00 84.56 341 LYS A C 1
ATOM 2676 O O . LYS A 1 341 ? -1.272 35.431 22.779 1.00 84.56 341 LYS A O 1
ATOM 2681 N N . LYS A 1 342 ? -1.469 36.713 24.621 1.00 86.69 342 LYS A N 1
ATOM 2682 C CA . LYS A 1 342 ? -0.250 37.512 24.392 1.00 86.69 342 LYS A CA 1
ATOM 2683 C C . LYS A 1 342 ? 0.997 36.663 24.639 1.00 86.69 342 LYS A C 1
ATOM 2685 O O . LYS A 1 342 ? 1.890 36.639 23.800 1.00 86.69 342 LYS A O 1
ATOM 2690 N N . LYS A 1 343 ? 0.993 35.869 25.713 1.00 85.88 343 LYS A N 1
ATOM 2691 C CA . LYS A 1 343 ? 2.043 34.899 26.048 1.00 85.88 343 LYS A CA 1
ATOM 2692 C C . LYS A 1 343 ? 2.289 33.882 24.925 1.00 85.88 343 LYS A C 1
ATOM 2694 O O . LYS A 1 343 ? 3.434 33.680 24.531 1.00 85.88 343 LYS A O 1
ATOM 2699 N N . GLN A 1 344 ? 1.232 33.288 24.365 1.00 83.88 344 GLN A N 1
ATOM 2700 C CA . GLN A 1 344 ? 1.340 32.358 23.234 1.00 83.88 344 GLN A CA 1
ATOM 2701 C C . GLN A 1 344 ? 1.835 33.050 21.950 1.00 83.88 344 GLN A C 1
ATOM 2703 O O . GLN A 1 344 ? 2.625 32.460 21.215 1.00 83.88 344 GLN A O 1
ATOM 2708 N N . PHE A 1 345 ? 1.414 34.293 21.685 1.00 88.81 345 PHE A N 1
ATOM 2709 C CA . PHE A 1 345 ? 1.869 35.072 20.526 1.00 88.81 345 PHE A CA 1
ATOM 2710 C C . PHE A 1 345 ? 3.355 35.458 20.620 1.00 88.81 345 PHE A C 1
ATOM 2712 O O . PHE A 1 345 ? 4.100 35.282 19.656 1.00 88.81 345 PHE A O 1
ATOM 2719 N N . GLU A 1 346 ? 3.809 35.933 21.781 1.00 89.44 346 GLU A N 1
ATOM 2720 C CA . GLU A 1 346 ? 5.219 36.259 22.017 1.00 89.44 346 GLU A CA 1
ATOM 2721 C C . GLU A 1 346 ? 6.107 35.010 21.993 1.00 89.44 346 GLU A C 1
ATOM 2723 O O . GLU A 1 346 ? 7.157 35.034 21.352 1.00 89.44 346 GLU A O 1
ATOM 2728 N N . HIS A 1 347 ? 5.666 33.894 22.587 1.00 90.50 347 HIS A N 1
ATOM 2729 C CA . HIS A 1 347 ? 6.364 32.607 22.475 1.00 90.50 347 HIS A CA 1
ATOM 2730 C C . HIS A 1 347 ? 6.515 32.160 21.017 1.00 90.50 347 HIS A C 1
ATOM 2732 O O . HIS A 1 347 ? 7.624 31.836 20.590 1.00 90.50 347 HIS A O 1
ATOM 2738 N N . ALA A 1 348 ? 5.430 32.208 20.235 1.00 90.75 348 ALA A N 1
ATOM 2739 C CA . ALA A 1 348 ? 5.464 31.865 18.817 1.00 90.75 348 ALA A CA 1
ATOM 2740 C C . ALA A 1 348 ? 6.479 32.743 18.065 1.00 90.75 348 ALA A C 1
ATOM 2742 O O . ALA A 1 348 ? 7.381 32.207 17.423 1.00 90.75 348 ALA A O 1
ATOM 2743 N N . LYS A 1 349 ? 6.408 34.070 18.242 1.00 93.06 349 LYS A N 1
ATOM 2744 C CA . LYS A 1 349 ? 7.328 35.039 17.629 1.00 93.06 349 LYS A CA 1
ATOM 2745 C C . LYS A 1 349 ? 8.795 34.776 17.995 1.00 93.06 349 LYS A C 1
ATOM 2747 O O . LYS A 1 349 ? 9.649 34.785 17.115 1.00 93.06 349 LYS A O 1
ATOM 2752 N N . LEU A 1 350 ? 9.105 34.532 19.270 1.00 92.25 350 LEU A N 1
ATOM 2753 C CA . LEU A 1 350 ? 10.479 34.270 19.719 1.00 92.25 350 LEU A CA 1
ATOM 2754 C C . LEU A 1 350 ? 11.003 32.923 19.207 1.00 92.25 350 LEU A C 1
ATOM 2756 O O . LEU A 1 350 ? 12.152 32.839 18.774 1.00 92.25 350 LEU A O 1
ATOM 2760 N N . SER A 1 351 ? 10.158 31.888 19.185 1.00 90.88 351 SER A N 1
ATOM 2761 C CA . SER A 1 351 ? 10.533 30.587 18.623 1.00 90.88 351 SER A CA 1
ATOM 2762 C C . SER A 1 351 ? 10.789 30.655 17.111 1.00 90.88 351 SER A C 1
ATOM 2764 O O . SER A 1 351 ? 11.760 30.071 16.633 1.00 90.88 351 SER A O 1
ATOM 2766 N N . GLU A 1 352 ? 9.995 31.431 16.364 1.00 91.56 352 GLU A N 1
ATOM 2767 C CA . GLU A 1 352 ? 10.205 31.679 14.934 1.00 91.56 352 GLU A CA 1
ATOM 2768 C C . GLU A 1 352 ? 11.517 32.437 14.670 1.00 91.56 352 GLU A C 1
ATOM 2770 O O . GLU A 1 352 ? 12.277 32.046 13.784 1.00 91.56 352 GLU A O 1
ATOM 2775 N N . ILE A 1 353 ? 11.834 33.454 15.482 1.00 92.12 353 ILE A N 1
ATOM 2776 C CA . ILE A 1 353 ? 13.100 34.200 15.392 1.00 92.12 353 ILE A CA 1
ATOM 2777 C C . ILE A 1 353 ? 14.305 33.276 15.632 1.00 92.12 353 ILE A C 1
ATOM 2779 O O . ILE A 1 353 ? 15.223 33.268 14.818 1.00 92.12 353 ILE A O 1
ATOM 2783 N N . ILE A 1 354 ? 14.320 32.442 16.681 1.00 90.56 354 ILE A N 1
ATOM 2784 C CA . ILE A 1 354 ? 15.463 31.532 16.922 1.00 90.56 354 ILE A CA 1
ATOM 2785 C C . ILE A 1 354 ? 15.603 30.498 15.791 1.00 90.56 354 ILE A C 1
ATOM 2787 O O . ILE A 1 354 ? 16.719 30.193 15.359 1.00 90.56 354 ILE A O 1
ATOM 2791 N N . MET A 1 355 ? 14.487 29.968 15.280 1.00 89.00 355 MET A N 1
ATOM 2792 C CA . MET A 1 355 ? 14.505 29.019 14.163 1.00 89.00 355 MET A CA 1
ATOM 2793 C C . MET A 1 355 ? 15.084 29.649 12.887 1.00 89.00 355 MET A C 1
ATOM 2795 O O . MET A 1 355 ? 15.970 29.058 12.267 1.00 89.00 355 MET A O 1
ATOM 2799 N N . ASN A 1 356 ? 14.625 30.848 12.517 1.00 89.81 356 ASN A N 1
ATOM 2800 C CA . ASN A 1 356 ? 15.009 31.512 11.271 1.00 89.81 356 ASN A CA 1
ATOM 2801 C C . ASN A 1 356 ? 16.376 32.209 11.353 1.00 89.81 356 ASN A C 1
ATOM 2803 O O . ASN A 1 356 ? 17.196 32.058 10.447 1.00 89.81 356 ASN A O 1
ATOM 2807 N N . ASP A 1 357 ? 16.639 32.962 12.425 1.00 86.88 357 ASP A N 1
ATOM 2808 C CA . ASP A 1 357 ? 17.815 33.829 12.528 1.00 86.88 357 ASP A CA 1
ATOM 2809 C C . ASP A 1 357 ? 19.037 33.179 13.179 1.00 86.88 357 ASP A C 1
ATOM 2811 O O . ASP A 1 357 ? 20.144 33.667 12.948 1.00 86.88 357 ASP A O 1
ATOM 2815 N N . ALA A 1 358 ? 18.870 32.077 13.920 1.00 89.12 358 ALA A N 1
ATOM 2816 C CA . ALA A 1 358 ? 19.983 31.276 14.431 1.00 89.12 358 ALA A CA 1
ATOM 2817 C C . ALA A 1 358 ? 20.060 29.904 13.742 1.00 89.12 358 ALA A C 1
ATOM 2819 O O . ALA A 1 358 ? 20.998 29.652 12.989 1.00 89.12 358 ALA A O 1
ATOM 2820 N N . LEU A 1 359 ? 19.088 29.010 13.955 1.00 90.31 359 LEU A N 1
ATOM 2821 C CA . LEU A 1 359 ? 19.247 27.593 13.594 1.00 90.31 359 LEU A CA 1
ATOM 2822 C C . LEU A 1 359 ? 19.374 27.340 12.083 1.00 90.31 359 LEU A C 1
ATOM 2824 O O . LEU A 1 359 ? 20.282 26.614 11.678 1.00 90.31 359 LEU A O 1
ATOM 2828 N N . LEU A 1 360 ? 18.537 27.960 11.244 1.00 91.12 360 LEU A N 1
ATOM 2829 C CA . LEU A 1 360 ? 18.656 27.823 9.785 1.00 91.12 360 LEU A CA 1
ATOM 2830 C C . LEU A 1 360 ? 19.942 28.461 9.230 1.00 91.12 360 LEU A C 1
ATOM 2832 O O . LEU A 1 360 ? 20.526 27.925 8.288 1.00 91.12 360 LEU A O 1
ATOM 2836 N N . LYS A 1 361 ? 20.423 29.564 9.822 1.00 89.94 361 LYS A N 1
ATOM 2837 C CA . LYS A 1 361 ? 21.685 30.202 9.403 1.00 89.94 361 LYS A CA 1
ATOM 2838 C C . LYS A 1 361 ? 22.907 29.386 9.823 1.00 89.94 361 LYS A C 1
ATOM 2840 O O . LYS A 1 361 ? 23.833 29.256 9.032 1.00 89.94 361 LYS A O 1
ATOM 2845 N N . LEU A 1 362 ? 22.893 28.788 11.018 1.00 91.62 362 LEU A N 1
ATOM 2846 C CA . LEU A 1 362 ? 23.949 27.888 11.493 1.00 91.62 362 LEU A CA 1
ATOM 2847 C C . LEU A 1 362 ? 24.061 26.630 10.619 1.00 91.62 362 LEU A C 1
ATOM 2849 O O . LEU A 1 362 ? 25.173 26.237 10.272 1.00 91.62 362 LEU A O 1
ATOM 2853 N N . ASP A 1 363 ? 22.943 26.010 10.226 1.00 88.94 363 ASP A N 1
ATOM 2854 C CA . ASP A 1 363 ? 22.965 24.829 9.345 1.00 88.94 363 ASP A CA 1
ATOM 2855 C C . ASP A 1 363 ? 23.493 25.172 7.937 1.00 88.94 363 ASP A C 1
ATOM 2857 O O . ASP A 1 363 ? 24.266 24.406 7.359 1.00 88.94 363 ASP A O 1
ATOM 2861 N N . ALA A 1 364 ? 23.174 26.373 7.436 1.00 87.75 364 ALA A N 1
ATOM 2862 C CA . ALA A 1 364 ? 23.658 26.892 6.157 1.00 87.75 364 ALA A CA 1
ATOM 2863 C C . ALA A 1 364 ? 25.169 27.218 6.115 1.00 87.75 364 ALA A C 1
ATOM 2865 O O . ALA A 1 364 ? 25.714 27.381 5.020 1.00 87.75 364 ALA A O 1
ATOM 2866 N N . VAL A 1 365 ? 25.873 27.292 7.256 1.00 87.06 365 VAL A N 1
ATOM 2867 C CA . VAL A 1 365 ? 27.341 27.426 7.255 1.00 87.06 365 VAL A CA 1
ATOM 2868 C C . VAL A 1 365 ? 27.981 26.093 6.869 1.00 87.06 365 VAL A C 1
ATOM 2870 O O . VAL A 1 365 ? 28.067 25.154 7.667 1.00 87.06 365 VAL A O 1
ATOM 2873 N N . VAL A 1 366 ? 28.482 26.027 5.636 1.00 84.62 366 VAL A N 1
ATOM 2874 C CA . VAL A 1 366 ? 29.338 24.931 5.177 1.00 84.62 366 VAL A CA 1
ATOM 2875 C C . VAL A 1 366 ? 30.674 24.995 5.927 1.00 84.62 366 VAL A C 1
ATOM 2877 O O . VAL A 1 366 ? 31.315 26.042 5.995 1.00 84.62 366 VAL A O 1
ATOM 2880 N N . THR A 1 367 ? 31.073 23.870 6.519 1.00 80.81 367 THR A N 1
ATOM 2881 C CA . THR A 1 367 ? 32.369 23.693 7.189 1.00 80.81 367 THR A CA 1
ATOM 2882 C C . THR A 1 367 ? 33.176 22.684 6.376 1.00 80.81 367 THR A C 1
ATOM 2884 O O . THR A 1 367 ? 32.940 21.478 6.501 1.00 80.81 367 THR A O 1
ATOM 2887 N N . ASP A 1 368 ? 34.074 23.170 5.517 1.00 73.62 368 ASP A N 1
ATOM 2888 C CA . ASP A 1 368 ? 34.786 22.399 4.482 1.00 73.62 368 ASP A CA 1
ATOM 2889 C C . ASP A 1 368 ? 35.915 21.504 5.038 1.00 73.62 368 ASP A C 1
ATOM 2891 O O . ASP A 1 368 ? 37.075 21.602 4.651 1.00 73.62 368 ASP A O 1
ATOM 2895 N N . GLY A 1 369 ? 35.574 20.625 5.984 1.00 72.38 369 GLY A N 1
ATOM 2896 C CA . GLY A 1 369 ? 36.499 19.695 6.645 1.00 72.38 369 GLY A CA 1
ATOM 2897 C C . GLY A 1 369 ? 37.071 20.183 7.980 1.00 72.38 369 GLY A C 1
ATOM 2898 O O . GLY A 1 369 ? 37.602 19.372 8.731 1.00 72.38 369 GLY A O 1
ATOM 2899 N N . ASP A 1 370 ? 36.910 21.464 8.318 1.00 81.62 370 ASP A N 1
ATOM 2900 C CA . ASP A 1 370 ? 37.345 22.022 9.603 1.00 81.62 370 ASP A CA 1
ATOM 2901 C C . ASP A 1 370 ? 36.481 21.516 10.779 1.00 81.62 370 ASP A C 1
ATOM 2903 O O . ASP A 1 370 ? 35.322 21.913 10.957 1.00 81.62 370 ASP A O 1
ATOM 2907 N N . ASP A 1 371 ? 37.061 20.638 11.603 1.00 83.62 371 ASP A N 1
ATOM 2908 C CA . ASP A 1 371 ? 36.418 20.100 12.804 1.00 83.62 371 ASP A CA 1
ATOM 2909 C C . ASP A 1 371 ? 36.266 21.147 13.933 1.00 83.62 371 ASP A C 1
ATOM 2911 O O . ASP A 1 371 ? 35.391 20.980 14.789 1.00 83.62 371 ASP A O 1
ATOM 2915 N N . SER A 1 372 ? 37.030 22.250 13.925 1.00 85.75 372 SER A N 1
ATOM 2916 C CA . SER A 1 372 ? 36.900 23.331 14.916 1.00 85.75 372 SER A CA 1
ATOM 2917 C C . SER A 1 372 ? 35.627 24.154 14.675 1.00 85.75 372 SER A C 1
ATOM 2919 O O . SER A 1 372 ? 34.749 24.184 15.546 1.00 85.75 372 SER A O 1
ATOM 2921 N N . ALA A 1 373 ? 35.423 24.673 13.457 1.00 86.19 373 ALA A N 1
ATOM 2922 C CA . ALA A 1 373 ? 34.166 25.299 13.042 1.00 86.19 373 ALA A CA 1
ATOM 2923 C C . ALA A 1 373 ? 32.968 24.350 13.181 1.00 86.19 373 ALA A C 1
ATOM 2925 O O . ALA A 1 373 ? 31.877 24.750 13.599 1.00 86.19 373 ALA A O 1
ATOM 2926 N N . ARG A 1 374 ? 33.152 23.055 12.900 1.00 85.50 374 ARG A N 1
ATOM 2927 C CA . ARG A 1 374 ? 32.110 22.039 13.100 1.00 85.50 374 ARG A CA 1
ATOM 2928 C C . ARG A 1 374 ? 31.705 21.891 14.570 1.00 85.50 374 ARG A C 1
ATOM 2930 O O . ARG A 1 374 ? 30.511 21.773 14.856 1.00 85.50 374 ARG A O 1
ATOM 2937 N N . GLN A 1 375 ? 32.663 21.896 15.498 1.00 90.12 375 GLN A N 1
ATOM 2938 C CA . GLN A 1 375 ? 32.394 21.825 16.934 1.00 90.12 375 GLN A CA 1
ATOM 2939 C C . GLN A 1 375 ? 31.768 23.133 17.450 1.00 90.12 375 GLN A C 1
ATOM 2941 O O . GLN A 1 375 ? 30.769 23.063 18.167 1.00 90.12 375 GLN A O 1
ATOM 2946 N N . ARG A 1 376 ? 32.257 24.306 17.018 1.00 89.50 376 ARG A N 1
ATOM 2947 C CA . ARG A 1 376 ? 31.683 25.620 17.372 1.00 89.50 376 ARG A CA 1
ATOM 2948 C C . ARG A 1 376 ? 30.238 25.770 16.883 1.00 89.50 376 ARG A C 1
ATOM 2950 O O . ARG A 1 376 ? 29.357 26.149 17.650 1.00 89.50 376 ARG A O 1
ATOM 2957 N N . ARG A 1 377 ? 29.942 25.357 15.644 1.00 91.44 377 ARG A N 1
ATOM 2958 C CA . ARG A 1 377 ? 28.567 25.287 15.114 1.00 91.44 377 ARG A CA 1
ATOM 2959 C C . ARG A 1 377 ? 27.666 24.387 15.964 1.00 91.44 377 ARG A C 1
ATOM 2961 O O . ARG A 1 377 ? 26.536 24.751 16.270 1.00 91.44 377 ARG A O 1
ATOM 2968 N N . LYS A 1 378 ? 28.157 23.209 16.354 1.00 91.44 378 LYS A N 1
ATOM 2969 C CA . LYS A 1 378 ? 27.417 22.230 17.170 1.00 91.44 378 LYS A CA 1
ATOM 2970 C C . LYS A 1 378 ? 27.139 22.728 18.594 1.00 91.44 378 LYS A C 1
ATOM 2972 O O . LYS A 1 378 ? 26.128 22.347 19.182 1.00 91.44 378 LYS A O 1
ATOM 2977 N N . GLU A 1 379 ? 28.018 23.560 19.140 1.00 92.12 379 GLU A N 1
ATOM 2978 C CA . GLU A 1 379 ? 27.817 24.263 20.406 1.00 92.12 379 GLU A CA 1
ATOM 2979 C C . GLU A 1 379 ? 26.714 25.324 20.289 1.00 92.12 379 GLU A C 1
ATOM 2981 O O . GLU A 1 379 ? 25.729 25.237 21.019 1.00 92.12 379 GLU A O 1
ATOM 2986 N N . LEU A 1 380 ? 26.801 26.229 19.308 1.00 91.69 380 LEU A N 1
ATOM 2987 C CA . LEU A 1 380 ? 25.789 27.268 19.061 1.00 91.69 380 LEU A CA 1
ATOM 2988 C C . LEU A 1 380 ? 24.396 26.681 18.769 1.00 91.69 380 LEU A C 1
ATOM 2990 O O . LEU A 1 380 ? 23.389 27.164 19.283 1.00 91.69 380 LEU A O 1
ATOM 2994 N N . VAL A 1 381 ? 24.323 25.583 18.005 1.00 92.06 381 VAL A N 1
ATOM 2995 C CA . VAL A 1 381 ? 23.066 24.850 17.768 1.00 92.06 381 VAL A CA 1
ATOM 2996 C C . VAL A 1 381 ? 22.490 24.284 19.072 1.00 92.06 381 VAL A C 1
ATOM 2998 O O . VAL A 1 381 ? 21.276 24.335 19.268 1.00 92.06 381 VAL A O 1
ATOM 3001 N N . ARG A 1 382 ? 23.330 23.774 19.984 1.00 91.31 382 ARG A N 1
ATOM 3002 C CA . ARG A 1 382 ? 22.879 23.296 21.302 1.00 91.31 382 ARG A CA 1
ATOM 3003 C C . ARG A 1 382 ? 22.396 24.448 22.183 1.00 91.31 382 ARG A C 1
ATOM 3005 O O . ARG A 1 382 ? 21.393 24.281 22.868 1.00 91.31 382 ARG A O 1
ATOM 3012 N N . GLU A 1 383 ? 23.082 25.587 22.166 1.00 90.81 383 GLU A N 1
ATOM 3013 C CA . GLU A 1 383 ? 22.698 26.778 22.931 1.00 90.81 383 GLU A CA 1
ATOM 3014 C C . GLU A 1 383 ? 21.323 27.304 22.483 1.00 90.81 383 GLU A C 1
ATOM 3016 O O . GLU A 1 383 ? 20.406 27.421 23.296 1.00 90.81 383 GLU A O 1
ATOM 3021 N N . ALA A 1 384 ? 21.126 27.498 21.176 1.00 90.75 384 ALA A N 1
ATOM 3022 C CA . ALA A 1 384 ? 19.840 27.907 20.609 1.00 90.75 384 ALA A CA 1
ATOM 3023 C C . ALA A 1 384 ? 18.705 26.905 20.911 1.00 90.75 384 ALA A C 1
ATOM 3025 O O . ALA A 1 384 ? 17.577 27.308 21.199 1.00 90.75 384 ALA A O 1
ATOM 3026 N N . GLN A 1 385 ? 18.996 25.598 20.906 1.00 91.06 385 GLN A N 1
ATOM 3027 C CA . GLN A 1 385 ? 18.033 24.555 21.289 1.00 91.06 385 GLN A CA 1
ATOM 3028 C C . GLN A 1 385 ? 17.710 24.546 22.793 1.00 91.06 385 GLN A C 1
ATOM 3030 O O . GLN A 1 385 ? 16.571 24.254 23.158 1.00 91.06 385 GLN A O 1
ATOM 3035 N N . ALA A 1 386 ? 18.665 24.886 23.664 1.00 90.50 386 ALA A N 1
ATOM 3036 C CA . ALA A 1 386 ? 18.421 25.017 25.100 1.00 90.50 386 ALA A CA 1
ATOM 3037 C C . ALA A 1 386 ? 17.478 26.195 25.398 1.00 90.50 386 ALA A C 1
ATOM 3039 O O . ALA A 1 386 ? 16.489 26.020 26.107 1.00 90.50 386 ALA A O 1
ATOM 3040 N N . ILE A 1 387 ? 17.708 27.354 24.773 1.00 89.81 387 ILE A N 1
ATOM 3041 C CA . ILE A 1 387 ? 16.848 28.538 24.933 1.00 89.81 387 ILE A CA 1
ATOM 3042 C C . ILE A 1 387 ? 15.437 28.295 24.374 1.00 89.81 387 ILE A C 1
ATOM 3044 O O . ILE A 1 387 ? 14.458 28.700 24.995 1.00 89.81 387 ILE A O 1
ATOM 3048 N N . LEU A 1 388 ? 15.295 27.573 23.254 1.00 90.00 388 LEU A N 1
ATOM 3049 C CA . LEU A 1 388 ? 13.978 27.136 22.766 1.00 90.00 388 LEU A CA 1
ATOM 3050 C C . LEU A 1 388 ? 13.242 26.247 23.781 1.00 90.00 388 LEU A C 1
ATOM 3052 O O . LEU A 1 388 ? 12.044 26.429 23.992 1.00 90.00 388 LEU A O 1
ATOM 3056 N N . HIS A 1 389 ? 13.949 25.326 24.444 1.00 87.44 389 HIS A N 1
ATOM 3057 C CA . HIS A 1 389 ? 13.364 24.496 25.497 1.00 87.44 389 HIS A CA 1
ATOM 3058 C C . HIS A 1 389 ? 12.955 25.327 26.728 1.00 87.44 389 HIS A C 1
ATOM 3060 O O . HIS A 1 389 ? 11.885 25.090 27.283 1.00 87.44 389 HIS A O 1
ATOM 3066 N N . GLU A 1 390 ? 13.753 26.316 27.145 1.00 86.88 390 GLU A N 1
ATOM 3067 C CA . GLU A 1 390 ? 13.394 27.244 28.233 1.00 86.88 390 GLU A CA 1
ATOM 3068 C C . GLU A 1 390 ? 12.177 28.123 27.889 1.00 86.88 390 GLU A C 1
ATOM 3070 O O . GLU A 1 390 ? 11.334 28.389 28.748 1.00 86.88 390 GLU A O 1
ATOM 3075 N N . LEU A 1 391 ? 12.028 28.529 26.624 1.00 88.75 391 LEU A N 1
ATOM 3076 C CA . LEU A 1 391 ? 10.830 29.222 26.145 1.00 88.75 391 LEU A CA 1
ATOM 3077 C C . LEU A 1 391 ? 9.592 28.309 26.177 1.00 88.75 391 LEU A C 1
ATOM 3079 O O . LEU A 1 391 ? 8.534 28.742 26.634 1.00 88.75 391 LEU A O 1
ATOM 3083 N N . ASP A 1 392 ? 9.698 27.054 25.722 1.00 86.94 392 ASP A N 1
ATOM 3084 C CA . ASP A 1 392 ? 8.602 26.072 25.796 1.00 86.94 392 ASP A CA 1
ATOM 3085 C C . ASP A 1 392 ? 8.193 25.763 27.250 1.00 86.94 392 ASP A C 1
ATOM 3087 O O . ASP A 1 392 ? 6.993 25.725 27.541 1.00 86.94 392 ASP A O 1
ATOM 3091 N N . THR A 1 393 ? 9.139 25.618 28.190 1.00 84.75 393 THR A N 1
ATOM 3092 C CA . THR A 1 393 ? 8.801 25.406 29.611 1.00 84.75 393 THR A CA 1
ATOM 3093 C C . THR A 1 393 ? 8.169 26.643 30.245 1.00 84.75 393 THR A C 1
ATOM 3095 O O . THR A 1 393 ? 7.151 26.503 30.924 1.00 84.75 393 THR A O 1
ATOM 3098 N N . ALA A 1 394 ? 8.671 27.853 29.969 1.00 83.56 394 ALA A N 1
ATOM 3099 C CA . ALA A 1 394 ? 8.029 29.102 30.395 1.00 83.56 394 ALA A CA 1
ATOM 3100 C C . ALA A 1 394 ? 6.606 29.249 29.813 1.00 83.56 394 ALA A C 1
ATOM 3102 O O . ALA A 1 394 ? 5.705 29.788 30.468 1.00 83.56 394 ALA A O 1
ATOM 3103 N N . ASN A 1 395 ? 6.365 28.711 28.611 1.00 80.94 395 ASN A N 1
ATOM 3104 C CA . ASN A 1 395 ? 5.045 28.644 27.982 1.00 80.94 395 ASN A CA 1
ATOM 3105 C C . ASN A 1 395 ? 4.165 27.463 28.460 1.00 80.94 395 ASN A C 1
ATOM 3107 O O . ASN A 1 395 ? 3.038 27.309 27.998 1.00 80.94 395 ASN A O 1
ATOM 3111 N N . GLY A 1 396 ? 4.638 26.639 29.401 1.00 73.25 396 GLY A N 1
ATOM 3112 C CA . GLY A 1 396 ? 3.886 25.513 29.971 1.00 73.25 396 GLY A CA 1
ATOM 3113 C C . GLY A 1 396 ? 3.850 24.244 29.106 1.00 73.25 396 GLY A C 1
ATOM 3114 O O . GLY A 1 396 ? 3.133 23.297 29.434 1.00 73.25 396 GLY A O 1
ATOM 3115 N N . ARG A 1 397 ? 4.625 24.177 28.016 1.00 61.06 397 ARG A N 1
ATOM 3116 C CA . ARG A 1 397 ? 4.731 22.993 27.150 1.00 61.06 397 ARG A CA 1
ATOM 3117 C C . ARG A 1 397 ? 5.778 22.017 27.681 1.00 61.06 397 ARG A C 1
ATOM 3119 O O . ARG A 1 397 ? 6.921 21.989 27.235 1.00 61.06 397 ARG A O 1
ATOM 3126 N N . VAL A 1 398 ? 5.371 21.174 28.627 1.00 43.28 398 VAL A N 1
ATOM 3127 C CA . VAL A 1 398 ? 6.233 20.107 29.158 1.00 43.28 398 VAL A CA 1
ATOM 3128 C C . VAL A 1 398 ? 6.386 18.976 28.133 1.00 43.28 398 VAL A C 1
ATOM 3130 O O . VAL A 1 398 ? 5.525 18.103 28.014 1.00 43.28 398 VAL A O 1
ATOM 3133 N N . TYR A 1 399 ? 7.511 18.957 27.419 1.00 43.12 399 TYR A N 1
ATOM 3134 C CA . TYR A 1 399 ? 7.967 17.775 26.685 1.00 43.12 399 TYR A CA 1
ATOM 3135 C C . TYR A 1 399 ? 8.685 16.789 27.631 1.00 43.12 399 TYR A C 1
ATOM 3137 O O . TYR A 1 399 ? 9.487 17.220 28.461 1.00 43.12 399 TYR A O 1
ATOM 3145 N N . PRO A 1 400 ? 8.460 15.463 27.519 1.00 37.25 400 PRO A N 1
ATOM 3146 C CA . PRO A 1 400 ? 9.193 14.479 28.315 1.00 37.25 400 PRO A CA 1
ATOM 3147 C C . PRO A 1 400 ? 10.705 14.516 28.042 1.00 37.25 400 PRO A C 1
ATOM 3149 O O . PRO A 1 400 ? 11.147 14.321 26.909 1.00 37.25 400 PRO A O 1
ATOM 3152 N N . GLN A 1 401 ? 11.501 14.714 29.097 1.00 36.78 401 GLN A N 1
ATOM 3153 C CA . GLN A 1 401 ? 12.969 14.820 29.076 1.00 36.78 401 GLN A CA 1
ATOM 3154 C C . GLN A 1 401 ? 13.670 13.461 28.837 1.00 36.78 401 GLN A C 1
ATOM 3156 O O . GLN A 1 401 ? 14.438 12.963 29.657 1.00 36.78 401 GLN A O 1
ATOM 3161 N N . HIS A 1 402 ? 13.424 12.858 27.672 1.00 36.84 402 HIS A N 1
ATOM 3162 C CA . HIS A 1 402 ? 14.060 11.618 27.224 1.00 36.84 402 HIS A CA 1
ATOM 3163 C C . HIS A 1 402 ? 14.613 11.750 25.799 1.00 36.84 402 HIS A C 1
ATOM 3165 O O . HIS A 1 402 ? 14.029 11.198 24.875 1.00 36.84 402 HIS A O 1
ATOM 3171 N N . TYR A 1 403 ? 15.736 12.461 25.628 1.00 37.38 403 TYR A N 1
ATOM 3172 C CA . TYR A 1 403 ? 16.840 12.142 24.692 1.00 37.38 403 TYR A CA 1
ATOM 3173 C C . TYR A 1 403 ? 17.911 13.252 24.761 1.00 37.38 403 TYR A C 1
ATOM 3175 O O . TYR A 1 403 ? 17.695 14.314 24.188 1.00 37.38 403 TYR A O 1
ATOM 3183 N N . HIS A 1 404 ? 19.057 13.012 25.430 1.00 33.00 404 HIS A N 1
ATOM 3184 C CA . HIS A 1 404 ? 20.370 13.619 25.082 1.00 33.00 404 HIS A CA 1
ATOM 3185 C C . HIS A 1 404 ? 21.571 13.146 25.932 1.00 33.00 404 HIS A C 1
ATOM 3187 O O . HIS A 1 404 ? 22.701 13.188 25.448 1.00 33.00 404 HIS A O 1
ATOM 3193 N N . LYS A 1 405 ? 21.374 12.666 27.173 1.00 34.66 405 LYS A N 1
ATOM 3194 C CA . LYS A 1 405 ? 22.490 12.273 28.071 1.00 34.66 405 LYS A CA 1
ATOM 3195 C C . LYS A 1 405 ? 23.275 11.011 27.658 1.00 34.66 405 LYS A C 1
ATOM 3197 O O . LYS A 1 405 ? 24.347 10.774 28.202 1.00 34.66 405 LYS A O 1
ATOM 3202 N N . SER A 1 406 ? 22.792 10.216 26.702 1.00 36.84 406 SER A N 1
ATOM 3203 C CA . SER A 1 406 ? 23.342 8.888 26.371 1.00 36.84 406 SER A CA 1
ATOM 3204 C C . SER A 1 406 ? 24.551 8.867 25.423 1.00 36.84 406 SER A C 1
ATOM 3206 O O . SER A 1 406 ? 25.116 7.803 25.209 1.00 36.84 406 SER A O 1
ATOM 3208 N N . ILE A 1 407 ? 24.961 9.997 24.834 1.00 36.88 407 ILE A N 1
ATOM 3209 C CA . ILE A 1 407 ? 25.995 10.013 23.773 1.00 36.88 407 ILE A CA 1
ATOM 3210 C C . ILE A 1 407 ? 27.411 10.304 24.317 1.00 36.88 407 ILE A C 1
ATOM 3212 O O . ILE A 1 407 ? 28.399 10.011 23.648 1.00 36.88 407 ILE A O 1
ATOM 3216 N N . ALA A 1 408 ? 27.537 10.838 25.538 1.00 34.84 408 ALA A N 1
ATOM 3217 C CA . ALA A 1 408 ? 28.837 11.170 26.134 1.00 34.84 408 ALA A CA 1
ATOM 3218 C C . ALA A 1 408 ? 29.547 9.966 26.786 1.00 34.84 408 ALA A C 1
ATOM 3220 O O . ALA A 1 408 ? 30.769 9.873 26.739 1.00 34.84 408 ALA A O 1
ATOM 3221 N N . THR A 1 409 ? 28.798 9.032 27.379 1.00 37.44 409 THR A N 1
ATOM 3222 C CA . THR A 1 409 ? 29.350 7.930 28.190 1.00 37.44 409 THR A CA 1
ATOM 3223 C C . THR A 1 409 ? 29.731 6.687 27.381 1.00 37.44 409 THR A C 1
ATOM 3225 O O . THR A 1 409 ? 30.630 5.949 27.776 1.00 37.44 409 THR A O 1
ATOM 3228 N N . SER A 1 410 ? 29.114 6.456 26.218 1.00 36.16 410 SER A N 1
ATOM 3229 C CA . SER A 1 410 ? 29.326 5.243 25.407 1.00 36.16 410 SER A CA 1
ATOM 3230 C C . SER A 1 410 ? 30.669 5.168 24.662 1.00 36.16 410 SER A C 1
ATOM 3232 O O . SER A 1 410 ? 30.870 4.230 23.897 1.00 36.16 410 SER A O 1
ATOM 3234 N N . ARG A 1 411 ? 31.583 6.136 24.839 1.00 34.03 411 ARG A N 1
ATOM 3235 C CA . ARG A 1 411 ? 32.873 6.188 24.117 1.00 34.03 411 ARG A CA 1
ATOM 3236 C C . ARG A 1 411 ? 34.099 5.792 24.955 1.00 34.03 411 ARG A C 1
ATOM 3238 O O . ARG A 1 411 ? 35.193 5.754 24.409 1.00 34.03 411 ARG A O 1
ATOM 3245 N N . LEU A 1 412 ? 33.914 5.480 26.242 1.00 36.03 412 LEU A N 1
ATOM 3246 C CA . LEU A 1 412 ? 34.986 5.043 27.158 1.00 36.03 412 LEU A CA 1
ATOM 3247 C C . LEU A 1 412 ? 34.884 3.567 27.593 1.00 36.03 412 LEU A C 1
ATOM 3249 O O . LEU A 1 412 ? 35.830 3.040 28.163 1.00 36.03 412 LEU A O 1
ATOM 3253 N N . LYS A 1 413 ? 33.777 2.872 27.293 1.00 34.91 413 LYS A N 1
ATOM 3254 C CA . LYS A 1 413 ? 33.605 1.429 27.549 1.00 34.91 413 LYS A CA 1
ATOM 3255 C C . LYS A 1 413 ? 33.731 0.614 26.256 1.00 34.91 413 LYS A C 1
ATOM 3257 O O . LYS A 1 413 ? 32.734 0.118 25.739 1.00 34.91 413 LYS A O 1
ATOM 3262 N N . LEU A 1 414 ? 34.948 0.530 25.714 1.00 34.47 414 LEU A N 1
ATOM 3263 C CA . LEU A 1 414 ? 35.252 -0.282 24.521 1.00 34.47 414 LEU A CA 1
ATOM 3264 C C . LEU A 1 414 ? 36.488 -1.194 24.661 1.00 34.47 414 LEU A C 1
ATOM 3266 O O . LEU A 1 414 ? 36.735 -1.985 23.758 1.00 34.47 414 LEU A O 1
ATOM 3270 N N . ASN A 1 415 ? 37.216 -1.122 25.785 1.00 36.22 415 ASN A N 1
ATOM 3271 C CA . ASN A 1 415 ? 38.472 -1.849 26.020 1.00 36.22 415 ASN A CA 1
ATOM 3272 C C . ASN A 1 415 ? 38.436 -2.699 27.313 1.00 36.22 415 ASN A C 1
ATOM 3274 O O . ASN A 1 415 ? 39.330 -2.583 28.145 1.00 36.22 415 ASN A O 1
ATOM 3278 N N . GLN A 1 416 ? 37.414 -3.538 27.509 1.00 39.53 416 GLN A N 1
ATOM 3279 C CA . GLN A 1 416 ? 37.467 -4.642 28.482 1.00 39.53 416 GLN A CA 1
ATOM 3280 C C . GLN A 1 416 ? 36.419 -5.727 28.147 1.00 39.53 416 GLN A C 1
ATOM 3282 O O . GLN A 1 416 ? 35.601 -5.539 27.246 1.00 39.53 416 GLN A O 1
ATOM 3287 N N . ASP A 1 417 ? 36.446 -6.825 28.908 1.00 32.47 417 ASP A N 1
ATOM 3288 C CA . ASP A 1 417 ? 35.463 -7.925 28.943 1.00 32.47 417 ASP A CA 1
ATOM 3289 C C . ASP A 1 417 ? 35.506 -8.965 27.802 1.00 32.47 417 ASP A C 1
ATOM 3291 O O . ASP A 1 417 ? 34.485 -9.533 27.399 1.00 32.47 417 ASP A O 1
ATOM 3295 N N . ASP A 1 418 ? 36.717 -9.341 27.379 1.00 36.06 418 ASP A N 1
ATOM 3296 C CA . ASP A 1 418 ? 36.966 -10.689 26.852 1.00 36.06 418 ASP A CA 1
ATOM 3297 C C . ASP A 1 418 ? 36.908 -11.728 27.989 1.00 36.06 418 ASP A C 1
ATOM 3299 O O . ASP A 1 418 ? 37.924 -12.101 28.574 1.00 36.06 418 ASP A O 1
ATOM 3303 N N . ASN A 1 419 ? 35.715 -12.254 28.289 1.00 33.41 419 ASN A N 1
ATOM 3304 C CA . ASN A 1 419 ? 35.617 -13.620 28.810 1.00 33.41 419 ASN A CA 1
ATOM 3305 C C . ASN A 1 419 ? 34.305 -14.313 28.407 1.00 33.41 419 ASN A C 1
ATOM 3307 O O . ASN A 1 419 ? 33.205 -13.890 28.764 1.00 33.41 419 ASN A O 1
ATOM 3311 N N . ARG A 1 420 ? 34.422 -15.420 27.665 1.00 40.69 420 ARG A N 1
ATOM 3312 C CA . ARG A 1 420 ? 33.304 -16.295 27.292 1.00 40.69 420 ARG A CA 1
ATOM 3313 C C . ARG A 1 420 ? 33.510 -17.692 27.864 1.00 40.69 420 ARG A C 1
ATOM 3315 O O . ARG A 1 420 ? 34.100 -18.529 27.185 1.00 40.69 420 ARG A O 1
ATOM 3322 N N . GLN A 1 421 ? 32.890 -17.996 29.002 1.00 35.41 421 GLN A N 1
ATOM 3323 C CA . GLN A 1 421 ? 32.475 -19.367 29.309 1.00 35.41 421 GLN A CA 1
ATOM 3324 C C . GLN A 1 421 ? 31.428 -19.445 30.430 1.00 35.41 421 GLN A C 1
ATOM 3326 O O . GLN A 1 421 ? 31.290 -18.549 31.252 1.00 35.41 421 GLN A O 1
ATOM 3331 N N . ASN A 1 422 ? 30.702 -20.566 30.418 1.00 37.38 422 ASN A N 1
ATOM 3332 C CA . ASN A 1 422 ? 29.892 -21.125 31.502 1.00 37.38 422 ASN A CA 1
ATOM 3333 C C . ASN A 1 422 ? 28.737 -20.281 32.102 1.00 37.38 422 ASN A C 1
ATOM 3335 O O . ASN A 1 422 ? 28.892 -19.592 33.107 1.00 37.38 422 ASN A O 1
ATOM 3339 N N . ARG A 1 423 ? 27.516 -20.483 31.579 1.00 33.62 423 ARG A N 1
ATOM 3340 C CA . ARG A 1 423 ? 26.274 -20.472 32.382 1.00 33.62 423 ARG A CA 1
ATOM 3341 C C . ARG A 1 423 ? 25.214 -21.382 31.750 1.00 33.62 423 ARG A C 1
ATOM 3343 O O . ARG A 1 423 ? 24.728 -21.103 30.656 1.00 33.62 423 ARG A O 1
ATOM 3350 N N . GLN A 1 424 ? 24.862 -22.463 32.447 1.00 28.59 424 GLN A N 1
ATOM 3351 C CA . GLN A 1 424 ? 23.720 -23.329 32.116 1.00 28.59 424 GLN A CA 1
ATOM 3352 C C . GLN A 1 424 ? 22.378 -22.596 32.365 1.00 28.59 424 GLN A C 1
ATOM 3354 O O . GLN A 1 424 ? 22.347 -21.625 33.130 1.00 28.59 424 GLN A O 1
ATOM 3359 N N . PRO A 1 425 ? 21.266 -22.998 31.717 1.00 35.78 425 PRO A N 1
ATOM 3360 C CA . PRO A 1 425 ? 20.035 -22.211 31.707 1.00 35.78 425 PRO A CA 1
ATOM 3361 C C . PRO A 1 425 ? 19.229 -22.368 33.003 1.00 35.78 425 PRO A C 1
ATOM 3363 O O . PRO A 1 425 ? 18.601 -23.398 33.239 1.00 35.78 425 PRO A O 1
ATOM 3366 N N . SER A 1 426 ? 19.167 -21.312 33.815 1.00 30.97 426 SER A N 1
ATOM 3367 C CA . SER A 1 426 ? 18.215 -21.239 34.925 1.00 30.97 426 SER A CA 1
ATOM 3368 C C . SER A 1 426 ? 16.777 -21.062 34.417 1.00 30.97 426 SER A C 1
ATOM 3370 O O . SER A 1 426 ? 16.508 -20.359 33.438 1.00 30.97 426 SER A O 1
ATOM 3372 N N . THR A 1 427 ? 15.825 -21.703 35.098 1.00 37.75 427 THR A N 1
ATOM 3373 C CA . THR A 1 427 ? 14.391 -21.698 34.768 1.00 37.75 427 THR A CA 1
ATOM 3374 C C . THR A 1 427 ? 13.733 -20.362 35.124 1.00 37.75 427 THR A C 1
ATOM 3376 O O . THR A 1 427 ? 13.005 -20.248 36.108 1.00 37.75 427 THR A O 1
ATOM 3379 N N . ILE A 1 428 ? 14.003 -19.325 34.329 1.00 36.38 428 ILE A N 1
ATOM 3380 C CA . ILE A 1 428 ? 13.458 -17.981 34.546 1.00 36.38 428 ILE A CA 1
ATOM 3381 C C . ILE A 1 428 ? 12.007 -17.889 34.051 1.00 36.38 428 ILE A C 1
ATOM 3383 O O . ILE A 1 428 ? 11.644 -18.376 32.978 1.00 36.38 428 ILE A O 1
ATOM 3387 N N . THR A 1 429 ? 11.176 -17.249 34.872 1.00 34.12 429 THR A N 1
ATOM 3388 C CA . THR A 1 429 ? 9.725 -17.134 34.724 1.00 34.12 429 THR A CA 1
ATOM 3389 C C . THR A 1 429 ? 9.284 -16.482 33.411 1.00 34.12 429 THR A C 1
ATOM 3391 O O . THR A 1 429 ? 9.944 -15.623 32.824 1.00 34.12 429 THR A O 1
ATOM 3394 N N . LYS A 1 430 ? 8.102 -16.894 32.945 1.00 38.81 430 LYS A N 1
ATOM 3395 C CA . LYS A 1 430 ? 7.568 -16.620 31.599 1.00 38.81 430 LYS A CA 1
ATOM 3396 C C . LYS A 1 430 ? 6.997 -15.204 31.411 1.00 38.81 430 LYS A C 1
ATOM 3398 O O . LYS A 1 430 ? 6.210 -14.997 30.492 1.00 38.81 430 LYS A O 1
ATOM 3403 N N . ASP A 1 431 ? 7.382 -14.252 32.262 1.00 35.25 431 ASP A N 1
ATOM 3404 C CA . ASP A 1 431 ? 6.720 -12.948 32.418 1.00 35.25 431 ASP A CA 1
ATOM 3405 C C . ASP A 1 431 ? 7.625 -11.752 32.070 1.00 35.25 431 ASP A C 1
ATOM 3407 O O . ASP A 1 431 ? 7.679 -10.724 32.744 1.00 35.25 431 ASP A O 1
ATOM 3411 N N . ARG A 1 432 ? 8.347 -11.867 30.948 1.00 41.47 432 ARG A N 1
ATOM 3412 C CA . ARG A 1 432 ? 8.808 -10.674 30.226 1.00 41.47 432 ARG A CA 1
ATOM 3413 C C . ARG A 1 432 ? 7.614 -10.084 29.479 1.00 41.47 432 ARG A C 1
ATOM 3415 O O . ARG A 1 432 ? 7.374 -10.457 28.330 1.00 41.47 432 ARG A O 1
ATOM 3422 N N . MET A 1 433 ? 6.904 -9.143 30.104 1.00 42.97 433 MET A N 1
ATOM 3423 C CA . MET A 1 433 ? 5.926 -8.280 29.429 1.00 42.97 433 MET A CA 1
ATOM 3424 C C . MET A 1 433 ? 6.619 -7.410 28.366 1.00 42.97 433 MET A C 1
ATOM 3426 O O . MET A 1 433 ? 6.943 -6.245 28.583 1.00 42.97 433 MET A O 1
ATOM 3430 N N . SER A 1 434 ? 6.874 -7.986 27.191 1.00 45.69 434 SER A N 1
ATOM 3431 C CA . SER A 1 434 ? 7.433 -7.261 26.056 1.00 45.69 434 SER A CA 1
ATOM 3432 C C . SER A 1 434 ? 6.473 -6.174 25.582 1.00 45.69 434 SER A C 1
ATOM 3434 O O . SER A 1 434 ? 5.283 -6.432 25.417 1.00 45.69 434 SER A O 1
ATOM 3436 N N . THR A 1 435 ? 7.003 -5.009 25.211 1.00 59.50 435 THR A N 1
ATOM 3437 C CA . THR A 1 435 ? 6.284 -3.888 24.567 1.00 59.50 435 THR A CA 1
ATOM 3438 C C . THR A 1 435 ? 5.780 -4.191 23.140 1.00 59.50 435 THR A C 1
ATOM 3440 O O . THR A 1 435 ? 5.463 -3.285 22.372 1.00 59.50 435 THR A O 1
ATOM 3443 N N . PHE A 1 436 ? 5.683 -5.473 22.780 1.00 63.34 436 PHE A N 1
ATOM 3444 C CA . PHE A 1 436 ? 5.293 -6.004 21.479 1.00 63.34 436 PHE A CA 1
ATOM 3445 C C . PHE A 1 436 ? 4.070 -6.918 21.633 1.00 63.34 436 PHE A C 1
ATOM 3447 O O . PHE A 1 436 ? 4.079 -7.834 22.457 1.00 63.34 436 PHE A O 1
ATOM 3454 N N . GLU A 1 437 ? 3.032 -6.720 20.814 1.00 74.81 437 GLU A N 1
ATOM 3455 C CA . GLU A 1 437 ? 1.920 -7.679 20.728 1.00 74.81 437 GLU A CA 1
ATOM 3456 C C . GLU A 1 437 ? 2.433 -9.025 20.171 1.00 74.81 437 GLU A C 1
ATOM 3458 O O . GLU A 1 437 ? 3.276 -9.031 19.268 1.00 74.81 437 GLU A O 1
ATOM 3463 N N . PRO A 1 438 ? 1.920 -10.187 20.618 1.00 82.81 438 PRO A N 1
ATOM 3464 C CA . PRO A 1 438 ? 2.476 -11.486 20.228 1.00 82.81 438 PRO A CA 1
ATOM 3465 C C . PRO A 1 438 ? 2.392 -11.768 18.718 1.00 82.81 438 PRO A C 1
ATOM 3467 O O . PRO A 1 438 ? 3.288 -12.418 18.175 1.00 82.81 438 PRO A O 1
ATOM 3470 N N . VAL A 1 439 ? 1.349 -11.277 18.030 1.00 91.75 439 VAL A N 1
ATOM 3471 C CA . VAL A 1 439 ? 1.203 -11.300 16.561 1.00 91.75 439 VAL A CA 1
ATOM 3472 C C . VAL A 1 439 ? 0.332 -10.123 16.100 1.00 91.75 439 VAL A C 1
ATOM 3474 O O . VAL A 1 439 ? -0.869 -10.113 16.361 1.00 91.75 439 VAL A O 1
ATOM 3477 N N . ILE A 1 440 ? 0.890 -9.187 15.325 1.00 95.00 440 ILE A N 1
ATOM 3478 C CA . ILE A 1 440 ? 0.107 -8.111 14.691 1.00 95.00 440 ILE A CA 1
ATOM 3479 C C . ILE A 1 440 ? -0.399 -8.587 13.324 1.00 95.00 440 ILE A C 1
ATOM 3481 O O . ILE A 1 440 ? 0.397 -8.927 12.447 1.00 95.00 440 ILE A O 1
ATOM 3485 N N . THR A 1 441 ? -1.719 -8.576 13.110 1.00 96.88 441 THR A N 1
ATOM 3486 C CA . THR A 1 441 ? -2.331 -8.926 11.812 1.00 96.88 441 THR A CA 1
ATOM 3487 C C . THR A 1 441 ? -2.760 -7.660 11.064 1.00 96.88 441 THR A C 1
ATOM 3489 O O . THR A 1 441 ? -3.691 -6.980 11.488 1.00 96.88 441 THR A O 1
ATOM 3492 N N . ILE A 1 442 ? -2.111 -7.338 9.945 1.00 97.69 442 ILE A N 1
ATOM 3493 C CA . ILE A 1 442 ? -2.356 -6.135 9.136 1.00 97.69 442 ILE A CA 1
ATOM 3494 C C . ILE A 1 442 ? -3.230 -6.474 7.920 1.00 97.69 442 ILE A C 1
ATOM 3496 O O . ILE A 1 442 ? -2.935 -7.406 7.174 1.00 97.69 442 ILE A O 1
ATOM 3500 N N . ASP A 1 443 ? -4.281 -5.687 7.690 1.00 97.50 443 ASP A N 1
ATOM 3501 C CA . ASP A 1 443 ? -5.110 -5.736 6.481 1.00 97.50 443 ASP A CA 1
ATOM 3502 C C . ASP A 1 443 ? -4.454 -4.950 5.336 1.00 97.50 443 ASP A C 1
ATOM 3504 O O . ASP A 1 443 ? -4.368 -3.726 5.385 1.00 97.50 443 ASP A O 1
ATOM 3508 N N . GLY A 1 444 ? -4.010 -5.638 4.284 1.00 96.94 444 GLY A N 1
ATOM 3509 C CA . GLY A 1 444 ? -3.370 -5.039 3.112 1.00 96.94 444 GLY A CA 1
ATOM 3510 C C . GLY A 1 444 ? -4.297 -4.181 2.244 1.00 96.94 444 GLY A C 1
ATOM 3511 O O . GLY A 1 444 ? -3.799 -3.368 1.460 1.00 96.94 444 GLY A O 1
ATOM 3512 N N . LYS A 1 445 ? -5.629 -4.289 2.394 1.00 97.38 445 LYS A N 1
ATOM 3513 C CA . LYS A 1 445 ? -6.589 -3.536 1.568 1.00 97.38 445 LYS A CA 1
ATOM 3514 C C . LYS A 1 445 ? -6.292 -2.035 1.602 1.00 97.38 445 LYS A C 1
ATOM 3516 O O . LYS A 1 445 ? -6.233 -1.422 2.664 1.00 97.38 445 LYS A O 1
ATOM 3521 N N . GLY A 1 446 ? -6.140 -1.427 0.426 1.00 96.38 446 GLY A N 1
ATOM 3522 C CA . GLY A 1 446 ? -5.995 0.025 0.294 1.00 96.38 446 GLY A CA 1
ATOM 3523 C C . GLY A 1 446 ? -4.647 0.596 0.752 1.00 96.38 446 GLY A C 1
ATOM 3524 O O . GLY A 1 446 ? -4.510 1.818 0.816 1.00 96.38 446 GLY A O 1
ATOM 3525 N N . HIS A 1 447 ? -3.650 -0.237 1.064 1.00 98.50 447 HIS A N 1
ATOM 3526 C CA . HIS A 1 447 ? -2.308 0.220 1.433 1.00 98.50 447 HIS A CA 1
ATOM 3527 C C . HIS A 1 447 ? -1.389 0.332 0.211 1.00 98.50 447 HIS A C 1
ATOM 3529 O O . HIS A 1 447 ? -1.421 -0.499 -0.695 1.00 98.50 447 HIS A O 1
ATOM 3535 N N . LEU A 1 448 ? -0.524 1.348 0.202 1.00 98.31 448 LEU A N 1
ATOM 3536 C CA . LEU A 1 448 ? 0.545 1.501 -0.779 1.00 98.31 448 LEU A CA 1
ATOM 3537 C C . LEU A 1 448 ? 1.683 0.530 -0.454 1.00 98.31 448 LEU A C 1
ATOM 3539 O O . LEU A 1 448 ? 2.400 0.709 0.533 1.00 98.31 448 LEU A O 1
ATOM 3543 N N . LEU A 1 449 ? 1.861 -0.466 -1.323 1.00 98.06 449 LEU A N 1
ATOM 3544 C CA . LEU A 1 449 ? 2.747 -1.621 -1.169 1.00 98.06 449 LEU A CA 1
ATOM 3545 C C . LEU A 1 449 ? 4.139 -1.258 -0.624 1.00 98.06 449 LEU A C 1
ATOM 3547 O O . LEU A 1 449 ? 4.552 -1.815 0.388 1.00 98.06 449 LEU A O 1
ATOM 3551 N N . GLY A 1 450 ? 4.825 -0.274 -1.217 1.00 97.31 450 GLY A N 1
ATOM 3552 C CA . GLY A 1 450 ? 6.166 0.135 -0.772 1.00 97.31 450 GLY A CA 1
ATOM 3553 C C . GLY A 1 450 ? 6.201 0.834 0.596 1.00 97.31 450 GLY A C 1
ATOM 3554 O O . GLY A 1 450 ? 7.118 0.600 1.380 1.00 97.31 450 GLY A O 1
ATOM 3555 N N . ARG A 1 451 ? 5.187 1.651 0.926 1.00 97.88 451 ARG A N 1
ATOM 3556 C CA . ARG A 1 451 ? 5.094 2.334 2.235 1.00 97.88 451 ARG A CA 1
ATOM 3557 C C . ARG A 1 451 ? 4.762 1.345 3.356 1.00 97.88 451 ARG A C 1
ATOM 3559 O O . ARG A 1 451 ? 5.311 1.449 4.454 1.00 97.88 451 ARG A O 1
ATOM 3566 N N . LEU A 1 452 ? 3.897 0.368 3.070 1.00 98.25 452 LEU A N 1
ATOM 3567 C CA . LEU A 1 452 ? 3.601 -0.713 4.005 1.00 98.25 452 LEU A CA 1
ATOM 3568 C C . LEU A 1 452 ? 4.833 -1.603 4.204 1.00 98.25 452 LEU A C 1
ATOM 3570 O O . LEU A 1 452 ? 5.209 -1.852 5.346 1.00 98.25 452 LEU A O 1
ATOM 3574 N N . ALA A 1 453 ? 5.495 -2.015 3.117 1.00 98.31 453 ALA A N 1
ATOM 3575 C CA . ALA A 1 453 ? 6.687 -2.858 3.177 1.00 98.31 453 ALA A CA 1
ATOM 3576 C C . ALA A 1 453 ? 7.806 -2.229 4.023 1.00 98.31 453 ALA A C 1
ATOM 3578 O O . ALA A 1 453 ? 8.388 -2.921 4.851 1.00 98.31 453 ALA A O 1
ATOM 3579 N N . SER A 1 454 ? 8.040 -0.917 3.893 1.00 98.12 454 SER A N 1
ATOM 3580 C CA . SER A 1 454 ? 9.023 -0.182 4.704 1.00 98.12 454 SER A CA 1
ATOM 3581 C C . SER A 1 454 ? 8.684 -0.198 6.202 1.00 98.12 454 SER A C 1
ATOM 3583 O O . SER A 1 454 ? 9.548 -0.493 7.030 1.00 98.12 454 SER A O 1
ATOM 3585 N N . THR A 1 455 ? 7.412 0.032 6.553 1.00 97.38 455 THR A N 1
ATOM 3586 C CA . THR A 1 455 ? 6.955 -0.023 7.955 1.00 97.38 455 THR A CA 1
ATOM 3587 C C . THR A 1 455 ? 7.124 -1.431 8.534 1.00 97.38 455 THR A C 1
ATOM 3589 O O . THR A 1 455 ? 7.655 -1.601 9.630 1.00 97.38 455 THR A O 1
ATOM 3592 N N . VAL A 1 456 ? 6.704 -2.449 7.776 1.00 98.00 456 VAL A N 1
ATOM 3593 C CA . VAL A 1 456 ? 6.791 -3.861 8.170 1.00 98.00 456 VAL A CA 1
ATOM 3594 C C . VAL A 1 456 ? 8.252 -4.298 8.323 1.00 98.00 456 VAL A C 1
ATOM 3596 O O . VAL A 1 456 ? 8.597 -4.870 9.352 1.00 98.00 456 VAL A O 1
ATOM 3599 N N . ALA A 1 457 ? 9.133 -3.961 7.375 1.00 98.12 457 ALA A N 1
ATOM 3600 C CA . ALA A 1 457 ? 10.558 -4.299 7.422 1.00 98.12 457 ALA A CA 1
ATOM 3601 C C . ALA A 1 457 ? 11.249 -3.796 8.700 1.00 98.12 457 ALA A C 1
ATOM 3603 O O . ALA A 1 457 ? 11.965 -4.557 9.354 1.00 98.12 457 ALA A O 1
ATOM 3604 N N . LYS A 1 458 ? 10.995 -2.541 9.102 1.00 96.62 458 LYS A N 1
ATOM 3605 C CA . LYS A 1 458 ? 11.562 -1.982 10.339 1.00 96.62 458 LYS A CA 1
ATOM 3606 C C . LYS A 1 458 ? 11.064 -2.724 11.582 1.00 96.62 458 LYS A C 1
ATOM 3608 O O . LYS A 1 458 ? 11.869 -3.033 12.454 1.00 96.62 458 LYS A O 1
ATOM 3613 N N . GLN A 1 459 ? 9.776 -3.062 11.650 1.00 95.88 459 GLN A N 1
ATOM 3614 C CA . GLN A 1 459 ? 9.212 -3.758 12.812 1.00 95.88 459 GLN A CA 1
ATOM 3615 C C . GLN A 1 459 ? 9.672 -5.224 12.919 1.00 95.88 459 GLN A C 1
ATOM 3617 O O . GLN A 1 459 ? 9.995 -5.685 14.013 1.00 95.88 459 GLN A O 1
ATOM 3622 N N . LEU A 1 460 ? 9.827 -5.935 11.797 1.00 96.81 460 LEU A N 1
ATOM 3623 C CA . LEU A 1 460 ? 10.419 -7.283 11.771 1.00 96.81 460 LEU A CA 1
ATOM 3624 C C . LEU A 1 460 ? 11.867 -7.295 12.303 1.00 96.81 460 LEU A C 1
ATOM 3626 O O . LEU A 1 460 ? 12.266 -8.220 13.018 1.00 96.81 460 LEU A O 1
ATOM 3630 N N . LEU A 1 461 ? 12.646 -6.248 11.993 1.00 95.88 461 LEU A N 1
ATOM 3631 C CA . LEU A 1 461 ? 14.016 -6.035 12.486 1.00 95.88 461 LEU A CA 1
ATOM 3632 C C . LEU A 1 461 ? 14.094 -5.602 13.962 1.00 95.88 461 LEU A C 1
ATOM 3634 O O . LEU A 1 461 ? 15.156 -5.773 14.572 1.00 95.88 461 LEU A O 1
ATOM 3638 N N . ASN A 1 462 ? 12.994 -5.077 14.515 1.00 94.06 462 ASN A N 1
ATOM 3639 C CA . ASN A 1 462 ? 12.810 -4.804 15.945 1.00 94.06 462 ASN A CA 1
ATOM 3640 C C . ASN A 1 462 ? 12.360 -6.057 16.733 1.00 94.06 462 ASN A C 1
ATOM 3642 O O . ASN A 1 462 ? 12.426 -6.052 17.954 1.00 94.06 462 ASN A O 1
ATOM 3646 N N . GLY A 1 463 ? 11.913 -7.125 16.055 1.00 91.75 463 GLY A N 1
ATOM 3647 C CA . GLY A 1 463 ? 11.476 -8.387 16.676 1.00 91.75 463 GLY A CA 1
ATOM 3648 C C . GLY A 1 463 ? 9.971 -8.672 16.604 1.00 91.75 463 GLY A C 1
ATOM 3649 O O . GLY A 1 463 ? 9.551 -9.788 16.909 1.00 91.75 463 GLY A O 1
ATOM 3650 N N . GLN A 1 464 ? 9.161 -7.717 16.139 1.00 95.19 464 GLN A N 1
ATOM 3651 C CA . GLN A 1 464 ? 7.708 -7.863 16.042 1.00 95.19 464 GLN A CA 1
ATOM 3652 C C . GLN A 1 464 ? 7.314 -8.955 15.033 1.00 95.19 464 GLN A C 1
ATOM 3654 O O . GLN A 1 464 ? 7.752 -8.939 13.882 1.00 95.19 464 GLN A O 1
ATOM 3659 N N . LYS A 1 465 ? 6.430 -9.875 15.437 1.00 96.06 465 LYS A N 1
ATOM 3660 C CA . LYS A 1 465 ? 5.788 -10.852 14.539 1.00 96.06 465 LYS A CA 1
ATOM 3661 C C . LYS A 1 465 ? 4.629 -10.185 13.799 1.00 96.06 465 LYS A C 1
ATOM 3663 O O . LYS A 1 465 ? 3.764 -9.582 14.442 1.00 96.06 465 LYS A O 1
ATOM 3668 N N . ILE A 1 466 ? 4.617 -10.276 12.468 1.00 97.25 466 ILE A N 1
ATOM 3669 C CA . ILE A 1 466 ? 3.648 -9.589 11.601 1.00 97.25 466 ILE A CA 1
ATOM 3670 C C . ILE A 1 466 ? 3.049 -10.560 10.587 1.00 97.25 466 ILE A C 1
ATOM 3672 O O . ILE A 1 466 ? 3.754 -11.303 9.905 1.00 97.25 466 ILE A O 1
ATOM 3676 N N . VAL A 1 467 ? 1.730 -10.494 10.436 1.00 97.88 467 VAL A N 1
ATOM 3677 C CA . VAL A 1 467 ? 0.982 -11.205 9.401 1.00 97.88 467 VAL A CA 1
ATOM 3678 C C . VAL A 1 467 ? 0.276 -10.184 8.524 1.00 97.88 467 VAL A C 1
ATOM 3680 O O . VAL A 1 467 ? -0.537 -9.416 9.026 1.00 97.88 467 VAL A O 1
ATOM 3683 N N . VAL A 1 468 ? 0.561 -10.161 7.224 1.00 98.12 468 VAL A N 1
ATOM 3684 C CA . VAL A 1 468 ? -0.157 -9.307 6.266 1.00 98.12 468 VAL A CA 1
ATOM 3685 C C . VAL A 1 468 ? -1.146 -10.165 5.486 1.00 98.12 468 VAL A C 1
ATOM 3687 O O . VAL A 1 468 ? -0.755 -11.129 4.833 1.00 98.12 468 VAL A O 1
ATOM 3690 N N . VAL A 1 469 ? -2.429 -9.824 5.570 1.00 98.00 469 VAL A N 1
ATOM 3691 C CA . VAL A 1 469 ? -3.523 -10.494 4.850 1.00 98.00 469 VAL A CA 1
ATOM 3692 C C . VAL A 1 469 ? -4.073 -9.583 3.752 1.00 98.00 469 VAL A C 1
ATOM 3694 O O . VAL A 1 469 ? -3.845 -8.375 3.780 1.00 98.00 469 VAL A O 1
ATOM 3697 N N . ARG A 1 470 ? -4.825 -10.137 2.798 1.00 97.62 470 ARG A N 1
ATOM 3698 C CA . ARG A 1 470 ? -5.426 -9.411 1.662 1.00 97.62 470 ARG A CA 1
ATOM 3699 C C . ARG A 1 470 ? -4.423 -8.701 0.756 1.00 97.62 470 ARG A C 1
ATOM 3701 O O . ARG A 1 470 ? -4.596 -7.538 0.376 1.00 97.62 470 ARG A O 1
ATOM 3708 N N . CYS A 1 471 ? -3.334 -9.390 0.418 1.00 98.06 471 CYS A N 1
ATOM 3709 C CA . CYS A 1 471 ? -2.297 -8.835 -0.448 1.00 98.06 471 CYS A CA 1
ATOM 3710 C C . CYS A 1 471 ? -2.755 -8.579 -1.894 1.00 98.06 471 CYS A C 1
ATOM 3712 O O . CYS A 1 471 ? -2.189 -7.713 -2.555 1.00 98.06 471 CYS A O 1
ATOM 3714 N N . GLU A 1 472 ? -3.806 -9.245 -2.376 1.00 97.62 472 GLU A N 1
ATOM 3715 C CA . GLU A 1 472 ? -4.466 -8.921 -3.647 1.00 97.62 472 GLU A CA 1
ATOM 3716 C C . GLU A 1 472 ? -5.062 -7.501 -3.653 1.00 97.62 472 GLU A C 1
ATOM 3718 O O . GLU A 1 472 ? -5.039 -6.823 -4.681 1.00 97.62 472 GLU A O 1
ATOM 3723 N N . ALA A 1 473 ? -5.514 -7.010 -2.494 1.00 97.56 473 ALA A N 1
ATOM 3724 C CA . ALA A 1 473 ? -6.115 -5.689 -2.321 1.00 97.56 473 ALA A CA 1
ATOM 3725 C C . ALA A 1 473 ? -5.102 -4.565 -1.993 1.00 97.56 473 ALA A C 1
ATOM 3727 O O . ALA A 1 473 ? -5.510 -3.427 -1.726 1.00 97.56 473 ALA A O 1
ATOM 3728 N N . LEU A 1 474 ? -3.794 -4.858 -2.029 1.00 98.12 474 LEU A N 1
ATOM 3729 C CA . LEU A 1 474 ? -2.727 -3.850 -1.980 1.00 98.12 474 LEU A CA 1
ATOM 3730 C C . LEU A 1 474 ? -2.745 -2.959 -3.228 1.00 98.12 474 LEU A C 1
ATOM 3732 O O . LEU A 1 474 ? -3.213 -3.354 -4.298 1.00 98.12 474 LEU A O 1
ATOM 3736 N N . ASN A 1 475 ? -2.162 -1.763 -3.118 1.00 98.06 475 ASN A N 1
ATOM 3737 C CA . ASN A 1 475 ? -2.061 -0.810 -4.217 1.00 98.06 475 ASN A CA 1
ATOM 3738 C C . ASN A 1 475 ? -0.632 -0.357 -4.523 1.00 98.06 475 ASN A C 1
ATOM 3740 O O . ASN A 1 475 ? 0.235 -0.279 -3.653 1.00 98.06 475 ASN A O 1
ATOM 3744 N N . ILE A 1 476 ? -0.419 0.022 -5.780 1.00 97.44 476 ILE A N 1
ATOM 3745 C CA . ILE A 1 476 ? 0.789 0.683 -6.281 1.00 97.44 476 ILE A CA 1
ATOM 3746 C C . ILE A 1 476 ? 0.351 2.028 -6.879 1.00 97.44 476 ILE A C 1
ATOM 3748 O O . ILE A 1 476 ? -0.698 2.111 -7.515 1.00 97.44 476 ILE A O 1
ATOM 3752 N N . SER A 1 477 ? 1.112 3.097 -6.647 1.00 96.69 477 SER A N 1
ATOM 3753 C CA . SER A 1 477 ? 0.819 4.419 -7.211 1.00 96.69 477 SER A CA 1
ATOM 3754 C C . SER A 1 477 ? 1.157 4.490 -8.703 1.00 96.69 477 SER A C 1
ATOM 3756 O O . SER A 1 477 ? 2.149 3.919 -9.160 1.00 96.69 477 SER A O 1
ATOM 3758 N N . GLY A 1 478 ? 0.351 5.241 -9.455 1.00 95.69 478 GLY A N 1
ATOM 3759 C CA . GLY A 1 478 ? 0.447 5.312 -10.909 1.00 95.69 478 GLY A CA 1
ATOM 3760 C C . GLY A 1 478 ? -0.437 4.282 -11.613 1.00 95.69 478 GLY A C 1
ATOM 3761 O O . GLY A 1 478 ? -0.943 3.330 -11.025 1.00 95.69 478 GLY A O 1
ATOM 3762 N N . GLU A 1 479 ? -0.648 4.523 -12.899 1.00 96.50 479 GLU A N 1
ATOM 3763 C CA . GLU A 1 479 ? -1.580 3.780 -13.741 1.00 96.50 479 GLU A CA 1
ATOM 3764 C C . GLU A 1 479 ? -1.219 2.302 -13.936 1.00 96.50 479 GLU A C 1
ATOM 3766 O O . GLU A 1 479 ? -0.043 1.932 -13.998 1.00 96.50 479 GLU A O 1
ATOM 3771 N N . PHE A 1 480 ? -2.257 1.474 -14.095 1.00 97.25 480 PHE A N 1
ATOM 3772 C CA . PHE A 1 480 ? -2.156 0.031 -14.302 1.00 97.25 480 PHE A CA 1
ATOM 3773 C C . PHE A 1 480 ? -1.136 -0.352 -15.385 1.00 97.25 480 PHE A C 1
ATOM 3775 O O . PHE A 1 480 ? -0.219 -1.124 -15.109 1.00 97.25 480 PHE A O 1
ATOM 3782 N N . PHE A 1 481 ? -1.226 0.248 -16.575 1.00 96.94 481 PHE A N 1
ATOM 3783 C CA . PHE A 1 481 ? -0.321 -0.031 -17.693 1.00 96.94 481 PHE A CA 1
ATOM 3784 C C . PHE A 1 481 ? 1.153 0.240 -17.342 1.00 96.94 481 PHE A C 1
ATOM 3786 O O . PHE A 1 481 ? 2.032 -0.572 -17.628 1.00 96.94 481 PHE A O 1
ATOM 3793 N N . ARG A 1 482 ? 1.437 1.327 -16.609 1.00 96.56 482 ARG A N 1
ATOM 3794 C CA . ARG A 1 482 ? 2.802 1.668 -16.163 1.00 96.56 482 ARG A CA 1
ATOM 3795 C C . ARG A 1 482 ? 3.316 0.712 -15.079 1.00 96.56 482 ARG A C 1
ATOM 3797 O O . ARG A 1 482 ? 4.525 0.509 -14.983 1.00 96.56 482 ARG A O 1
ATOM 3804 N N . ALA A 1 483 ? 2.431 0.105 -14.284 1.00 96.94 483 ALA A N 1
ATOM 3805 C CA . ALA A 1 483 ? 2.786 -0.975 -13.362 1.00 96.94 483 ALA A CA 1
ATOM 3806 C C . ALA A 1 483 ? 3.040 -2.302 -14.105 1.00 96.94 483 ALA A C 1
ATOM 3808 O O . ALA A 1 483 ? 4.058 -2.947 -13.845 1.00 96.94 483 ALA A O 1
ATOM 3809 N N . LYS A 1 484 ? 2.187 -2.656 -15.080 1.00 96.31 484 LYS A N 1
ATOM 3810 C CA . LYS A 1 484 ? 2.346 -3.826 -15.962 1.00 96.31 484 LYS A CA 1
ATOM 3811 C C . LYS A 1 484 ? 3.680 -3.772 -16.713 1.00 96.31 484 LYS A C 1
ATOM 3813 O O . LYS A 1 484 ? 4.492 -4.680 -16.557 1.00 96.31 484 LYS A O 1
ATOM 3818 N N . LEU A 1 485 ? 3.985 -2.672 -17.410 1.00 97.12 485 LEU A N 1
ATOM 3819 C CA . LEU A 1 485 ? 5.266 -2.483 -18.112 1.00 97.12 485 LEU A CA 1
ATOM 3820 C C . LEU A 1 485 ? 6.487 -2.627 -17.188 1.00 97.12 485 LEU A C 1
ATOM 3822 O O . LEU A 1 485 ? 7.443 -3.318 -17.540 1.00 97.12 485 LEU A O 1
ATOM 3826 N N . LYS A 1 486 ? 6.457 -2.036 -15.983 1.00 96.69 486 LYS A N 1
ATOM 3827 C CA . LYS A 1 486 ? 7.532 -2.204 -14.986 1.00 96.69 486 LYS A CA 1
ATOM 3828 C C . LYS A 1 486 ? 7.701 -3.662 -14.550 1.00 96.69 486 LYS A C 1
ATOM 3830 O O . LYS A 1 486 ? 8.829 -4.095 -14.320 1.00 96.69 486 LYS A O 1
ATOM 3835 N N . TYR A 1 487 ? 6.609 -4.420 -14.454 1.00 96.69 487 TYR A N 1
ATOM 3836 C CA . TYR A 1 487 ? 6.663 -5.836 -14.107 1.00 96.69 487 TYR A CA 1
ATOM 3837 C C . TYR A 1 487 ? 7.177 -6.697 -15.276 1.00 96.69 487 TYR A C 1
ATOM 3839 O O . TYR A 1 487 ? 8.068 -7.511 -15.058 1.00 96.69 487 TYR A O 1
ATOM 3847 N N . HIS A 1 488 ? 6.751 -6.474 -16.527 1.00 96.19 488 HIS A N 1
ATOM 3848 C CA . HIS A 1 488 ? 7.345 -7.161 -17.692 1.00 96.19 488 HIS A CA 1
ATOM 3849 C C . HIS A 1 488 ? 8.837 -6.823 -17.870 1.00 96.19 488 HIS A C 1
ATOM 3851 O O . HIS A 1 488 ? 9.643 -7.704 -18.162 1.00 96.19 488 HIS A O 1
ATOM 3857 N N . ALA A 1 489 ? 9.250 -5.580 -17.598 1.00 97.00 489 ALA A N 1
ATOM 3858 C CA . ALA A 1 489 ? 10.665 -5.202 -17.566 1.00 97.00 489 ALA A CA 1
ATOM 3859 C C . ALA A 1 489 ? 11.458 -5.906 -16.444 1.00 97.00 489 ALA A C 1
ATOM 3861 O O . ALA A 1 489 ? 12.674 -6.059 -16.562 1.00 97.00 489 ALA A O 1
ATOM 3862 N N . TYR A 1 490 ? 10.793 -6.369 -15.378 1.00 95.25 490 TYR A N 1
ATOM 3863 C CA . TYR A 1 490 ? 11.377 -7.298 -14.410 1.00 95.25 490 TYR A CA 1
ATOM 3864 C C . TYR A 1 490 ? 11.377 -8.752 -14.929 1.00 95.25 490 TYR A C 1
ATOM 3866 O O . TYR A 1 490 ? 12.393 -9.428 -14.777 1.00 95.25 490 TYR A O 1
ATOM 3874 N N . LEU A 1 491 ? 10.312 -9.222 -15.592 1.00 94.62 491 LEU A N 1
ATOM 3875 C CA . LEU A 1 491 ? 10.247 -10.574 -16.177 1.00 94.62 491 LEU A CA 1
ATOM 3876 C C . LEU A 1 491 ? 11.379 -10.867 -17.172 1.00 94.62 491 LEU A C 1
ATOM 3878 O O . LEU A 1 491 ? 11.885 -11.981 -17.194 1.00 94.62 491 LEU A O 1
ATOM 3882 N N . ARG A 1 492 ? 11.853 -9.860 -17.917 1.00 94.75 492 ARG A N 1
ATOM 3883 C CA . ARG A 1 492 ? 13.019 -9.993 -18.814 1.00 94.75 492 ARG A CA 1
ATOM 3884 C C . ARG A 1 492 ? 14.370 -10.172 -18.095 1.00 94.75 492 ARG A C 1
ATOM 3886 O O . ARG A 1 492 ? 15.375 -10.410 -18.755 1.00 94.75 492 ARG A O 1
ATOM 3893 N N . LYS A 1 493 ? 14.440 -10.041 -16.763 1.00 94.31 493 LYS A N 1
ATOM 3894 C CA . LYS A 1 493 ? 15.688 -10.202 -15.991 1.00 94.31 493 LYS A CA 1
ATOM 3895 C C . LYS A 1 493 ? 15.909 -11.668 -15.625 1.00 94.31 493 LYS A C 1
ATOM 3897 O O . LYS A 1 493 ? 15.453 -12.113 -14.574 1.00 94.31 493 LYS A O 1
ATOM 3902 N N . MET A 1 494 ? 16.614 -12.385 -16.492 1.00 93.69 494 MET A N 1
ATOM 3903 C CA . MET A 1 494 ? 16.913 -13.814 -16.384 1.00 93.69 494 MET A CA 1
ATOM 3904 C C . MET A 1 494 ? 18.426 -14.055 -16.475 1.00 93.69 494 MET A C 1
ATOM 3906 O O . MET A 1 494 ? 19.142 -13.282 -17.110 1.00 93.69 494 MET A O 1
ATOM 3910 N N . THR A 1 495 ? 18.920 -15.118 -15.842 1.00 93.56 495 THR A N 1
ATOM 3911 C CA . THR A 1 495 ? 20.317 -15.554 -15.983 1.00 93.56 495 THR A CA 1
ATOM 3912 C C . THR A 1 495 ? 20.506 -16.208 -17.352 1.00 93.56 495 THR A C 1
ATOM 3914 O O . THR A 1 495 ? 19.815 -17.174 -17.661 1.00 93.56 495 THR A O 1
ATOM 3917 N N . ARG A 1 496 ? 21.431 -15.688 -18.175 1.00 91.00 496 ARG A N 1
ATOM 3918 C CA . ARG A 1 496 ? 21.594 -16.112 -19.582 1.00 91.00 496 ARG A CA 1
ATOM 3919 C C . ARG A 1 496 ? 22.008 -17.579 -19.738 1.00 91.00 496 ARG A C 1
ATOM 3921 O O . ARG A 1 496 ? 21.510 -18.232 -20.642 1.00 91.00 496 ARG A O 1
ATOM 3928 N N . TYR A 1 497 ? 22.899 -18.085 -18.879 1.00 91.31 497 TYR A N 1
ATOM 3929 C CA . TYR A 1 497 ? 23.427 -19.453 -18.995 1.00 91.31 497 TYR A CA 1
ATOM 3930 C C . TYR A 1 497 ? 22.473 -20.529 -18.448 1.00 91.31 497 TYR A C 1
ATOM 3932 O O . TYR A 1 497 ? 22.512 -21.669 -18.892 1.00 91.31 497 TYR A O 1
ATOM 3940 N N . ASN A 1 498 ? 21.633 -20.192 -17.464 1.00 90.62 498 ASN A N 1
ATOM 3941 C CA . ASN A 1 498 ? 20.650 -21.105 -16.887 1.00 90.62 498 ASN A CA 1
ATOM 3942 C C . ASN A 1 498 ? 19.499 -20.296 -16.250 1.00 90.62 498 ASN A C 1
ATOM 3944 O O . ASN A 1 498 ? 19.709 -19.655 -15.219 1.00 90.62 498 ASN A O 1
ATOM 3948 N N . PRO A 1 499 ? 18.278 -20.340 -16.813 1.00 89.25 499 PRO A N 1
ATOM 3949 C CA . PRO A 1 499 ? 17.104 -19.662 -16.261 1.00 89.25 499 PRO A CA 1
ATOM 3950 C C . PRO A 1 499 ? 16.701 -20.070 -14.837 1.00 89.25 499 PRO A C 1
ATOM 3952 O O . PRO A 1 499 ? 16.136 -19.250 -14.112 1.00 89.25 499 PRO A O 1
ATOM 3955 N N . THR A 1 500 ? 16.949 -21.322 -14.434 1.00 88.62 500 THR A N 1
ATOM 3956 C CA . THR A 1 500 ? 16.431 -21.899 -13.181 1.00 88.62 500 THR A CA 1
ATOM 3957 C C . THR A 1 500 ? 17.392 -21.730 -12.004 1.00 88.62 500 THR A C 1
ATOM 3959 O O . THR A 1 500 ? 16.942 -21.570 -10.868 1.00 88.62 500 THR A O 1
ATOM 3962 N N . ARG A 1 501 ? 18.711 -21.711 -12.254 1.00 85.38 501 ARG A N 1
ATOM 3963 C CA . ARG A 1 501 ? 19.751 -21.646 -11.212 1.00 85.38 501 ARG A CA 1
ATOM 3964 C C . ARG A 1 501 ? 20.403 -20.263 -11.125 1.00 85.38 501 ARG A C 1
ATOM 3966 O O . ARG A 1 501 ? 20.857 -19.701 -12.114 1.00 85.38 501 ARG A O 1
ATOM 3973 N N . GLY A 1 502 ? 20.455 -19.702 -9.915 1.00 79.06 502 GLY A N 1
ATOM 3974 C CA . GLY A 1 502 ? 21.087 -18.402 -9.631 1.00 79.06 502 GLY A CA 1
ATOM 3975 C C . GLY A 1 502 ? 20.327 -17.161 -10.133 1.00 79.06 502 GLY A C 1
ATOM 3976 O O . GLY A 1 502 ? 20.771 -16.042 -9.883 1.00 79.06 502 GLY A O 1
ATOM 3977 N N . GLY A 1 503 ? 19.195 -17.330 -10.826 1.00 87.81 503 GLY A N 1
ATOM 3978 C CA . GLY A 1 503 ? 18.433 -16.239 -11.441 1.00 87.81 503 GLY A CA 1
ATOM 3979 C C . GLY A 1 503 ? 17.361 -15.565 -10.561 1.00 87.81 503 GLY A C 1
ATOM 3980 O O . GLY A 1 503 ? 17.025 -16.043 -9.474 1.00 87.81 503 GLY A O 1
ATOM 3981 N N . PRO A 1 504 ? 16.782 -14.430 -11.010 1.00 93.25 504 PRO A N 1
ATOM 3982 C CA . PRO A 1 504 ? 15.805 -13.663 -10.228 1.00 93.25 504 PRO A CA 1
ATOM 3983 C C . PRO A 1 504 ? 14.378 -14.257 -10.200 1.00 93.25 504 PRO A C 1
ATOM 3985 O O . PRO A 1 504 ? 13.513 -13.793 -10.935 1.00 93.25 504 PRO A O 1
ATOM 3988 N N . PHE A 1 505 ? 14.067 -15.176 -9.277 1.00 93.62 505 PHE A N 1
ATOM 3989 C CA . PHE A 1 505 ? 12.735 -15.814 -9.152 1.00 93.62 505 PHE A CA 1
ATOM 3990 C C . PHE A 1 505 ? 11.518 -14.863 -9.258 1.00 93.62 505 PHE A C 1
ATOM 3992 O O . PHE A 1 505 ? 11.219 -14.075 -8.351 1.00 93.62 505 PHE A O 1
ATOM 3999 N N . HIS A 1 506 ? 10.787 -14.967 -10.373 1.00 95.25 506 HIS A N 1
ATOM 4000 C CA . HIS A 1 506 ? 9.672 -14.090 -10.751 1.00 95.25 506 HIS A CA 1
ATOM 4001 C C . HIS A 1 506 ? 8.328 -14.502 -10.126 1.00 95.25 506 HIS A C 1
ATOM 4003 O O . HIS A 1 506 ? 7.459 -15.073 -10.787 1.00 95.25 506 HIS A O 1
ATOM 4009 N N . PHE A 1 507 ? 8.122 -14.195 -8.845 1.00 95.94 507 PHE A N 1
ATOM 4010 C CA . PHE A 1 507 ? 6.879 -14.559 -8.152 1.00 95.94 507 PHE A CA 1
ATOM 4011 C C . PHE A 1 507 ? 5.640 -13.797 -8.653 1.00 95.94 507 PHE A C 1
ATOM 4013 O O . PHE A 1 507 ? 5.583 -12.571 -8.534 1.00 95.94 507 PHE A O 1
ATOM 4020 N N . ARG A 1 508 ? 4.628 -14.531 -9.141 1.00 96.38 508 ARG A N 1
ATOM 4021 C CA . ARG A 1 508 ? 3.363 -13.966 -9.653 1.00 96.38 508 ARG A CA 1
ATOM 4022 C C . ARG A 1 508 ? 2.351 -13.589 -8.572 1.00 96.38 508 ARG A C 1
ATOM 4024 O O . ARG A 1 508 ? 1.659 -12.599 -8.736 1.00 96.38 508 ARG A O 1
ATOM 4031 N N . ALA A 1 509 ? 2.257 -14.363 -7.492 1.00 97.75 509 ALA A N 1
ATOM 4032 C CA . ALA A 1 509 ? 1.209 -14.198 -6.482 1.00 97.75 509 ALA A CA 1
ATOM 4033 C C . ALA A 1 509 ? 1.363 -12.887 -5.665 1.00 97.75 509 ALA A C 1
ATOM 4035 O O . ALA A 1 509 ? 2.488 -12.593 -5.236 1.00 97.75 509 ALA A O 1
ATOM 4036 N N . PRO A 1 510 ? 0.283 -12.118 -5.400 1.00 97.94 510 PRO A N 1
ATOM 4037 C CA . PRO A 1 510 ? 0.322 -10.852 -4.657 1.00 97.94 510 PRO A CA 1
ATOM 4038 C C . PRO A 1 510 ? 1.096 -10.898 -3.330 1.00 97.94 510 PRO A C 1
ATOM 4040 O O . PRO A 1 510 ? 1.890 -10.001 -3.034 1.00 97.94 510 PRO A O 1
ATOM 4043 N N . SER A 1 511 ? 0.911 -11.961 -2.545 1.00 97.75 511 SER A N 1
ATOM 4044 C CA . SER A 1 511 ? 1.613 -12.215 -1.282 1.00 97.75 511 SER A CA 1
ATOM 4045 C C . SER A 1 511 ? 3.123 -12.334 -1.481 1.00 97.75 511 SER A C 1
ATOM 4047 O O . SER A 1 511 ? 3.912 -11.742 -0.745 1.00 97.75 511 SER A O 1
ATOM 4049 N N . ARG A 1 512 ? 3.551 -13.047 -2.526 1.00 97.69 512 ARG A N 1
ATOM 4050 C CA . ARG A 1 512 ? 4.964 -13.253 -2.857 1.00 97.69 512 ARG A CA 1
ATOM 4051 C C . ARG A 1 512 ? 5.606 -12.009 -3.474 1.00 97.69 512 ARG A C 1
ATOM 4053 O O . ARG A 1 512 ? 6.791 -11.774 -3.233 1.00 97.69 512 ARG A O 1
ATOM 4060 N N . ILE A 1 513 ? 4.839 -11.177 -4.183 1.00 97.69 513 ILE A N 1
ATOM 4061 C CA . ILE A 1 513 ? 5.274 -9.838 -4.612 1.00 97.69 513 ILE A CA 1
ATOM 4062 C C . ILE A 1 513 ? 5.528 -8.956 -3.379 1.00 97.69 513 ILE A C 1
ATOM 4064 O O . ILE A 1 513 ? 6.620 -8.397 -3.249 1.00 97.69 513 ILE A O 1
ATOM 4068 N N . PHE A 1 514 ? 4.581 -8.885 -2.434 1.00 98.19 514 PHE A N 1
ATOM 4069 C CA . PHE A 1 514 ? 4.758 -8.118 -1.195 1.00 98.19 514 PHE A CA 1
ATOM 4070 C C . PHE A 1 514 ? 5.947 -8.634 -0.363 1.00 98.19 514 PHE A C 1
ATOM 4072 O O . PHE A 1 514 ? 6.844 -7.854 -0.033 1.00 98.19 514 PHE A O 1
ATOM 4079 N N . TYR A 1 515 ? 6.024 -9.949 -0.125 1.00 98.25 515 TYR A N 1
ATOM 4080 C CA . TYR A 1 515 ? 7.155 -10.624 0.528 1.00 98.25 515 TYR A CA 1
ATOM 4081 C C . TYR A 1 515 ? 8.497 -10.249 -0.114 1.00 98.25 515 TYR A C 1
ATOM 4083 O O . TYR A 1 515 ? 9.441 -9.901 0.595 1.00 98.25 515 TYR A O 1
ATOM 4091 N N . LYS A 1 516 ? 8.592 -10.255 -1.454 1.00 97.62 516 LYS A N 1
ATOM 4092 C CA . LYS A 1 516 ? 9.818 -9.857 -2.158 1.00 97.62 516 LYS A CA 1
ATOM 4093 C C . LYS A 1 516 ? 10.184 -8.397 -1.877 1.00 97.62 516 LYS A C 1
ATOM 4095 O O . LYS A 1 516 ? 11.366 -8.106 -1.709 1.00 97.62 516 LYS A O 1
ATOM 4100 N N . THR A 1 517 ? 9.209 -7.489 -1.799 1.00 97.69 517 THR A N 1
ATOM 4101 C CA . THR A 1 517 ? 9.494 -6.078 -1.483 1.00 97.69 517 THR A CA 1
ATOM 4102 C C . THR A 1 517 ? 9.937 -5.857 -0.039 1.00 97.69 517 THR A C 1
ATOM 4104 O O . THR A 1 517 ? 10.870 -5.090 0.170 1.00 97.69 517 THR A O 1
ATOM 4107 N N . VAL A 1 518 ? 9.388 -6.592 0.936 1.00 98.31 518 VAL A N 1
ATOM 4108 C CA . VAL A 1 518 ? 9.887 -6.568 2.325 1.00 98.31 518 VAL A CA 1
ATOM 4109 C C . VAL A 1 518 ? 11.293 -7.176 2.417 1.00 98.31 518 VAL A C 1
ATOM 4111 O O . VAL A 1 518 ? 12.188 -6.567 2.995 1.00 98.31 518 VAL A O 1
ATOM 4114 N N . ARG A 1 519 ? 11.538 -8.316 1.754 1.00 98.06 519 ARG A N 1
ATOM 4115 C CA . ARG A 1 519 ? 12.867 -8.951 1.655 1.00 98.06 519 ARG A CA 1
ATOM 4116 C C . ARG A 1 519 ? 13.911 -8.040 0.998 1.00 98.06 519 ARG A C 1
ATOM 4118 O O . ARG A 1 519 ? 15.089 -8.138 1.323 1.00 98.06 519 ARG A O 1
ATOM 4125 N N . GLY A 1 520 ? 13.497 -7.157 0.087 1.00 97.62 520 GLY A N 1
ATOM 4126 C CA . GLY A 1 520 ? 14.354 -6.131 -0.519 1.00 97.62 520 GLY A CA 1
ATOM 4127 C C . GLY A 1 520 ? 14.727 -4.976 0.420 1.00 97.62 520 GLY A C 1
ATOM 4128 O O . GLY A 1 520 ? 15.656 -4.240 0.114 1.00 97.62 520 GLY A O 1
ATOM 4129 N N . MET A 1 521 ? 14.037 -4.832 1.556 1.00 98.31 521 MET A N 1
ATOM 4130 C CA . MET A 1 521 ? 14.277 -3.811 2.587 1.00 98.31 521 MET A CA 1
ATOM 4131 C C . MET A 1 521 ? 14.926 -4.392 3.859 1.00 98.31 521 MET A C 1
ATOM 4133 O O . MET A 1 521 ? 15.080 -3.685 4.851 1.00 98.31 521 MET A O 1
ATOM 4137 N N . ILE A 1 522 ? 15.297 -5.679 3.847 1.00 97.19 522 ILE A N 1
ATOM 4138 C CA . ILE A 1 522 ? 15.926 -6.397 4.965 1.00 97.19 522 ILE A CA 1
ATOM 4139 C C . ILE A 1 522 ? 17.251 -7.016 4.480 1.00 97.19 522 ILE A C 1
ATOM 4141 O O . ILE A 1 522 ? 17.272 -7.599 3.389 1.00 97.19 522 ILE A O 1
ATOM 4145 N N . PRO A 1 523 ? 18.345 -6.971 5.273 1.00 97.25 523 PRO A N 1
ATOM 4146 C CA . PRO A 1 523 ? 19.625 -7.627 4.970 1.00 97.25 523 PRO A CA 1
ATOM 4147 C C . PRO A 1 523 ? 19.534 -9.158 5.138 1.00 97.25 523 PRO A C 1
ATOM 4149 O O . PRO A 1 523 ? 20.240 -9.772 5.933 1.00 97.25 523 PRO A O 1
ATOM 4152 N N . HIS A 1 524 ? 18.638 -9.788 4.377 1.00 96.69 524 HIS A N 1
ATOM 4153 C CA . HIS A 1 524 ? 18.191 -11.184 4.469 1.00 96.69 524 HIS A CA 1
ATOM 4154 C C . HIS A 1 524 ? 19.268 -12.249 4.189 1.00 96.69 524 HIS A C 1
ATOM 4156 O O . HIS A 1 524 ? 18.967 -13.434 4.274 1.00 96.69 524 HIS A O 1
ATOM 4162 N N . LYS A 1 525 ? 20.491 -11.850 3.813 1.00 96.69 525 LYS A N 1
ATOM 4163 C CA . LYS A 1 525 ? 21.663 -12.742 3.761 1.00 96.69 525 LYS A CA 1
ATOM 4164 C C . LYS A 1 525 ? 22.306 -12.956 5.142 1.00 96.69 525 LYS A C 1
ATOM 4166 O O . LYS A 1 525 ? 23.063 -13.898 5.310 1.00 96.69 525 LYS A O 1
ATOM 4171 N N . THR A 1 526 ? 22.033 -12.079 6.111 1.00 97.69 526 THR A N 1
ATOM 4172 C CA . THR A 1 526 ? 22.538 -12.184 7.492 1.00 97.69 526 THR A CA 1
ATOM 4173 C C . THR A 1 526 ? 21.576 -13.009 8.347 1.00 97.69 526 THR A C 1
ATOM 4175 O O . THR A 1 526 ? 20.366 -12.960 8.115 1.00 97.69 526 THR A O 1
ATOM 4178 N N . ALA A 1 527 ? 22.072 -13.678 9.393 1.00 97.94 527 ALA A N 1
ATOM 4179 C CA . ALA A 1 527 ? 21.230 -14.414 10.345 1.00 97.94 527 ALA A CA 1
ATOM 4180 C C . ALA A 1 527 ? 20.133 -13.526 10.974 1.00 97.94 527 ALA A C 1
ATOM 4182 O O . ALA A 1 527 ? 18.966 -13.912 11.022 1.00 97.94 527 ALA A O 1
ATOM 4183 N N . ARG A 1 528 ? 20.465 -12.277 11.348 1.00 96.69 528 ARG A N 1
ATOM 4184 C CA . ARG A 1 528 ? 19.481 -11.284 11.829 1.00 96.69 528 ARG A CA 1
ATOM 4185 C C . ARG A 1 528 ? 18.389 -10.997 10.791 1.00 96.69 528 ARG A C 1
ATOM 4187 O O . ARG A 1 528 ? 17.227 -10.828 11.158 1.00 96.69 528 ARG A O 1
ATOM 4194 N N . GLY A 1 529 ? 18.754 -10.915 9.512 1.00 97.25 529 GLY A N 1
ATOM 4195 C CA . GLY A 1 529 ? 17.818 -10.699 8.411 1.00 97.25 529 GLY A CA 1
ATOM 4196 C C . GLY A 1 529 ? 16.948 -11.921 8.104 1.00 97.25 529 GLY A C 1
ATOM 4197 O O . GLY A 1 529 ? 15.767 -11.748 7.817 1.00 97.25 529 GLY A O 1
ATOM 4198 N N . ALA A 1 530 ? 17.492 -13.136 8.205 1.00 97.19 530 ALA A N 1
ATOM 4199 C CA . ALA A 1 530 ? 16.739 -14.385 8.069 1.00 97.19 530 ALA A CA 1
ATOM 4200 C C . ALA A 1 530 ? 15.681 -14.517 9.180 1.00 97.19 530 ALA A C 1
ATOM 4202 O O . ALA A 1 530 ? 14.485 -14.558 8.884 1.00 97.19 530 ALA A O 1
ATOM 4203 N N . ALA A 1 531 ? 16.095 -14.383 10.445 1.00 97.12 531 ALA A N 1
ATOM 4204 C CA . ALA A 1 531 ? 15.200 -14.391 11.605 1.00 97.12 531 ALA A CA 1
ATOM 4205 C C . ALA A 1 531 ? 14.154 -13.253 11.585 1.00 97.12 531 ALA A C 1
ATOM 4207 O O . ALA A 1 531 ? 13.090 -13.360 12.193 1.00 97.12 531 ALA A O 1
ATOM 4208 N N . ALA A 1 532 ? 14.422 -12.144 10.883 1.00 97.44 532 ALA A N 1
ATO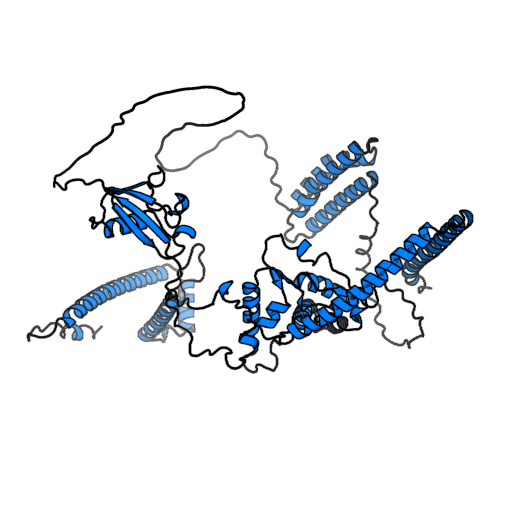M 4209 C CA . ALA A 1 532 ? 13.427 -11.101 10.632 1.00 97.44 532 ALA A CA 1
ATOM 4210 C C . ALA A 1 532 ? 12.412 -11.496 9.540 1.00 97.44 532 ALA A C 1
ATOM 4212 O O . ALA A 1 532 ? 11.243 -11.136 9.647 1.00 97.44 532 ALA A O 1
ATOM 4213 N N . MET A 1 533 ? 12.812 -12.257 8.516 1.00 97.62 533 MET A N 1
ATOM 4214 C CA . MET A 1 533 ? 11.890 -12.765 7.491 1.00 97.62 533 MET A CA 1
ATOM 4215 C C . MET A 1 533 ? 10.987 -13.894 8.013 1.00 97.62 533 MET A C 1
ATOM 4217 O O . MET A 1 533 ? 9.830 -13.960 7.613 1.00 97.62 533 MET A O 1
ATOM 4221 N N . GLU A 1 534 ? 11.458 -14.731 8.941 1.00 96.88 534 GLU A N 1
ATOM 4222 C CA . GLU A 1 534 ? 10.656 -15.783 9.602 1.00 96.88 534 GLU A CA 1
ATOM 4223 C C . GLU A 1 534 ? 9.478 -15.225 10.421 1.00 96.88 534 GLU A C 1
ATOM 4225 O O . GLU A 1 534 ? 8.424 -15.853 10.542 1.00 96.88 534 GLU A O 1
ATOM 4230 N N . ARG A 1 535 ? 9.629 -14.006 10.956 1.00 96.50 535 ARG A N 1
ATOM 4231 C CA . ARG A 1 535 ? 8.580 -13.279 11.694 1.00 96.50 535 ARG A CA 1
ATOM 4232 C C . ARG A 1 535 ? 7.451 -12.762 10.797 1.00 96.50 535 ARG A C 1
ATOM 4234 O O . ARG A 1 535 ? 6.448 -12.283 11.331 1.00 96.50 535 ARG A O 1
ATOM 4241 N N . LEU A 1 536 ? 7.607 -12.833 9.472 1.00 97.88 536 LEU A N 1
ATOM 4242 C CA . LEU A 1 536 ? 6.644 -12.355 8.485 1.00 97.88 536 LEU A CA 1
ATOM 4243 C C . LEU A 1 536 ? 5.842 -13.510 7.876 1.00 97.88 536 LEU A C 1
ATOM 4245 O O . LEU A 1 536 ? 6.396 -14.369 7.193 1.00 97.88 536 LEU A O 1
ATOM 4249 N N . LYS A 1 537 ? 4.513 -13.455 7.995 1.00 97.19 537 LYS A N 1
ATOM 4250 C CA . LYS A 1 537 ? 3.602 -14.257 7.158 1.00 97.19 537 LYS A CA 1
ATOM 4251 C C . LYS A 1 537 ? 2.802 -13.344 6.231 1.00 97.19 537 LYS A C 1
ATOM 4253 O O . LYS A 1 537 ? 2.488 -12.210 6.592 1.00 97.19 537 LYS A O 1
ATOM 4258 N N . VAL A 1 538 ? 2.505 -13.812 5.021 1.00 98.00 538 VAL A N 1
ATOM 4259 C CA . VAL A 1 538 ? 1.866 -13.006 3.970 1.00 98.00 538 VAL A CA 1
ATOM 4260 C C . VAL A 1 538 ? 0.847 -13.857 3.218 1.00 98.00 538 VAL A C 1
ATOM 4262 O O . VAL A 1 538 ? 1.204 -14.936 2.753 1.00 98.00 538 VAL A O 1
ATOM 4265 N N . PHE A 1 539 ? -0.388 -13.372 3.077 1.00 98.00 539 PHE A N 1
ATOM 4266 C CA . PHE A 1 539 ? -1.504 -14.132 2.508 1.00 98.00 539 PHE A CA 1
ATOM 4267 C C . PHE A 1 539 ? -2.355 -13.311 1.525 1.00 98.00 539 PHE A C 1
ATOM 4269 O O . PHE A 1 539 ? -2.601 -12.118 1.720 1.00 98.00 539 PHE A O 1
ATOM 4276 N N . GLU A 1 540 ? -2.846 -13.981 0.483 1.00 96.56 540 GLU A N 1
ATOM 4277 C CA . GLU A 1 540 ? -4.008 -13.536 -0.295 1.00 96.56 540 GLU A CA 1
ATOM 4278 C C . GLU A 1 540 ? -5.305 -13.905 0.446 1.00 96.56 540 GLU A C 1
ATOM 4280 O O . GLU A 1 540 ? -5.379 -14.942 1.108 1.00 96.56 540 GLU A O 1
ATOM 4285 N N . GLY A 1 541 ? -6.314 -13.034 0.377 1.00 96.75 541 GLY A N 1
ATOM 4286 C CA . GLY A 1 541 ? -7.523 -13.126 1.199 1.00 96.75 541 GLY A CA 1
ATOM 4287 C C . GLY A 1 541 ? -7.219 -13.091 2.705 1.00 96.75 541 GLY A C 1
ATOM 4288 O O . GLY A 1 541 ? -6.165 -12.617 3.137 1.00 96.75 541 GLY A O 1
ATOM 4289 N N . VAL A 1 542 ? -8.150 -13.582 3.528 1.00 96.69 542 VAL A N 1
ATOM 4290 C CA . VAL A 1 542 ? -7.924 -13.807 4.967 1.00 96.69 542 VAL A CA 1
ATOM 4291 C C . VAL A 1 542 ? -8.200 -15.277 5.319 1.00 96.69 542 VAL A C 1
ATOM 4293 O O . VAL A 1 542 ? -9.357 -15.627 5.572 1.00 96.69 542 VAL A O 1
ATOM 4296 N N . PRO A 1 543 ? -7.175 -16.148 5.347 1.00 95.31 543 PRO A N 1
ATOM 4297 C CA . PRO A 1 543 ? -7.346 -17.540 5.753 1.00 95.31 543 PRO A CA 1
ATOM 4298 C C . PRO A 1 543 ? -7.556 -17.666 7.275 1.00 95.31 543 PRO A C 1
ATOM 4300 O O . PRO A 1 543 ? -7.070 -16.819 8.036 1.00 95.31 543 PRO A O 1
ATOM 4303 N N . PRO A 1 544 ? -8.218 -18.735 7.755 1.00 93.25 544 PRO A N 1
ATOM 4304 C CA . PRO A 1 544 ? -8.164 -19.120 9.164 1.00 93.25 544 PRO A CA 1
ATOM 4305 C C . PRO A 1 544 ? -6.708 -19.334 9.626 1.00 93.25 544 PRO A C 1
ATOM 4307 O O . PRO A 1 544 ? -5.893 -19.809 8.834 1.00 93.25 544 PRO A O 1
ATOM 4310 N N . PRO A 1 545 ? -6.342 -18.997 10.879 1.00 93.38 545 PRO A N 1
ATOM 4311 C CA . PRO A 1 545 ? -7.179 -18.443 11.951 1.00 93.38 545 PRO A CA 1
ATOM 4312 C C . PRO A 1 545 ? -7.352 -16.909 11.903 1.00 93.38 545 PRO A C 1
ATOM 4314 O O . PRO A 1 545 ? -7.998 -16.325 12.775 1.00 93.38 545 PRO A O 1
ATOM 4317 N N . TYR A 1 546 ? -6.763 -16.225 10.916 1.00 94.12 546 TYR A N 1
ATOM 4318 C CA . TYR A 1 546 ? -6.720 -14.758 10.836 1.00 94.12 546 TYR A CA 1
ATOM 4319 C C . TYR A 1 546 ? -8.062 -14.114 10.460 1.00 94.12 546 TYR A C 1
ATOM 4321 O O . TYR A 1 546 ? -8.180 -12.888 10.478 1.00 94.12 546 TYR A O 1
ATOM 4329 N N . ASP A 1 547 ? -9.082 -14.917 10.143 1.00 90.94 547 ASP A N 1
ATOM 4330 C CA . ASP A 1 547 ? -10.461 -14.506 9.876 1.00 90.94 547 ASP A CA 1
ATOM 4331 C C . ASP A 1 547 ? -11.167 -14.003 11.148 1.00 90.94 547 ASP A C 1
ATOM 4333 O O . ASP A 1 547 ? -11.827 -12.956 11.111 1.00 90.94 547 ASP A O 1
ATOM 4337 N N . LYS A 1 548 ? -10.947 -14.689 12.278 1.00 89.69 548 LYS A N 1
ATOM 4338 C CA . LYS A 1 548 ? -11.472 -14.350 13.612 1.00 89.69 548 LYS A CA 1
ATOM 4339 C C . LYS A 1 548 ? -10.664 -13.250 14.315 1.00 89.69 548 LYS A C 1
ATOM 4341 O O . LYS A 1 548 ? -11.220 -12.500 15.115 1.00 89.69 548 LYS A O 1
ATOM 4346 N N . VAL A 1 549 ? -9.369 -13.135 14.013 1.00 90.75 549 VAL A N 1
ATOM 4347 C CA . VAL A 1 549 ? -8.449 -12.164 14.635 1.00 90.75 549 VAL A CA 1
ATOM 4348 C C . VAL A 1 549 ? -8.773 -10.719 14.215 1.00 90.75 549 VAL A C 1
ATOM 4350 O O . VAL A 1 549 ? -9.143 -10.446 13.068 1.00 90.75 549 VAL A O 1
ATOM 4353 N N . LYS A 1 550 ? -8.606 -9.764 15.143 1.00 92.19 550 LYS A N 1
ATOM 4354 C CA . LYS A 1 550 ? -8.685 -8.321 14.859 1.00 92.19 550 LYS A CA 1
ATOM 4355 C C . LYS A 1 550 ? -7.554 -7.929 13.904 1.00 92.19 550 LYS A C 1
ATOM 4357 O O . LYS A 1 550 ? -6.382 -8.037 14.246 1.00 92.19 550 LYS A O 1
ATOM 4362 N N . ARG A 1 551 ? -7.914 -7.431 12.722 1.00 94.44 551 ARG A N 1
ATOM 4363 C CA . ARG A 1 551 ? -6.965 -6.896 11.737 1.00 94.44 551 ARG A CA 1
ATOM 4364 C C . ARG A 1 551 ? -6.810 -5.386 11.926 1.00 94.44 551 ARG A C 1
ATOM 4366 O O . ARG A 1 551 ? -7.807 -4.700 12.151 1.00 94.44 551 ARG A O 1
ATOM 4373 N N . VAL A 1 552 ? -5.583 -4.883 11.834 1.00 95.75 552 VAL A N 1
ATOM 4374 C CA . VAL A 1 552 ? -5.241 -3.455 11.951 1.00 95.75 552 VAL A CA 1
ATOM 4375 C C . VAL A 1 552 ? -4.811 -2.867 10.604 1.00 95.75 552 VAL A C 1
ATOM 4377 O O . VAL A 1 552 ? -4.573 -3.594 9.642 1.00 95.75 552 VAL A O 1
ATOM 4380 N N . VAL A 1 553 ? -4.707 -1.540 10.535 1.00 96.31 553 VAL A N 1
ATOM 4381 C CA . VAL A 1 553 ? -4.224 -0.791 9.365 1.00 96.31 553 VAL A CA 1
ATOM 4382 C C . VAL A 1 553 ? -3.023 0.071 9.754 1.00 96.31 553 VAL A C 1
ATOM 4384 O O . VAL A 1 553 ? -2.842 0.388 10.927 1.00 96.31 553 VAL A O 1
ATOM 4387 N N . VAL A 1 554 ? -2.212 0.471 8.775 1.00 96.44 554 VAL A N 1
ATOM 4388 C CA . VAL A 1 554 ? -1.029 1.329 8.945 1.00 96.44 554 VAL A CA 1
ATOM 4389 C C . VAL A 1 554 ? -1.310 2.687 8.282 1.00 96.44 554 VAL A C 1
ATOM 4391 O O . VAL A 1 554 ? -1.110 2.825 7.070 1.00 96.44 554 VAL A O 1
ATOM 4394 N N . PRO A 1 555 ? -1.755 3.724 9.027 1.00 96.31 555 PRO A N 1
ATOM 4395 C CA . PRO A 1 555 ? -2.223 4.984 8.437 1.00 96.31 555 PRO A CA 1
ATOM 4396 C C . PRO A 1 555 ? -1.180 5.695 7.565 1.00 96.31 555 PRO A C 1
ATOM 4398 O O . PRO A 1 555 ? -1.507 6.252 6.518 1.00 96.31 555 PRO A O 1
ATOM 4401 N N . GLN A 1 556 ? 0.105 5.609 7.925 1.00 95.25 556 GLN A N 1
ATOM 4402 C CA . GLN A 1 556 ? 1.202 6.180 7.131 1.00 95.25 556 GLN A CA 1
ATOM 4403 C C . GLN A 1 556 ? 1.426 5.513 5.760 1.00 95.25 556 GLN A C 1
ATOM 4405 O O . GLN A 1 556 ? 2.136 6.061 4.914 1.00 95.25 556 GLN A O 1
ATOM 4410 N N . ALA A 1 557 ? 0.800 4.359 5.520 1.00 97.00 557 ALA A N 1
ATOM 4411 C CA . ALA A 1 557 ? 0.846 3.624 4.263 1.00 97.00 557 ALA A CA 1
ATOM 4412 C C . ALA A 1 557 ? -0.507 3.565 3.525 1.00 97.00 557 ALA A C 1
ATOM 4414 O O . ALA A 1 557 ? -0.537 3.079 2.395 1.00 97.00 557 ALA A O 1
ATOM 4415 N N . LEU A 1 558 ? -1.609 4.070 4.094 1.00 97.69 558 LEU A N 1
ATOM 4416 C CA . LEU A 1 558 ? -2.917 4.078 3.427 1.00 97.69 558 LEU A CA 1
ATOM 4417 C C . LEU A 1 558 ? -2.914 4.960 2.169 1.00 97.69 558 LEU A C 1
ATOM 4419 O O . LEU A 1 558 ? -2.548 6.133 2.216 1.00 97.69 558 LEU A O 1
ATOM 4423 N N . ARG A 1 559 ? -3.400 4.412 1.048 1.00 96.94 559 ARG A N 1
ATOM 4424 C CA . ARG A 1 559 ? -3.517 5.098 -0.250 1.00 96.94 559 ARG A CA 1
ATOM 4425 C C . ARG A 1 559 ? -4.315 6.394 -0.138 1.00 96.94 559 ARG A C 1
ATOM 4427 O O . ARG A 1 559 ? -3.858 7.419 -0.625 1.00 96.94 559 ARG A O 1
ATOM 4434 N N . VAL A 1 560 ? -5.466 6.352 0.537 1.00 95.94 560 VAL A N 1
ATOM 4435 C CA . VAL A 1 560 ? -6.377 7.502 0.689 1.00 95.94 560 VAL A CA 1
ATOM 4436 C C . VAL A 1 560 ? -5.751 8.677 1.454 1.00 95.94 560 VAL A C 1
ATOM 4438 O O . VAL A 1 560 ? -6.085 9.819 1.176 1.00 95.94 560 VAL A O 1
ATOM 4441 N N . LEU A 1 561 ? -4.791 8.417 2.351 1.00 96.19 561 LEU A N 1
ATOM 4442 C CA . LEU A 1 561 ? -4.094 9.451 3.131 1.00 96.19 561 LEU A CA 1
ATOM 4443 C C . LEU A 1 561 ? -2.771 9.916 2.494 1.00 96.19 561 LEU A C 1
ATOM 4445 O O . LEU A 1 561 ? -2.127 10.825 3.011 1.00 96.19 561 LEU A O 1
ATOM 4449 N N . ARG A 1 562 ? -2.295 9.249 1.432 1.00 95.44 562 ARG A N 1
ATOM 4450 C CA . ARG A 1 562 ? -0.923 9.417 0.902 1.00 95.44 562 ARG A CA 1
ATOM 4451 C C . ARG A 1 562 ? -0.839 9.608 -0.613 1.00 95.44 562 ARG A C 1
ATOM 4453 O O . ARG A 1 562 ? 0.259 9.811 -1.129 1.00 95.44 562 ARG A O 1
ATOM 4460 N N . LEU A 1 563 ? -1.962 9.542 -1.324 1.00 95.31 563 LEU A N 1
ATOM 4461 C CA . LEU A 1 563 ? -2.072 9.795 -2.758 1.00 95.31 563 LEU A CA 1
ATOM 4462 C C . LEU A 1 563 ? -3.173 10.839 -2.986 1.00 95.31 563 LEU A C 1
ATOM 4464 O O . LEU A 1 563 ? -4.305 10.625 -2.559 1.00 95.31 563 LEU A O 1
ATOM 4468 N N . LYS A 1 564 ? -2.852 11.956 -3.657 1.00 96.25 564 LYS A N 1
ATOM 4469 C CA . LYS A 1 564 ? -3.838 13.010 -3.966 1.00 96.25 564 LYS A CA 1
ATOM 4470 C C . LYS A 1 564 ? -5.023 12.410 -4.753 1.00 96.25 564 LYS A C 1
ATOM 4472 O O . LYS A 1 564 ? -4.766 11.644 -5.690 1.00 96.25 564 LYS A O 1
ATOM 4477 N N . PRO A 1 565 ? -6.285 12.760 -4.427 1.00 96.31 565 PRO A N 1
ATOM 4478 C CA . PRO A 1 565 ? -7.456 12.373 -5.215 1.00 96.31 565 PRO A CA 1
ATOM 4479 C C . PRO A 1 565 ? -7.291 12.647 -6.719 1.00 96.31 565 PRO A C 1
ATOM 4481 O O . PRO A 1 565 ? -6.524 13.520 -7.128 1.00 96.31 565 PRO A O 1
ATOM 4484 N N . GLY A 1 566 ? -7.965 11.849 -7.549 1.00 95.19 566 GLY A N 1
ATOM 4485 C CA . GLY A 1 566 ? -7.842 11.886 -9.013 1.00 95.19 566 GLY A CA 1
ATOM 4486 C C . GLY A 1 566 ? -6.570 11.240 -9.590 1.00 95.19 566 GLY A C 1
ATOM 4487 O O . GLY A 1 566 ? -6.510 10.974 -10.789 1.00 95.19 566 GLY A O 1
ATOM 4488 N N . ARG A 1 567 ? -5.543 10.920 -8.787 1.00 96.62 567 ARG A N 1
ATOM 4489 C CA . ARG A 1 567 ? -4.360 10.199 -9.294 1.00 96.62 567 ARG A CA 1
ATOM 4490 C C . ARG A 1 567 ? -4.649 8.702 -9.470 1.00 96.62 567 ARG A C 1
ATOM 4492 O O . ARG A 1 567 ? -4.899 7.993 -8.495 1.00 96.62 567 ARG A O 1
ATOM 4499 N N . LYS A 1 568 ? -4.540 8.218 -10.717 1.00 97.06 568 LYS A N 1
ATOM 4500 C CA . LYS A 1 568 ? -4.635 6.791 -11.081 1.00 97.06 568 LYS A CA 1
ATOM 4501 C C . LYS A 1 568 ? -3.682 5.928 -10.234 1.00 97.06 568 LYS A C 1
ATOM 4503 O O . LYS A 1 568 ? -2.542 6.314 -9.959 1.00 97.06 568 LYS A O 1
ATOM 4508 N N . TYR A 1 569 ? -4.153 4.746 -9.848 1.00 97.44 569 TYR A N 1
ATOM 4509 C CA . TYR A 1 569 ? -3.413 3.747 -9.077 1.00 97.44 569 TYR A CA 1
ATOM 4510 C C . TYR A 1 569 ? -3.685 2.338 -9.623 1.00 97.44 569 TYR A C 1
ATOM 4512 O O . TYR A 1 569 ? -4.670 2.106 -10.322 1.00 97.44 569 TYR A O 1
ATOM 4520 N N . CYS A 1 570 ? -2.818 1.392 -9.283 1.00 97.00 570 CYS A N 1
ATOM 4521 C CA . CYS A 1 570 ? -2.921 -0.019 -9.636 1.00 97.00 570 CYS A CA 1
ATOM 4522 C C . CYS A 1 570 ? -3.309 -0.851 -8.396 1.00 97.00 570 CYS A C 1
ATOM 4524 O O . CYS A 1 570 ? -2.914 -0.519 -7.273 1.00 97.00 570 CYS A O 1
ATOM 4526 N N . THR A 1 571 ? -4.057 -1.939 -8.584 1.00 97.31 571 THR A N 1
ATOM 4527 C CA . THR A 1 571 ? -4.329 -2.962 -7.555 1.00 97.31 571 THR A CA 1
ATOM 4528 C C . THR A 1 571 ? -3.470 -4.192 -7.836 1.00 97.31 571 THR A C 1
ATOM 4530 O O . THR A 1 571 ? -3.387 -4.640 -8.980 1.00 97.31 571 THR A O 1
ATOM 4533 N N . VAL A 1 572 ? -2.814 -4.732 -6.805 1.00 97.12 572 VAL A N 1
ATOM 4534 C CA . VAL A 1 572 ? -1.802 -5.790 -6.965 1.00 97.12 572 VAL A CA 1
ATOM 4535 C C . VAL A 1 572 ? -2.420 -7.098 -7.462 1.00 97.12 572 VAL A C 1
ATOM 4537 O O . VAL A 1 572 ? -1.784 -7.768 -8.268 1.00 97.12 572 VAL A O 1
ATOM 4540 N N . GLY A 1 573 ? -3.661 -7.425 -7.084 1.00 97.38 573 GLY A N 1
ATOM 4541 C CA . GLY A 1 573 ? -4.414 -8.566 -7.624 1.00 97.38 573 GLY A CA 1
ATOM 4542 C C . GLY A 1 573 ? -4.501 -8.548 -9.154 1.00 97.38 573 GLY A C 1
ATOM 4543 O O . GLY A 1 573 ? -3.967 -9.449 -9.794 1.00 97.38 573 GLY A O 1
ATOM 4544 N N . ARG A 1 574 ? -5.042 -7.470 -9.748 1.00 96.56 574 ARG A N 1
ATOM 4545 C CA . ARG A 1 574 ? -5.124 -7.318 -11.216 1.00 96.56 574 ARG A CA 1
ATOM 4546 C C . ARG A 1 574 ? -3.745 -7.390 -11.881 1.00 96.56 574 ARG A C 1
ATOM 4548 O O . ARG A 1 574 ? -3.592 -8.059 -12.898 1.00 96.56 574 ARG A O 1
ATOM 4555 N N . LEU A 1 575 ? -2.735 -6.721 -11.307 1.00 97.25 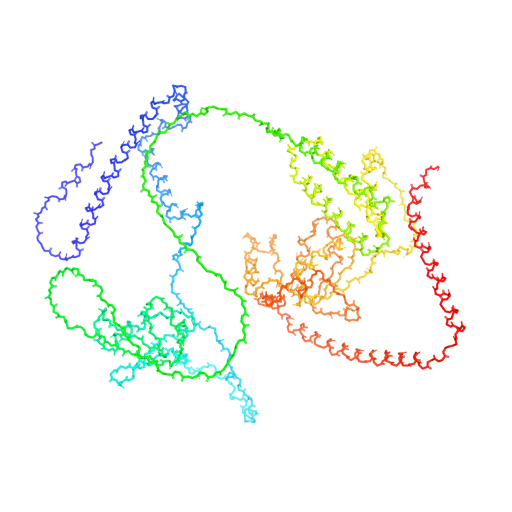575 LEU A N 1
ATOM 4556 C CA . LEU A 1 575 ? -1.363 -6.783 -11.829 1.00 97.25 575 LEU A CA 1
ATOM 4557 C C . LEU A 1 575 ? -0.836 -8.218 -11.847 1.00 97.25 575 LEU A C 1
ATOM 4559 O O . LEU A 1 575 ? -0.196 -8.602 -12.815 1.00 97.25 575 LEU A O 1
ATOM 4563 N N . SER A 1 576 ? -1.111 -8.981 -10.790 1.00 97.50 576 SER A N 1
ATOM 4564 C CA . SER A 1 576 ? -0.678 -10.370 -10.619 1.00 97.50 576 SER A CA 1
ATOM 4565 C C . SER A 1 576 ? -1.388 -11.308 -11.594 1.00 97.50 576 SER A C 1
ATOM 4567 O O . SER A 1 576 ? -0.746 -12.173 -12.190 1.00 97.50 576 SER A O 1
ATOM 4569 N N . HIS A 1 577 ? -2.697 -11.124 -11.786 1.00 97.25 577 HIS A N 1
ATOM 4570 C CA . HIS A 1 577 ? -3.503 -11.901 -12.726 1.00 97.25 577 HIS A CA 1
ATOM 4571 C C . HIS A 1 577 ? -2.958 -11.777 -14.155 1.00 97.25 577 HIS A C 1
ATOM 4573 O O . HIS A 1 577 ? -2.554 -12.778 -14.743 1.00 97.25 577 HIS A O 1
ATOM 4579 N N . GLU A 1 578 ? -2.798 -10.547 -14.661 1.00 96.06 578 GLU A N 1
ATOM 4580 C CA . GLU A 1 578 ? -2.297 -10.276 -16.022 1.00 96.06 578 GLU A CA 1
ATOM 4581 C C . GLU A 1 578 ? -0.821 -10.668 -16.265 1.00 96.06 578 GLU A C 1
ATOM 4583 O O . GLU A 1 578 ? -0.318 -10.506 -17.376 1.00 96.06 578 GLU A O 1
ATOM 4588 N N . VAL A 1 579 ? -0.114 -11.195 -15.257 1.00 95.31 579 VAL A N 1
ATOM 4589 C CA . VAL A 1 579 ? 1.228 -11.791 -15.410 1.00 95.31 579 VAL A CA 1
ATOM 4590 C C . VAL A 1 579 ? 1.263 -13.298 -15.119 1.00 95.31 579 VAL A C 1
ATOM 4592 O O . VAL A 1 579 ? 2.339 -13.894 -15.203 1.00 95.31 579 VAL A O 1
ATOM 4595 N N . GLY A 1 580 ? 0.125 -13.926 -14.793 1.00 95.44 580 GLY A N 1
ATOM 4596 C CA . GLY A 1 580 ? -0.019 -15.382 -14.642 1.00 95.44 580 GLY A CA 1
ATOM 4597 C C . GLY A 1 580 ? -0.412 -15.900 -13.248 1.00 95.44 580 GLY A C 1
ATOM 4598 O O . GLY A 1 580 ? -0.136 -17.058 -12.939 1.00 95.44 580 GLY A O 1
ATOM 4599 N N . TRP A 1 581 ? -1.018 -15.090 -12.373 1.00 97.81 581 TRP A N 1
ATOM 4600 C CA . TRP A 1 581 ? -1.585 -15.569 -11.099 1.00 97.81 581 TRP A CA 1
ATOM 4601 C C . TRP A 1 581 ? -3.017 -16.095 -11.289 1.00 97.81 581 TRP A C 1
ATOM 4603 O O . TRP A 1 581 ? -3.975 -15.326 -11.310 1.00 97.81 581 TRP A O 1
ATOM 4613 N N . LYS A 1 582 ? -3.152 -17.423 -11.392 1.00 96.62 582 LYS A N 1
ATOM 4614 C CA . LYS A 1 582 ? -4.413 -18.132 -11.699 1.00 96.62 582 LYS A CA 1
ATOM 4615 C C . LYS A 1 582 ? -5.483 -18.113 -10.590 1.00 96.62 582 LYS A C 1
ATOM 4617 O O . LYS A 1 582 ? -6.598 -18.555 -10.826 1.00 96.62 582 LYS A O 1
ATOM 4622 N N . TYR A 1 583 ? -5.163 -17.667 -9.373 1.00 96.19 583 TYR A N 1
ATOM 4623 C CA . TYR A 1 583 ? -6.024 -17.874 -8.194 1.00 96.19 583 TYR A CA 1
ATOM 4624 C C . TYR A 1 583 ? -6.913 -16.677 -7.820 1.00 96.19 583 TYR A C 1
ATOM 4626 O O . TYR A 1 583 ? -7.523 -16.696 -6.749 1.00 96.19 583 TYR A O 1
ATOM 4634 N N . GLN A 1 584 ? -7.014 -15.653 -8.677 1.00 95.81 584 GLN A N 1
ATOM 4635 C CA . GLN A 1 584 ? -7.786 -14.439 -8.388 1.00 95.81 584 GLN A CA 1
ATOM 4636 C C . GLN A 1 584 ? -9.228 -14.754 -7.968 1.00 95.81 584 GLN A C 1
ATOM 4638 O O . GLN A 1 584 ? -9.674 -14.312 -6.908 1.00 95.81 584 GLN A O 1
ATOM 4643 N N . ASP A 1 585 ? -9.934 -15.556 -8.758 1.00 96.38 585 ASP A N 1
ATOM 4644 C CA . ASP A 1 585 ? -11.382 -15.734 -8.601 1.00 96.38 585 ASP A CA 1
ATOM 4645 C C . ASP A 1 585 ? -11.709 -16.764 -7.509 1.00 96.38 585 ASP A C 1
ATOM 4647 O O . ASP A 1 585 ? -12.723 -16.661 -6.818 1.00 96.38 585 ASP A O 1
ATOM 4651 N N . VAL A 1 586 ? -10.778 -17.692 -7.252 1.00 96.94 586 VAL A N 1
ATOM 4652 C CA . VAL A 1 586 ? -10.795 -18.572 -6.071 1.00 96.94 586 VAL A CA 1
ATOM 4653 C C . VAL A 1 586 ? -10.689 -17.736 -4.791 1.00 96.94 586 VAL A C 1
ATOM 4655 O O . VAL A 1 586 ? -11.495 -17.901 -3.874 1.00 96.94 586 VAL A O 1
ATOM 4658 N N . VAL A 1 587 ? -9.743 -16.790 -4.734 1.00 96.94 587 VAL A N 1
ATOM 4659 C CA . VAL A 1 587 ? -9.589 -15.876 -3.591 1.00 96.94 587 VAL A CA 1
ATOM 4660 C C . VAL A 1 587 ? -10.792 -14.938 -3.463 1.00 96.94 587 VAL A C 1
ATOM 4662 O O . VAL A 1 587 ? -11.256 -14.719 -2.345 1.00 96.94 587 VAL A O 1
ATOM 4665 N N . ALA A 1 588 ? -11.350 -14.436 -4.569 1.00 96.81 588 ALA A N 1
ATOM 4666 C CA . ALA A 1 588 ? -12.546 -13.592 -4.558 1.00 96.81 588 ALA A CA 1
ATOM 4667 C C . ALA A 1 588 ? -13.760 -14.317 -3.942 1.00 96.81 588 ALA A C 1
ATOM 4669 O O . ALA A 1 588 ? -14.372 -13.798 -3.003 1.00 96.81 588 ALA A O 1
ATOM 4670 N N . ARG A 1 589 ? -14.037 -15.548 -4.397 1.00 97.75 589 ARG A N 1
ATOM 4671 C CA . ARG A 1 589 ? -15.116 -16.425 -3.905 1.00 97.75 589 ARG A CA 1
ATOM 4672 C C . ARG A 1 589 ? -14.955 -16.773 -2.420 1.00 97.75 589 ARG A C 1
ATOM 4674 O O . ARG A 1 589 ? -15.925 -16.771 -1.659 1.00 97.75 589 ARG A O 1
ATOM 4681 N N . LEU A 1 590 ? -13.724 -17.034 -1.973 1.00 96.69 590 LEU A N 1
ATOM 4682 C CA . LEU A 1 590 ? -13.422 -17.299 -0.561 1.00 96.69 590 LEU A CA 1
ATOM 4683 C C . LEU A 1 590 ? -13.559 -16.039 0.310 1.00 96.69 590 LEU A C 1
ATOM 4685 O O . LEU A 1 590 ? -14.157 -16.106 1.387 1.00 96.69 590 LEU A O 1
ATOM 4689 N N . GLU A 1 591 ? -13.077 -14.880 -0.155 1.00 96.38 591 GLU A N 1
ATOM 4690 C CA . GLU A 1 591 ? -13.288 -13.590 0.515 1.00 96.38 591 GLU A CA 1
ATOM 4691 C C . GLU A 1 591 ? -14.779 -13.252 0.625 1.00 96.38 591 GLU A C 1
ATOM 4693 O O . GLU A 1 591 ? -15.202 -12.709 1.639 1.00 96.38 591 GLU A O 1
ATOM 4698 N N . GLU A 1 592 ? -15.591 -13.568 -0.380 1.00 96.69 592 GLU A N 1
ATOM 4699 C CA . GLU A 1 592 ? -17.043 -13.379 -0.359 1.00 96.69 592 GLU A CA 1
ATOM 4700 C C . GLU A 1 592 ? -17.744 -14.264 0.671 1.00 96.69 592 GLU A C 1
ATOM 4702 O O . GLU A 1 592 ? -18.398 -13.746 1.581 1.00 96.69 592 GLU A O 1
ATOM 4707 N N . ARG A 1 593 ? -17.506 -15.581 0.632 1.00 96.62 593 ARG A N 1
ATOM 4708 C CA . ARG A 1 593 ? -18.011 -16.522 1.648 1.00 96.62 593 ARG A CA 1
ATOM 4709 C C . ARG A 1 593 ? -17.602 -16.097 3.067 1.00 96.62 593 ARG A C 1
ATOM 4711 O O . ARG A 1 593 ? -18.361 -16.282 4.021 1.00 96.62 593 ARG A O 1
ATOM 4718 N N . ARG A 1 594 ? -16.422 -15.480 3.220 1.00 95.56 594 ARG A N 1
ATOM 4719 C CA . ARG A 1 594 ? -15.944 -14.895 4.482 1.00 95.56 594 ARG A CA 1
ATOM 4720 C C . ARG A 1 594 ? -16.639 -13.573 4.843 1.00 95.56 594 ARG A C 1
ATOM 4722 O O . ARG A 1 594 ? -16.938 -13.376 6.020 1.00 95.56 594 ARG A O 1
ATOM 4729 N N . LYS A 1 595 ? -16.923 -12.678 3.885 1.00 95.25 595 LYS A N 1
ATOM 4730 C CA . LYS A 1 595 ? -17.701 -11.438 4.105 1.00 95.25 595 LYS A CA 1
ATOM 4731 C C . LYS A 1 595 ? -19.094 -11.763 4.651 1.00 95.25 595 LYS A C 1
ATOM 4733 O O . LYS A 1 595 ? -19.470 -11.184 5.665 1.00 95.25 595 LYS A O 1
ATOM 4738 N N . VAL A 1 596 ? -19.805 -12.723 4.049 1.00 97.12 596 VAL A N 1
ATOM 4739 C CA . VAL A 1 596 ? -21.151 -13.151 4.483 1.00 97.12 596 VAL A CA 1
ATOM 4740 C C . VAL A 1 596 ? -21.125 -13.664 5.929 1.00 97.12 596 VAL A C 1
ATOM 4742 O O . VAL A 1 596 ? -21.844 -13.149 6.787 1.00 97.12 596 VAL A O 1
ATOM 4745 N N . LYS A 1 597 ? -20.210 -14.592 6.251 1.00 94.81 597 LYS A N 1
ATOM 4746 C CA . LYS A 1 597 ? -19.995 -15.066 7.635 1.00 94.81 597 LYS A CA 1
ATOM 4747 C C . LYS A 1 597 ? -19.642 -13.922 8.599 1.00 94.81 597 LYS A C 1
ATOM 4749 O O . LYS A 1 597 ? -20.129 -13.891 9.729 1.00 94.81 597 LYS A O 1
ATOM 4754 N N . GLY A 1 598 ? -18.828 -12.965 8.151 1.00 93.56 598 GLY A N 1
ATOM 4755 C CA . GLY A 1 598 ? -18.453 -11.772 8.913 1.00 93.56 598 GLY A CA 1
ATOM 4756 C C . GLY A 1 598 ? -19.627 -10.827 9.193 1.00 93.56 598 GLY A C 1
ATOM 4757 O O . GLY A 1 598 ? -19.721 -10.304 10.302 1.00 93.56 598 GLY A O 1
ATOM 4758 N N . ALA A 1 599 ? -20.545 -10.651 8.240 1.00 95.50 599 ALA A N 1
ATOM 4759 C CA . ALA A 1 599 ? -21.763 -9.861 8.411 1.00 95.50 599 ALA A CA 1
ATOM 4760 C C . ALA A 1 599 ? -22.726 -10.524 9.412 1.00 95.50 599 ALA A C 1
ATOM 4762 O O . ALA A 1 599 ? -23.179 -9.870 10.350 1.00 95.50 599 ALA A O 1
ATOM 4763 N N . ALA A 1 600 ? -22.950 -11.838 9.297 1.00 96.81 600 ALA A N 1
ATOM 4764 C CA . ALA A 1 600 ? -23.772 -12.606 10.239 1.00 96.81 600 ALA A CA 1
ATOM 4765 C C . ALA A 1 600 ? -23.180 -12.655 11.667 1.00 96.81 600 ALA A C 1
ATOM 4767 O O . ALA A 1 600 ? -23.911 -12.735 12.657 1.00 96.81 600 ALA A O 1
ATOM 4768 N N . TYR A 1 601 ? -21.851 -12.590 11.811 1.00 95.25 601 TYR A N 1
ATOM 4769 C CA . TYR A 1 601 ? -21.201 -12.351 13.106 1.00 95.25 601 TYR A CA 1
ATOM 4770 C C . TYR A 1 601 ? -21.417 -10.910 13.596 1.00 95.25 601 TYR A C 1
ATOM 4772 O O . TYR A 1 601 ? -21.761 -10.699 14.760 1.00 95.25 601 TYR A O 1
ATOM 4780 N N . TYR A 1 602 ? -21.246 -9.915 12.719 1.00 94.69 602 TYR A N 1
ATOM 4781 C CA . TYR A 1 602 ? -21.379 -8.503 13.078 1.00 94.69 602 TYR A CA 1
ATOM 4782 C C . TYR A 1 602 ? -22.793 -8.139 13.540 1.00 94.69 602 TYR A C 1
ATOM 4784 O O . TYR A 1 602 ? -22.914 -7.458 14.553 1.00 94.69 602 TYR A O 1
ATOM 4792 N N . GLN A 1 603 ? -23.852 -8.619 12.875 1.00 97.12 603 GLN A N 1
ATOM 4793 C CA . GLN A 1 603 ? -25.229 -8.325 13.293 1.00 97.12 603 GLN A CA 1
ATOM 4794 C C . GLN A 1 603 ? -25.537 -8.908 14.679 1.00 97.12 603 GLN A C 1
ATOM 4796 O O . GLN A 1 603 ? -25.978 -8.173 15.559 1.00 97.12 603 GLN A O 1
ATOM 4801 N N . ARG A 1 604 ? -25.187 -10.179 14.934 1.00 96.94 604 ARG A N 1
ATOM 4802 C CA . ARG A 1 604 ? -25.314 -10.787 16.273 1.00 96.94 604 ARG A CA 1
ATOM 4803 C C . ARG A 1 604 ? -24.537 -10.000 17.334 1.00 96.94 604 ARG A C 1
ATOM 4805 O O . ARG A 1 604 ? -25.071 -9.707 18.398 1.00 96.94 604 ARG A O 1
ATOM 4812 N N . LYS A 1 605 ? -23.310 -9.563 17.021 1.00 96.00 605 LYS A N 1
ATOM 4813 C CA . LYS A 1 605 ? -22.503 -8.714 17.914 1.00 96.00 605 LYS A CA 1
ATOM 4814 C C . LYS A 1 605 ? -23.089 -7.310 18.113 1.00 96.00 605 LYS A C 1
ATOM 4816 O O . LYS A 1 605 ? -22.944 -6.749 19.196 1.00 96.00 605 LYS A O 1
ATOM 4821 N N . LYS A 1 606 ? -23.737 -6.732 17.097 1.00 96.88 606 LYS A N 1
ATOM 4822 C CA . LYS A 1 606 ? -24.417 -5.429 17.167 1.00 96.88 606 LYS A CA 1
ATOM 4823 C C . LYS A 1 606 ? -25.630 -5.507 18.096 1.00 96.88 606 LYS A C 1
ATOM 4825 O O . LYS A 1 606 ? -25.753 -4.638 18.953 1.00 96.88 606 LYS A O 1
ATOM 4830 N N . VAL A 1 607 ? -26.453 -6.552 17.966 1.00 97.38 607 VAL A N 1
ATOM 4831 C CA . VAL A 1 607 ? -27.614 -6.815 18.836 1.00 97.38 607 VAL A CA 1
ATOM 4832 C C . VAL A 1 607 ? -27.167 -7.059 20.277 1.00 97.38 607 VAL A C 1
ATOM 4834 O O . VAL A 1 607 ? -27.577 -6.306 21.153 1.00 97.38 607 VAL A O 1
ATOM 4837 N N . ALA A 1 608 ? -26.241 -7.995 20.517 1.00 96.38 608 ALA A N 1
ATOM 4838 C CA . ALA A 1 608 ? -25.738 -8.287 21.864 1.00 96.38 608 ALA A CA 1
ATOM 4839 C C . ALA A 1 608 ? -25.098 -7.061 22.544 1.00 96.38 608 ALA A C 1
ATOM 4841 O O . ALA A 1 608 ? -25.285 -6.830 23.735 1.00 96.38 608 ALA A O 1
ATOM 4842 N N . ARG A 1 609 ? -24.381 -6.218 21.784 1.00 96.00 609 ARG A N 1
ATOM 4843 C CA . ARG A 1 609 ? -23.840 -4.953 22.305 1.00 96.00 609 ARG A CA 1
ATOM 4844 C C . ARG A 1 609 ? -24.936 -3.930 22.621 1.00 96.00 609 ARG A C 1
ATOM 4846 O O . ARG A 1 609 ? -24.751 -3.179 23.570 1.00 96.00 609 ARG A O 1
ATOM 4853 N N . LYS A 1 610 ? -26.035 -3.892 21.853 1.00 96.31 610 LYS A N 1
ATOM 4854 C CA . LYS A 1 610 ? -27.194 -3.037 22.157 1.00 96.31 610 LYS A CA 1
ATOM 4855 C C . LYS A 1 610 ? -27.883 -3.518 23.436 1.00 96.31 610 LYS A C 1
ATOM 4857 O O . LYS A 1 610 ? -28.034 -2.746 24.365 1.00 96.31 610 LYS A O 1
ATOM 4862 N N . GLN A 1 611 ? -28.177 -4.813 23.543 1.00 95.69 611 GLN A N 1
ATOM 4863 C CA . GLN A 1 611 ? -28.735 -5.409 24.763 1.00 95.69 611 GLN A CA 1
ATOM 4864 C C . GLN A 1 611 ? -27.870 -5.095 25.997 1.00 95.69 611 GLN A C 1
ATOM 4866 O O . GLN A 1 611 ? -28.404 -4.725 27.035 1.00 95.69 611 GLN A O 1
ATOM 4871 N N . LEU A 1 612 ? -26.537 -5.143 25.868 1.00 94.56 612 LEU A N 1
ATOM 4872 C CA . LEU A 1 612 ? -25.614 -4.773 26.945 1.00 94.56 612 LEU A CA 1
ATOM 4873 C C . LEU A 1 612 ? -25.612 -3.264 27.262 1.00 94.56 612 LEU A C 1
ATOM 4875 O O . LEU A 1 612 ? -25.513 -2.909 28.435 1.00 94.56 612 LEU A O 1
ATOM 4879 N N . SER A 1 613 ? -25.723 -2.366 26.272 1.00 94.06 613 SER A N 1
ATOM 4880 C CA . SER A 1 613 ? -25.852 -0.923 26.545 1.00 94.06 613 SER A CA 1
ATOM 4881 C C . SER A 1 613 ? -27.186 -0.578 27.197 1.00 94.06 613 SER A C 1
ATOM 4883 O O . SER A 1 613 ? -27.209 0.199 28.146 1.00 94.06 613 SER A O 1
ATOM 4885 N N . ASP A 1 614 ? -28.265 -1.190 26.719 1.00 93.75 614 ASP A N 1
ATOM 4886 C CA . ASP A 1 614 ? -29.628 -0.944 27.175 1.00 93.75 614 ASP A CA 1
ATOM 4887 C C . ASP A 1 614 ? -29.787 -1.467 28.617 1.00 93.75 614 ASP A C 1
ATOM 4889 O O . ASP A 1 614 ? -30.204 -0.719 29.499 1.00 93.75 614 ASP A O 1
ATOM 4893 N N . ALA A 1 615 ? -29.306 -2.686 28.902 1.00 92.31 615 ALA A N 1
ATOM 4894 C CA . ALA A 1 615 ? -29.257 -3.247 30.255 1.00 92.31 615 ALA A CA 1
ATOM 4895 C C . ALA A 1 615 ? -28.357 -2.438 31.209 1.00 92.31 615 ALA A C 1
ATOM 4897 O O . ALA A 1 615 ? -28.681 -2.283 32.384 1.00 92.31 615 ALA A O 1
ATOM 4898 N N . LYS A 1 616 ? -27.236 -1.882 30.720 1.00 88.75 616 LYS A N 1
ATOM 4899 C CA . LYS A 1 616 ? -26.381 -0.991 31.523 1.00 88.75 616 LYS A CA 1
ATOM 4900 C C . LYS A 1 616 ? -27.054 0.357 31.817 1.00 88.75 616 LYS A C 1
ATOM 4902 O O . LYS A 1 616 ? -26.750 0.951 32.847 1.00 88.75 616 LYS A O 1
ATOM 4907 N N . ALA A 1 617 ? -27.943 0.835 30.947 1.00 88.81 617 ALA A N 1
ATOM 4908 C CA . ALA A 1 617 ? -28.719 2.052 31.173 1.00 88.81 617 ALA A CA 1
ATOM 4909 C C . ALA A 1 617 ? -29.899 1.825 32.137 1.00 88.81 617 ALA A C 1
ATOM 4911 O O . ALA A 1 617 ? -30.190 2.699 32.948 1.00 88.81 617 ALA A O 1
ATOM 4912 N N . SER A 1 618 ? -30.545 0.653 32.099 1.00 90.25 618 SER A N 1
ATOM 4913 C CA . SER A 1 618 ? -31.627 0.297 33.031 1.00 90.25 618 SER A CA 1
ATOM 4914 C C . SER A 1 618 ? -31.140 -0.159 34.414 1.00 90.25 618 SER A C 1
ATOM 4916 O O . SER A 1 618 ? -31.924 -0.191 35.362 1.00 90.25 618 SER A O 1
ATOM 4918 N N . ALA A 1 619 ? -29.866 -0.540 34.552 1.00 85.88 619 ALA A N 1
ATOM 4919 C CA . ALA A 1 619 ? -29.293 -1.003 35.812 1.00 85.88 619 ALA A CA 1
ATOM 4920 C C . ALA A 1 619 ? -29.185 0.129 36.852 1.00 85.88 619 ALA A C 1
ATOM 4922 O O . ALA A 1 619 ? -28.245 0.928 36.835 1.00 85.88 619 ALA A O 1
ATOM 4923 N N . LYS A 1 620 ? -30.114 0.145 37.818 1.00 83.25 620 LYS A N 1
ATOM 4924 C CA . LYS A 1 620 ? -30.050 0.975 39.032 1.00 83.25 620 LYS A CA 1
ATOM 4925 C C . LYS A 1 620 ? -28.935 0.489 39.972 1.00 83.25 620 LYS A C 1
ATOM 4927 O O . LYS A 1 620 ? -29.193 -0.145 40.987 1.00 83.25 620 LYS A O 1
ATOM 4932 N N . VAL A 1 621 ? -27.682 0.763 39.610 1.00 81.56 621 VAL A N 1
ATOM 4933 C CA . VAL A 1 621 ? -26.518 0.548 40.485 1.00 81.56 621 VAL A CA 1
ATOM 4934 C C . VAL A 1 621 ? -26.491 1.646 41.549 1.00 81.56 621 VAL A C 1
ATOM 4936 O O . VAL A 1 621 ? -26.616 2.824 41.206 1.00 81.56 621 VAL A O 1
ATOM 4939 N N . ASP A 1 622 ? -26.299 1.274 42.812 1.00 83.94 622 ASP A N 1
ATOM 4940 C CA . ASP A 1 622 ? -26.172 2.210 43.934 1.00 83.94 622 ASP A CA 1
ATOM 4941 C C . ASP A 1 622 ? -24.894 3.072 43.836 1.00 83.94 622 ASP A C 1
ATOM 4943 O O . ASP A 1 622 ? -23.841 2.629 43.364 1.00 83.94 622 ASP A O 1
ATOM 4947 N N . ASP A 1 623 ? -24.977 4.326 44.279 1.00 83.94 623 ASP A N 1
ATOM 4948 C CA . ASP A 1 623 ? -23.879 5.293 44.220 1.00 83.94 623 ASP A CA 1
ATOM 4949 C C . ASP A 1 623 ? -22.729 4.942 45.170 1.00 83.94 623 ASP A C 1
ATOM 4951 O O . ASP A 1 623 ? -21.571 5.220 44.843 1.00 83.94 623 ASP A O 1
ATOM 4955 N N . LYS A 1 624 ? -22.999 4.252 46.289 1.00 87.75 624 LYS A N 1
ATOM 4956 C CA . LYS A 1 624 ? -21.942 3.688 47.147 1.00 87.75 624 LYS A CA 1
ATOM 4957 C C . LYS A 1 624 ? -21.112 2.665 46.370 1.00 87.75 624 LYS A C 1
ATOM 4959 O O . LYS A 1 624 ? -19.885 2.754 46.355 1.00 87.75 624 LYS A O 1
ATOM 4964 N N . THR A 1 625 ? -21.768 1.759 45.641 1.00 84.75 625 THR A N 1
ATOM 4965 C CA . THR A 1 625 ? -21.098 0.759 44.794 1.00 84.75 625 THR A CA 1
ATOM 4966 C C . THR A 1 625 ? -20.331 1.407 43.637 1.00 84.75 625 THR A C 1
ATOM 4968 O O . THR A 1 625 ? -19.231 0.961 43.311 1.00 84.75 625 THR A O 1
ATOM 4971 N N . LYS A 1 626 ? -20.851 2.488 43.030 1.00 84.56 626 LYS A N 1
ATOM 4972 C CA . LYS A 1 626 ? -20.126 3.249 41.990 1.00 84.56 626 LYS A CA 1
ATOM 4973 C C . LYS A 1 626 ? -18.838 3.878 42.531 1.00 84.56 626 LYS A C 1
ATOM 4975 O O . LYS A 1 626 ? -17.807 3.767 41.869 1.00 84.56 626 LYS A O 1
ATOM 4980 N N . LYS A 1 627 ? -18.880 4.495 43.720 1.00 88.25 627 LYS A N 1
ATOM 4981 C CA . LYS A 1 627 ? -17.696 5.068 44.390 1.00 88.25 627 LYS A CA 1
ATOM 4982 C C . LYS A 1 627 ? -16.662 3.987 44.710 1.00 88.25 627 LYS A C 1
ATOM 4984 O O . LYS A 1 627 ? -15.533 4.080 44.238 1.00 88.25 627 LYS A O 1
ATOM 4989 N N . GLN A 1 628 ? -17.083 2.898 45.354 1.00 89.88 628 GLN A N 1
ATOM 4990 C CA . GLN A 1 628 ? -16.217 1.754 45.668 1.00 89.88 628 GLN A CA 1
ATOM 4991 C C . GLN A 1 628 ? -15.563 1.138 44.418 1.00 89.88 628 GLN A C 1
ATOM 4993 O O . GLN A 1 628 ? -14.379 0.810 44.440 1.00 89.88 628 GLN A O 1
ATOM 4998 N N . LEU A 1 629 ? -16.291 1.018 43.299 1.00 86.25 629 LEU A N 1
ATOM 4999 C CA . LEU A 1 629 ? -15.726 0.552 42.025 1.00 86.25 629 LEU A CA 1
ATOM 5000 C C . LEU A 1 629 ? -14.719 1.542 41.422 1.00 86.25 629 LEU A C 1
ATOM 5002 O O . LEU A 1 629 ? -13.712 1.110 40.860 1.00 86.25 629 LEU A O 1
ATOM 5006 N N . ALA A 1 630 ? -14.961 2.851 41.533 1.00 84.88 630 ALA A N 1
ATOM 5007 C CA . ALA A 1 630 ? -14.034 3.879 41.062 1.00 84.88 630 ALA A CA 1
ATOM 5008 C C . ALA A 1 630 ? -12.742 3.913 41.899 1.00 84.88 630 ALA A C 1
ATOM 5010 O O . ALA A 1 630 ? -11.650 3.953 41.333 1.00 84.88 630 ALA A O 1
ATOM 5011 N N . GLU A 1 631 ? -12.857 3.820 43.224 1.00 89.12 631 GLU A N 1
ATOM 5012 C CA . GLU A 1 631 ? -11.742 3.748 44.177 1.00 89.12 631 GLU A CA 1
ATOM 5013 C C . GLU A 1 631 ? -10.927 2.459 43.994 1.00 89.12 631 GLU A C 1
ATOM 5015 O O . GLU A 1 631 ? -9.703 2.508 43.863 1.00 89.12 631 GLU A O 1
ATOM 5020 N N . ALA A 1 632 ? -11.588 1.302 43.882 1.00 86.50 632 ALA A N 1
ATOM 5021 C CA . ALA A 1 632 ? -10.926 0.032 43.592 1.00 86.50 632 ALA A CA 1
ATOM 5022 C C . ALA A 1 632 ? -10.188 0.071 42.244 1.00 86.50 632 ALA A C 1
ATOM 5024 O O . ALA A 1 632 ? -9.040 -0.368 42.154 1.00 86.50 632 ALA A O 1
ATOM 5025 N N . TRP A 1 633 ? -10.799 0.646 41.202 1.00 83.06 633 TRP A N 1
ATOM 5026 C CA . TRP A 1 633 ? -10.153 0.828 39.901 1.00 83.06 633 TRP A CA 1
ATOM 5027 C C . TRP A 1 633 ? -8.957 1.788 39.968 1.00 83.06 633 TRP A C 1
ATOM 5029 O O . TRP A 1 633 ? -7.916 1.510 39.371 1.00 83.06 633 TRP A O 1
ATOM 5039 N N . PHE A 1 634 ? -9.065 2.884 40.723 1.00 82.81 634 PHE A N 1
ATOM 5040 C CA . PHE A 1 634 ? -7.973 3.832 40.947 1.00 82.81 634 PHE A CA 1
ATOM 5041 C C . PHE A 1 634 ? -6.792 3.169 41.669 1.00 82.81 634 PHE A C 1
ATOM 5043 O O . PHE A 1 634 ? -5.660 3.264 41.195 1.00 82.81 634 PHE A O 1
ATOM 5050 N N . ASN A 1 635 ? -7.058 2.403 42.730 1.00 82.38 635 ASN A N 1
ATOM 5051 C CA . ASN A 1 635 ? -6.047 1.655 43.480 1.00 82.38 635 ASN A CA 1
ATOM 5052 C C . ASN A 1 635 ? -5.388 0.554 42.631 1.00 82.38 635 ASN A C 1
ATOM 5054 O O . ASN A 1 635 ? -4.166 0.398 42.654 1.00 82.38 635 ASN A O 1
ATOM 5058 N N . ILE A 1 636 ? -6.161 -0.177 41.816 1.00 82.56 636 ILE A N 1
ATOM 5059 C CA . ILE A 1 636 ? -5.621 -1.146 40.846 1.00 82.56 636 ILE A CA 1
ATOM 5060 C C . ILE A 1 636 ? -4.724 -0.438 39.825 1.00 82.56 636 ILE A C 1
ATOM 5062 O O . ILE A 1 636 ? -3.612 -0.904 39.569 1.00 82.56 636 ILE A O 1
ATOM 5066 N N . LYS A 1 637 ? -5.167 0.701 39.275 1.00 78.62 637 LYS A N 1
ATOM 5067 C CA . LYS A 1 637 ? -4.395 1.482 38.304 1.00 78.62 637 LYS A CA 1
ATOM 5068 C C . LYS A 1 637 ? -3.092 1.997 38.918 1.00 78.62 637 LYS A C 1
ATOM 5070 O O . LYS A 1 637 ? -2.036 1.739 38.348 1.00 78.62 637 LYS A O 1
ATOM 5075 N N . GLN A 1 638 ? -3.130 2.629 40.093 1.00 76.19 638 GLN A N 1
ATOM 5076 C CA . GLN A 1 638 ? -1.919 3.058 40.800 1.00 76.19 638 GLN A CA 1
ATOM 5077 C C . GLN A 1 638 ? -0.974 1.879 41.074 1.00 76.19 638 GLN A C 1
ATOM 5079 O O . GLN A 1 638 ? 0.224 2.000 40.850 1.00 76.19 638 GLN A O 1
ATOM 5084 N N . ARG A 1 639 ? -1.488 0.703 41.459 1.00 73.12 639 ARG A N 1
ATOM 5085 C CA . ARG A 1 639 ? -0.673 -0.504 41.703 1.00 73.12 639 ARG A CA 1
ATOM 5086 C C . ARG A 1 639 ? -0.118 -1.158 40.424 1.00 73.12 639 ARG A C 1
ATOM 5088 O O . ARG A 1 639 ? 0.823 -1.952 40.512 1.00 73.12 639 ARG A O 1
ATOM 5095 N N . MET A 1 640 ? -0.671 -0.849 39.248 1.00 73.50 640 MET A N 1
ATOM 5096 C CA . MET A 1 640 ? -0.086 -1.184 37.939 1.00 73.50 640 MET A CA 1
ATOM 5097 C C . MET A 1 640 ? 0.946 -0.143 37.493 1.00 73.50 640 MET A C 1
ATOM 5099 O O . MET A 1 640 ? 2.018 -0.514 37.024 1.00 73.50 640 MET A O 1
ATOM 5103 N N . ASP A 1 641 ? 0.647 1.144 37.659 1.00 73.56 641 ASP A N 1
ATOM 5104 C CA . ASP A 1 641 ? 1.524 2.246 37.259 1.00 73.56 641 ASP A CA 1
ATOM 5105 C C . ASP A 1 641 ? 2.781 2.308 38.152 1.00 73.56 641 ASP A C 1
ATOM 5107 O O . ASP A 1 641 ? 3.888 2.442 37.635 1.00 73.56 641 ASP A O 1
ATOM 5111 N N . TRP A 1 642 ? 2.643 2.059 39.461 1.00 72.00 642 TRP A N 1
ATOM 5112 C CA . TRP A 1 642 ? 3.758 1.843 40.393 1.00 72.00 642 TRP A CA 1
ATOM 5113 C C . TRP A 1 642 ? 4.599 0.625 40.002 1.00 72.00 642 TRP A C 1
ATOM 5115 O O . TRP A 1 642 ? 5.821 0.719 39.982 1.00 72.00 642 TRP A O 1
ATOM 5125 N N . ARG A 1 643 ? 3.975 -0.502 39.616 1.00 60.94 643 ARG A N 1
ATOM 5126 C CA . ARG A 1 643 ? 4.717 -1.681 39.130 1.00 60.94 643 ARG A CA 1
ATOM 5127 C C . ARG A 1 643 ? 5.487 -1.392 37.841 1.00 60.94 643 ARG A C 1
ATOM 5129 O O . ARG A 1 643 ? 6.598 -1.888 37.691 1.00 60.94 643 ARG A O 1
ATOM 5136 N N . ARG A 1 644 ? 4.939 -0.566 36.944 1.00 56.56 644 ARG A N 1
ATOM 5137 C CA . ARG A 1 644 ? 5.627 -0.133 35.720 1.00 56.56 644 ARG A CA 1
ATOM 5138 C C . ARG A 1 644 ? 6.851 0.722 36.054 1.00 56.56 644 ARG A C 1
ATOM 5140 O O . ARG A 1 644 ? 7.957 0.336 35.689 1.00 56.56 644 ARG A O 1
ATOM 5147 N N . ALA A 1 645 ? 6.673 1.769 36.860 1.00 62.41 645 ALA A N 1
ATOM 5148 C CA . ALA A 1 645 ? 7.764 2.629 37.324 1.00 62.41 645 ALA A CA 1
ATOM 5149 C C . ALA A 1 645 ? 8.823 1.868 38.151 1.00 62.41 645 ALA A C 1
ATOM 5151 O O . ALA A 1 645 ? 10.010 2.177 38.077 1.00 62.41 645 ALA A O 1
ATOM 5152 N N . ALA A 1 646 ? 8.419 0.849 38.915 1.00 59.59 646 ALA A N 1
ATOM 5153 C CA . ALA A 1 646 ? 9.335 -0.039 39.626 1.00 59.59 646 ALA A CA 1
ATOM 5154 C C . ALA A 1 646 ? 10.128 -0.941 38.665 1.00 59.59 646 ALA A C 1
ATOM 5156 O O . ALA A 1 646 ? 11.322 -1.118 38.873 1.00 59.59 646 ALA A O 1
ATOM 5157 N N . SER A 1 647 ? 9.509 -1.458 37.594 1.00 54.28 647 SER A N 1
ATOM 5158 C CA . SER A 1 647 ? 10.210 -2.251 36.569 1.00 54.28 647 SER A CA 1
ATOM 5159 C C . SER A 1 647 ? 11.177 -1.419 35.718 1.00 54.28 647 SER A C 1
ATOM 5161 O O . SER A 1 647 ? 12.246 -1.899 35.351 1.00 54.28 647 SER A O 1
ATOM 5163 N N . GLU A 1 648 ? 10.839 -0.153 35.461 1.00 53.28 648 GLU A N 1
ATOM 5164 C CA . GLU A 1 648 ? 11.724 0.820 34.813 1.00 53.28 648 GLU A CA 1
ATOM 5165 C C . GLU A 1 648 ? 12.933 1.108 35.723 1.00 53.28 648 GLU A C 1
ATOM 5167 O O . GLU A 1 648 ? 14.077 0.933 35.309 1.00 53.28 648 GLU A O 1
ATOM 5172 N N . LYS A 1 649 ? 12.699 1.392 37.013 1.00 54.59 649 LYS A N 1
ATOM 5173 C CA . LYS A 1 649 ? 13.776 1.578 38.002 1.00 54.59 649 LYS A CA 1
ATOM 5174 C C . LYS A 1 649 ? 14.599 0.318 38.286 1.00 54.59 649 LYS A C 1
ATOM 5176 O O . LYS A 1 649 ? 15.776 0.446 38.603 1.00 54.59 649 LYS A O 1
ATOM 5181 N N . SER A 1 650 ? 14.036 -0.890 38.186 1.00 49.75 650 SER A N 1
ATOM 5182 C CA . SER A 1 650 ? 14.812 -2.124 38.372 1.00 49.75 650 SER A CA 1
ATOM 5183 C C . SER A 1 650 ? 15.662 -2.473 37.151 1.00 49.75 650 SER A C 1
ATOM 5185 O O . SER A 1 650 ? 16.651 -3.181 37.308 1.00 49.75 650 SER A O 1
ATOM 5187 N N . ALA A 1 651 ? 15.322 -1.977 35.956 1.00 46.28 651 ALA A N 1
ATOM 5188 C CA . ALA A 1 651 ? 16.213 -2.051 34.799 1.00 46.28 651 ALA A CA 1
ATOM 5189 C C . ALA A 1 651 ? 17.454 -1.165 35.018 1.00 46.28 651 ALA A C 1
ATOM 5191 O O . ALA A 1 651 ? 18.572 -1.663 34.919 1.00 46.28 651 ALA A O 1
ATOM 5192 N N . ASP A 1 652 ? 17.258 0.090 35.439 1.00 44.66 652 ASP A N 1
ATOM 5193 C CA . ASP A 1 652 ? 18.353 1.014 35.791 1.00 44.66 652 ASP A CA 1
ATOM 5194 C C . ASP A 1 652 ? 19.148 0.563 37.041 1.00 44.66 652 ASP A C 1
ATOM 5196 O O . ASP A 1 652 ? 20.327 0.888 37.197 1.00 44.66 652 ASP A O 1
ATOM 5200 N N . GLY A 1 653 ? 18.503 -0.165 37.961 1.00 39.72 653 GLY A N 1
ATOM 5201 C CA . GLY A 1 653 ? 19.097 -0.660 39.208 1.00 39.72 653 GLY A CA 1
ATOM 5202 C C . GLY A 1 653 ? 19.872 -1.975 39.069 1.00 39.72 653 GLY A C 1
ATOM 5203 O O . GLY A 1 653 ? 20.855 -2.178 39.781 1.00 39.72 653 GLY A O 1
ATOM 5204 N N . ALA A 1 654 ? 19.485 -2.855 38.139 1.00 37.75 654 ALA A N 1
ATOM 5205 C CA . ALA A 1 654 ? 20.186 -4.118 37.896 1.00 37.75 654 ALA A CA 1
ATOM 5206 C C . ALA A 1 654 ? 21.607 -3.913 37.334 1.00 37.75 654 ALA A C 1
ATOM 5208 O O . ALA A 1 654 ? 22.478 -4.744 37.572 1.00 37.75 654 ALA A O 1
ATOM 5209 N N . GLU A 1 655 ? 21.872 -2.783 36.668 1.00 41.91 655 GLU A N 1
ATOM 5210 C CA . GLU A 1 655 ? 23.223 -2.377 36.244 1.00 41.91 655 GLU A CA 1
ATOM 5211 C C . GLU A 1 655 ? 24.067 -1.746 37.378 1.00 41.91 655 GLU A C 1
ATOM 5213 O O . GLU A 1 655 ? 25.170 -1.262 37.125 1.00 41.91 655 GLU A O 1
ATOM 5218 N N . LYS A 1 656 ? 23.574 -1.724 38.630 1.00 40.84 656 LYS A N 1
ATOM 5219 C CA . LYS A 1 656 ? 24.236 -1.065 39.777 1.00 40.84 656 LYS A CA 1
ATOM 5220 C C . LYS A 1 656 ? 24.402 -1.909 41.046 1.00 40.84 656 LYS A C 1
ATOM 5222 O O . LYS A 1 656 ? 24.952 -1.400 42.017 1.00 40.84 656 LYS A O 1
ATOM 5227 N N . LEU A 1 657 ? 23.974 -3.173 41.055 1.00 38.28 657 LEU A N 1
ATOM 5228 C CA . LEU A 1 657 ? 24.111 -4.080 42.211 1.00 38.28 657 LEU A CA 1
ATOM 5229 C C . LEU A 1 657 ? 24.793 -5.415 41.857 1.00 38.28 657 LEU A C 1
ATOM 5231 O O . LEU A 1 657 ? 24.433 -6.470 42.369 1.00 38.28 657 LEU A O 1
ATOM 5235 N N . VAL A 1 658 ? 25.808 -5.352 40.987 1.00 39.50 658 VAL A N 1
ATOM 5236 C CA . VAL A 1 658 ? 26.813 -6.417 40.788 1.00 39.50 658 VAL A CA 1
ATOM 5237 C C . VAL A 1 658 ? 28.217 -5.782 40.739 1.00 39.50 658 VAL A C 1
ATOM 5239 O O . VAL A 1 658 ? 28.967 -5.977 39.791 1.00 39.50 658 VAL A O 1
ATOM 5242 N N . CYS A 1 659 ? 28.521 -4.943 41.737 1.00 37.94 659 CYS A N 1
ATOM 5243 C CA . CYS A 1 659 ? 29.825 -4.295 41.966 1.00 37.94 659 CYS A CA 1
ATOM 5244 C C . CYS A 1 659 ? 30.053 -4.012 43.472 1.00 37.94 659 CYS A C 1
ATOM 5246 O O . CYS A 1 659 ? 30.404 -2.895 43.852 1.00 37.94 659 CYS A O 1
ATOM 5248 N N . VAL A 1 660 ? 29.820 -5.027 44.309 1.00 33.62 660 VAL A N 1
ATOM 5249 C CA . VAL A 1 660 ? 30.450 -5.248 45.625 1.00 33.62 660 VAL A CA 1
ATOM 5250 C C . VAL A 1 660 ? 30.716 -6.747 45.709 1.00 33.62 660 VAL A C 1
ATOM 5252 O O . VAL A 1 660 ? 29.797 -7.487 45.285 1.00 33.62 660 VAL A O 1
#